Protein 4Q2E (pdb70)

B-factor: mean 113.84, std 26.43, range [57.07, 234.97]

InterPro domains:
  IPR000374 Phosphatidate cytidylyltransferase [PS01315] (223-249)

Nearest PDB structures (foldseek):
  4q2e-assembly1_A  TM=1.004E+00  e=2.593E-36  Thermotoga maritima MSB8
  4q2g-assembly1_A  TM=9.957E-01  e=1.830E-31  Thermotoga maritima MSB8
  7ul3-assembly1_A  TM=1.615E-01  e=3.120E+00  Homo sapiens
  4q2e-assembly1_A  TM=1.001E+00  e=2.367E-35  Thermotoga maritima MSB8
  4q2g-assembly1_A  TM=9.944E-01  e=2.078E-31  Thermotoga maritima MSB8

Solvent-accessible surface area: 24336 Å² total; per-residue (Å²): 190,39,97,79,103,46,61,81,125,18,68,128,21,11,109,40,54,117,30,0,6,39,17,2,18,48,17,0,88,58,0,0,65,4,6,0,27,37,43,6,152,74,202,95,2,30,105,75,1,6,103,10,0,12,75,0,0,57,38,24,9,95,94,48,145,33,16,4,4,0,4,0,54,4,0,8,43,0,0,30,30,0,22,119,42,7,182,69,30,43,79,0,15,113,6,0,2,3,0,0,2,0,0,4,0,0,0,0,0,1,0,1,4,1,16,0,25,171,51,7,20,31,14,2,0,31,0,0,14,20,0,13,146,26,6,70,69,90,20,137,152,44,24,128,166,147,38,194,75,162,81,2,44,222,19,7,76,208,51,17,92,49,6,19,80,7,0,48,89,1,0,29,101,51,4,133,106,29,54,103,88,26,39,114,128,116,114,56,83,6,2,55,148,171,8,14,80,45,2,0,32,17,0,2,85,22,3,8,53,0,32,9,1,1,10,1,4,27,94,52,46,59,65,154,45,2,18,195,59,29,86,31,189,14,2,19,5,32,85,14,6,1,10,0,0,0,0,0,23,0,10,16,20,1,84,114,80,37,43,141,57,307,190,192,72,178,113,91,56,68,73,83,53,63,81,124,18,69,126,21,12,111,38,55,118,31,0,6,39,16,1,19,49,18,0,87,56,0,0,68,4,6,0,27,36,41,8,151,74,202,94,1,30,107,74,0,6,104,10,0,12,76,0,0,58,37,24,8,96,94,51,142,33,15,5,3,0,4,0,52,5,0,9,44,0,0,30,31,0,18,123,41,8,167,70,28,42,80,1,16,113,5,0,2,3,0,0,1,0,0,4,0,0,0,0,0,1,0,2,4,1,16,0,24,145,53,2,24,29,13,3,0,30,0,0,15,21,0,12,145,25,4,70,68,87,20,134,151,42,24,129,173,148,38,154,80,146,83,2,45,241,21,6,69,196,40,13,90,44,4,20,79,7,0,48,88,2,1,28,98,53,3,131,108,28,53,101,89,26,39,112,127,114,115,55,62,7,1,54,147,171,8,13,78,45,2,0,31,18,0,2,86,23,4,7,50,0,27,8,1,1,7,1,4,28,88,52,44,58,64,154,46,1,21,195,59,29,98,30,189,15,2,20,4,31,93,14,5,1,10,0,0,0,1,0,23,0,9,18,20,0,82,112,79,27,43,106,35,228

Sequence (529 aa):
ITASVVAPFVVLCFVSYESLIGLVSAILILAGYELITLEMKERDARFFYVILLALYPVLYGLVFEEPTQPLSILFITGVVFSLITDKDPSQVFKTVAAFSIALIYVTFFLSFFLPIYRDFGAANALLVLTSTWVFDSFAYFTGLKFGRTRISPRYSPRKSLEGVIGGFLGVVIYTFLYRLVVNDLLSVNVICFRTFLPFAATVAIMDTFGDIFECALKRHYGVKDSGKTLPGHGGMLDRIDGLLFVAPVSYIVFKILEGVVRLKTRVITASVVAPFVVLCFVSYESLIGLVSAILILAGYELITLEMKERDARFFYVILLALYPVLYGLVFEEPTQPLSILFITGVVFSLITDKDPSQVFKTVAAFSIALIYVTFFLSFFLPIYRDFGAANALLVLTSTWVFDSFAYFTGLKFGRTRISPRYSPRKSLEGVIGGFLGVVIYTFLYRLVVNDLLSVNVICFRTFLPFAATVAIMDTFGDIFECALKRHYGVKDSGKTLPGHGGMLDRIDGLLFVAPVSYIVFKILEGVVR

Foldseek 3Di:
DPVPPPPVVQLVLLVDLVSPLVVLLVLQLFLQLLLLCLLDVDPPQSVVLSNLLSCQLCCCVPPPVHRPPSLVVSLVVLLVVLVVPPVDDVSSVSNSVSSVCSSVQRRVQSSLLNCCPQWPNSLQSVLLVVLLVQLVVQLVVQVVPPDDPWDADDQADTHHPSSLVRSLVSSLVVVVCSVCVVCVVDPGDYADNPLSNVLSVLSSVQLVVQRSVVSVSQVVSPDPARDPPDDPPGGSCNVCRSSSRNSVSNVVSCCVGVPGDD/DPPPCVPVVVPPVVQLVLLVDLVSPLVVLLVLQLFLQLLLLCLLPVDPPQSVVLSNLLSCQSCCCVPPPVHRPPSLCVSLVVLLVVLVVPPVDPVSSVSSSVSSVCSSVQRRVLSSLLNCCCQFPNSLQSVLLVVLLVQLVVQLVVQVVPVDAPWPADDQADTHHPSSLVRSLVSSLVVVVCSPCVVCVVDPGDYADNVLSNVLSVLSRVQLVVQRSVVSVSQVVSPDPARDPPDDPPGGSNNVCRSSSRNSVSNVVSCCVGVPGDD

Secondary structure (DSSP, 8-state):
-HHHHHHHHHHHTTSSHHHHHHHHHHHHHHHHHHHHHTT---HHHHHHHHHHHHHHHHIIIIIISSSHHHHHHHHHHHHHHHHHH---HHHHHHHHHHHHHIIIIIIIHHTTHHHHHHHHHHHHHHHHHHHHHHHHHHHHHHHHHH---B---SSS---BHHHHHHHHHHHHHHHHHHHHHHHTTS------TTSHHHHHHHHHHHHHHHHHHHHHHHHHHT-SSS-S--SSSS-HHHHHHHHHHHHHHHHHHHHHHS----/--HHHHTHHHHHHHHHHTTSSHHHHHHHHHHHHHHHHHHHHHTT---HHHHHHHHHHHHHHHHIIIIIISSSHHHHHHHHHHHHHHHHHH---HHHHHHHHHHHHHIIIIIIIHHTTHHHHHHHHHHHHHHHHHHHHHHHHHHHHHHHHHH---B---SSS---BHHHHHHHHHHHHHHHHHHHHHHHTTS------TTSHHHHHHHHHHHHHHHHHHHHHHHHHHT-SSS-S-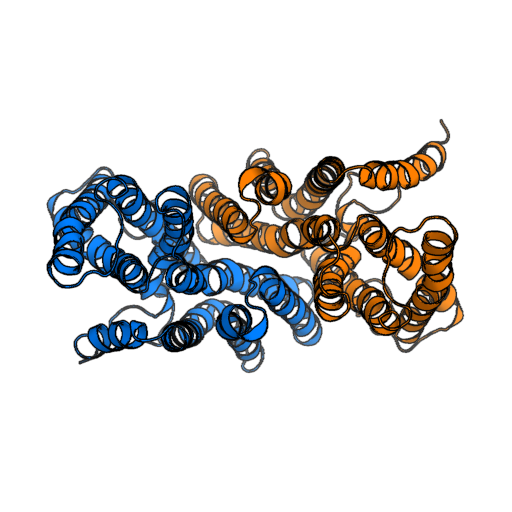-SSSS-HHHHHHHHHHHHHHHHHHHHHHS----

Radius of gyration: 24.24 Å; Cα contacts (8 Å, |Δi|>4): 812; chains: 2; bounding box: 67×75×48 Å

Structure (mmCIF, N/CA/C/O backbone):
data_4Q2E
#
_entry.id   4Q2E
#
_cell.length_a   142.080
_cell.length_b   142.080
_cell.length_c   198.373
_cell.angle_alpha   90.00
_cell.angle_beta   90.00
_cell.angle_gamma   120.00
#
_symmetry.space_group_name_H-M   'P 65 2 2'
#
loop_
_entity.id
_entity.type
_entity.pdbx_description
1 polymer 'Phosphatidate cytidylyltransferase'
2 non-polymer 'MERCURY (II) ION'
3 non-polymer 'MAGNESIUM ION'
4 non-polymer 'POTASSIUM ION'
#
loop_
_atom_site.group_PDB
_atom_site.id
_atom_site.type_symbol
_atom_site.label_atom_id
_atom_site.label_alt_id
_atom_site.label_comp_id
_atom_site.label_asym_id
_atom_site.label_entity_id
_atom_site.label_seq_id
_atom_site.pdbx_PDB_ins_code
_atom_site.Cartn_x
_atom_site.Cartn_y
_atom_site.Cartn_z
_atom_site.occupancy
_atom_site.B_iso_or_equiv
_atom_site.auth_seq_id
_atom_site.auth_comp_id
_atom_site.auth_asym_id
_atom_site.auth_atom_id
_atom_site.pdbx_PDB_model_num
ATOM 1 N N . ILE A 1 29 ? 12.773 -3.328 39.882 1.00 162.75 29 ILE A N 1
ATOM 2 C CA . ILE A 1 29 ? 12.334 -3.654 38.491 1.00 163.55 29 ILE A CA 1
ATOM 3 C C . ILE A 1 29 ? 12.922 -2.630 37.498 1.00 164.30 29 ILE A C 1
ATOM 4 O O . ILE A 1 29 ? 12.247 -2.130 36.586 1.00 164.16 29 ILE A O 1
ATOM 9 N N . THR A 1 30 ? 14.214 -2.363 37.678 1.00 164.97 30 THR A N 1
ATOM 10 C CA . THR A 1 30 ? 14.975 -1.413 36.863 1.00 165.29 30 THR A CA 1
ATOM 11 C C . THR A 1 30 ? 15.417 -1.922 35.490 1.00 165.41 30 THR A C 1
ATOM 12 O O . THR A 1 30 ? 15.458 -1.155 34.525 1.00 164.83 30 THR A O 1
ATOM 16 N N . ALA A 1 31 ? 15.744 -3.210 35.414 1.00 165.61 31 ALA A N 1
ATOM 17 C CA . ALA A 1 31 ? 16.199 -3.837 34.171 1.00 165.22 31 ALA A CA 1
ATOM 18 C C . ALA A 1 31 ? 15.156 -3.985 33.048 1.00 164.88 31 ALA A C 1
ATOM 19 O O . ALA A 1 31 ? 15.542 -4.146 31.884 1.00 164.91 31 ALA A O 1
ATOM 21 N N . SER A 1 32 ? 13.860 -3.924 33.375 1.00 164.01 32 SER A N 1
ATOM 22 C CA . SER A 1 32 ? 12.823 -4.060 32.343 1.00 162.63 32 SER A CA 1
ATOM 23 C C . SER A 1 32 ? 12.399 -2.722 31.730 1.00 161.78 32 SER A C 1
ATOM 24 O O . SER A 1 32 ? 12.151 -2.635 30.516 1.00 161.70 32 SER A O 1
ATOM 27 N N . VAL A 1 33 ? 12.334 -1.695 32.574 1.00 160.33 33 VAL A N 1
ATOM 28 C CA . VAL A 1 33 ? 11.934 -0.341 32.168 1.00 158.52 33 VAL A CA 1
ATOM 29 C C . VAL A 1 33 ? 12.945 0.398 31.258 1.00 157.37 33 VAL A C 1
ATOM 30 O O . VAL A 1 33 ? 12.566 0.939 30.205 1.00 156.92 33 VAL A O 1
ATOM 34 N N . VAL A 1 34 ? 14.214 0.393 31.676 1.00 155.37 34 VAL A N 1
ATOM 35 C CA . VAL A 1 34 ? 15.334 1.058 30.989 1.00 152.32 34 VAL A CA 1
ATOM 36 C C . VAL A 1 34 ? 15.534 0.802 29.492 1.00 150.22 34 VAL A C 1
ATOM 37 O O . VAL A 1 34 ? 15.436 1.731 28.689 1.00 148.91 34 VAL A O 1
ATOM 41 N N . ALA A 1 35 ? 15.850 -0.441 29.137 1.00 148.40 35 ALA A N 1
ATOM 42 C CA . ALA A 1 35 ? 16.103 -0.828 27.756 1.00 146.91 35 ALA A CA 1
ATOM 43 C C . ALA A 1 35 ? 15.262 -0.114 26.689 1.00 146.37 35 ALA A C 1
ATOM 44 O O . ALA A 1 35 ? 15.819 0.498 25.774 1.00 145.87 35 ALA A O 1
ATOM 46 N N . PRO A 1 36 ? 13.918 -0.142 26.816 1.00 146.56 36 PRO A N 1
ATOM 47 C CA . PRO A 1 36 ? 13.019 0.506 25.841 1.00 146.20 36 PRO A CA 1
ATOM 48 C C . PRO A 1 36 ? 13.083 2.036 25.799 1.00 145.31 36 PRO A C 1
ATOM 49 O O . PRO A 1 36 ? 12.925 2.648 24.732 1.00 144.48 36 PRO A O 1
ATOM 53 N N . PHE A 1 37 ? 13.279 2.644 26.968 1.00 144.55 37 PHE A N 1
ATOM 54 C CA . PHE A 1 37 ? 13.359 4.107 27.105 1.00 142.73 37 PHE A CA 1
ATOM 55 C C . PHE A 1 37 ? 14.449 4.679 26.197 1.00 142.26 37 PHE A C 1
ATOM 56 O O . PHE A 1 37 ? 14.185 5.530 25.348 1.00 141.35 37 PHE A O 1
ATOM 64 N N . VAL A 1 38 ? 15.663 4.175 26.386 1.00 141.89 38 VAL A N 1
ATOM 65 C CA . VAL A 1 38 ? 16.835 4.581 25.624 1.00 140.77 38 VAL A CA 1
ATOM 66 C C . VAL A 1 38 ? 16.541 4.574 24.133 1.00 139.73 38 VAL A C 1
ATOM 67 O O . VAL A 1 38 ? 16.660 5.591 23.460 1.00 138.94 38 VAL A O 1
ATOM 71 N N . VAL A 1 39 ? 16.123 3.421 23.638 1.00 139.26 39 VAL A N 1
ATOM 72 C CA . VAL A 1 39 ? 15.815 3.250 22.236 1.00 139.92 39 VAL A CA 1
ATOM 73 C C . VAL A 1 39 ? 14.823 4.282 21.720 1.00 140.78 39 VAL A C 1
ATOM 74 O O . VAL A 1 39 ? 15.040 4.884 20.667 1.00 140.75 39 VAL A O 1
ATOM 78 N N . LEU A 1 40 ? 13.746 4.498 22.469 1.00 141.90 40 LEU A N 1
ATOM 79 C CA . LEU A 1 40 ? 12.728 5.464 22.059 1.00 143.26 40 LEU A CA 1
ATOM 80 C C . LEU A 1 40 ? 13.319 6.861 21.946 1.00 143.65 40 LEU A C 1
ATOM 81 O O . LEU A 1 40 ? 12.778 7.719 21.260 1.00 143.35 40 LEU A O 1
ATOM 86 N N . CYS A 1 41 ? 14.449 7.079 22.609 1.00 144.05 41 CYS A N 1
ATOM 87 C CA . CYS A 1 41 ? 15.109 8.377 22.548 1.00 144.50 41 CYS A CA 1
ATOM 88 C C . CYS A 1 41 ? 15.889 8.563 21.254 1.00 141.60 41 CYS A C 1
ATOM 89 O O . CYS A 1 41 ? 16.426 9.621 20.985 1.00 141.17 41 CYS A O 1
ATOM 92 N N . PHE A 1 42 ? 15.938 7.519 20.443 1.00 139.03 42 PHE A N 1
ATOM 93 C CA . PHE A 1 42 ? 16.626 7.589 19.163 1.00 136.80 42 PHE A CA 1
ATOM 94 C C . PHE A 1 42 ? 15.666 8.023 18.070 1.00 135.60 42 PHE A C 1
ATOM 95 O O . PHE A 1 42 ? 16.025 8.070 16.896 1.00 134.71 42 PHE A O 1
ATOM 103 N N . VAL A 1 43 ? 14.447 8.358 18.480 1.00 135.03 43 VAL A N 1
ATOM 104 C CA . VAL A 1 43 ? 13.392 8.797 17.567 1.00 134.32 43 VAL A CA 1
ATOM 105 C C . VAL A 1 43 ? 13.764 10.058 16.804 1.00 133.05 43 VAL A C 1
ATOM 106 O O . VAL A 1 43 ? 13.549 10.147 15.595 1.00 132.99 43 VAL A O 1
ATOM 110 N N . SER A 1 44 ? 14.297 11.044 17.513 1.00 131.82 44 SER A N 1
ATOM 111 C CA . SER A 1 44 ? 14.689 12.284 16.864 1.00 130.86 44 SER A CA 1
ATOM 112 C C . SER A 1 44 ? 16.093 12.642 17.287 1.00 130.25 44 SER A C 1
ATOM 113 O O . SER A 1 44 ? 16.598 12.128 18.294 1.00 130.05 44 SER A O 1
ATOM 116 N N . TYR A 1 45 ? 16.721 13.511 16.499 1.00 129.13 45 TYR A N 1
ATOM 117 C CA . TYR A 1 45 ? 18.078 13.966 16.771 1.00 127.74 45 TYR A CA 1
ATOM 118 C C . TYR A 1 45 ? 18.063 14.723 18.083 1.00 127.30 45 TYR A C 1
ATOM 119 O O . TYR A 1 45 ? 18.896 14.487 18.966 1.00 128.21 45 TYR A O 1
ATOM 128 N N . GLU A 1 46 ? 17.078 15.610 18.211 1.00 125.73 46 GLU A N 1
ATOM 129 C CA . GLU A 1 46 ? 16.908 16.423 19.408 1.00 123.69 46 GLU A CA 1
ATOM 130 C C . GLU A 1 46 ? 16.698 15.540 20.636 1.00 121.63 46 GLU A C 1
ATOM 131 O O . GLU A 1 46 ? 17.077 15.899 21.753 1.00 120.79 46 GLU A O 1
ATOM 137 N N . SER A 1 47 ? 16.141 14.358 20.404 1.00 119.70 47 SER A N 1
ATOM 138 C CA . SER A 1 47 ? 15.900 13.412 21.471 1.00 118.70 47 SER A CA 1
ATOM 139 C C . SER A 1 47 ? 17.213 12.829 21.974 1.00 116.98 47 SER A C 1
ATOM 140 O O . SER A 1 47 ? 17.451 12.800 23.184 1.00 118.06 47 SER A O 1
ATOM 143 N N . LEU A 1 48 ? 18.060 12.371 21.050 1.00 114.24 48 LEU A N 1
ATOM 144 C CA . LEU A 1 48 ? 19.355 11.781 21.416 1.00 111.25 48 LEU A CA 1
ATOM 145 C C . LEU A 1 48 ? 20.120 12.723 22.330 1.00 109.42 48 LEU A C 1
ATOM 146 O O . LEU A 1 48 ? 20.654 12.310 23.365 1.00 108.19 48 LEU A O 1
ATOM 151 N N . ILE A 1 49 ? 20.138 13.993 21.939 1.00 107.66 49 ILE A N 1
ATOM 152 C CA . ILE A 1 49 ? 20.791 15.039 22.709 1.00 105.91 49 ILE A CA 1
ATOM 153 C C . ILE A 1 49 ? 20.269 14.944 24.143 1.00 104.88 49 ILE A C 1
ATOM 154 O O . ILE A 1 49 ? 21.051 14.841 25.095 1.00 104.83 49 ILE A O 1
ATOM 159 N N . GLY A 1 50 ? 18.946 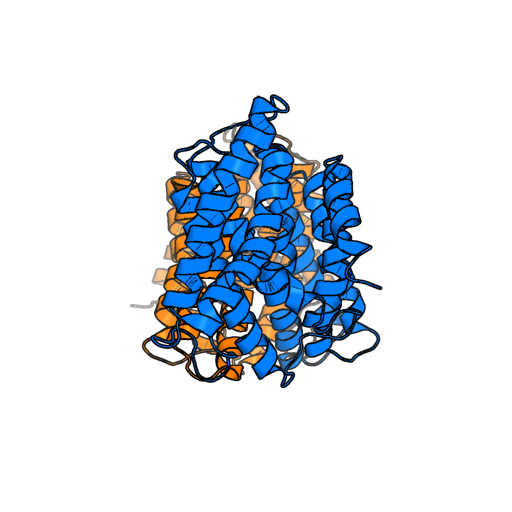14.874 24.267 1.00 103.18 50 GLY A N 1
ATOM 160 C CA . GLY A 1 50 ? 18.323 14.763 25.567 1.00 101.43 50 GLY A CA 1
ATOM 161 C C . GLY A 1 50 ? 18.899 13.641 26.408 1.00 100.57 50 GLY A C 1
ATOM 162 O O . GLY A 1 50 ? 19.299 13.892 27.547 1.00 101.15 50 GLY A O 1
ATOM 163 N N . LEU A 1 51 ? 18.971 12.425 25.858 1.00 99.16 51 LEU A N 1
ATOM 164 C CA . LEU A 1 51 ? 19.513 11.292 26.611 1.00 98.14 51 LEU A CA 1
ATOM 165 C C . LEU A 1 51 ? 20.966 11.535 26.985 1.00 97.45 51 LEU A C 1
ATOM 166 O O . LEU A 1 51 ? 21.365 11.343 28.143 1.00 96.44 51 LEU A O 1
ATOM 171 N N . VAL A 1 52 ? 21.750 11.970 26.004 1.00 96.52 52 VAL A N 1
ATOM 172 C CA . VAL A 1 52 ? 23.164 12.211 26.237 1.00 95.40 52 VAL A CA 1
ATOM 173 C C . VAL A 1 52 ? 23.362 13.190 27.367 1.00 94.73 52 VAL A C 1
ATOM 174 O O . VAL A 1 52 ? 24.028 12.874 28.343 1.00 94.17 52 VAL A O 1
ATOM 178 N N . SER A 1 53 ? 22.720 14.348 27.271 1.00 94.99 53 SER A N 1
ATOM 179 C CA . SER A 1 53 ? 22.834 15.367 28.318 1.00 95.61 53 SER A CA 1
ATOM 180 C C . SER A 1 53 ? 22.464 14.766 29.674 1.00 95.27 53 SER A C 1
ATOM 181 O O . SER A 1 53 ? 23.137 14.998 30.676 1.00 94.82 53 SER A O 1
ATOM 184 N N . ALA A 1 54 ? 21.430 13.934 29.664 1.00 95.06 54 ALA A N 1
ATOM 185 C CA . ALA A 1 54 ? 20.957 13.250 30.858 1.00 93.74 54 ALA A CA 1
ATOM 186 C C . ALA A 1 54 ? 21.938 12.185 31.329 1.00 92.66 54 ALA A C 1
ATOM 187 O O . ALA A 1 54 ? 22.289 12.159 32.499 1.00 92.12 54 ALA A O 1
ATOM 189 N N . ILE A 1 55 ? 22.383 11.306 30.433 1.00 92.13 55 ILE A N 1
ATOM 190 C CA . ILE A 1 55 ? 23.354 10.288 30.832 1.00 93.65 55 ILE A CA 1
ATOM 191 C C . ILE A 1 55 ? 24.568 11.007 31.403 1.00 93.38 55 ILE A C 1
ATOM 192 O O . ILE A 1 55 ? 25.141 10.597 32.408 1.00 93.22 55 ILE A O 1
ATOM 197 N N . LEU A 1 56 ? 24.901 12.132 30.791 1.00 93.51 56 LEU A N 1
ATOM 198 C CA . LEU A 1 56 ? 26.045 12.919 31.222 1.00 93.44 56 LEU A CA 1
ATOM 199 C C . LEU A 1 56 ? 25.950 13.509 32.619 1.00 93.11 56 LEU A C 1
ATOM 200 O O . LEU A 1 56 ? 26.940 13.523 33.347 1.00 93.08 56 LEU A O 1
ATOM 205 N N . ILE A 1 57 ? 24.774 13.981 33.016 1.00 92.78 57 ILE A N 1
ATOM 206 C CA . ILE A 1 57 ? 24.667 14.546 34.351 1.00 92.85 57 ILE A CA 1
ATOM 207 C C . ILE A 1 57 ? 25.095 13.497 35.355 1.00 93.84 57 ILE A C 1
ATOM 208 O O . ILE A 1 57 ? 25.986 13.729 36.161 1.00 93.65 57 ILE A O 1
ATOM 213 N N . LEU A 1 58 ? 24.515 12.310 35.226 1.00 95.99 58 LEU A N 1
ATOM 214 C CA . LEU A 1 58 ? 24.801 11.195 36.124 1.00 98.68 58 LEU A CA 1
ATOM 215 C C . LEU A 1 58 ? 26.236 10.691 36.034 1.00 98.60 58 LEU A C 1
ATOM 216 O O . LEU A 1 58 ? 26.895 10.498 37.055 1.00 98.91 58 LEU A O 1
ATOM 221 N N . ALA A 1 59 ? 26.701 10.456 34.814 1.00 98.40 59 ALA A N 1
ATOM 222 C CA . ALA A 1 59 ? 28.052 9.956 34.576 1.00 98.08 59 ALA A CA 1
ATOM 223 C C . ALA A 1 59 ? 29.132 10.870 35.150 1.00 97.82 59 ALA A C 1
ATOM 224 O O . ALA A 1 59 ? 30.082 10.414 35.786 1.00 97.55 59 ALA A O 1
ATOM 226 N N . GLY A 1 60 ? 28.977 12.163 34.902 1.00 97.63 60 GLY A N 1
ATOM 227 C CA . GLY A 1 60 ? 29.934 13.137 35.379 1.00 97.00 60 GLY A CA 1
ATOM 228 C C . GLY A 1 60 ? 29.822 13.337 36.869 1.00 97.09 60 GLY A C 1
ATOM 229 O O . GLY A 1 60 ? 30.842 13.397 37.563 1.00 96.84 60 GLY A O 1
ATOM 230 N N . TYR A 1 61 ? 28.585 13.432 37.363 1.00 97.19 61 TYR A N 1
ATOM 231 C CA . TYR A 1 61 ? 28.321 13.628 38.786 1.00 96.85 61 TYR A CA 1
ATOM 232 C C . TYR A 1 61 ? 29.156 12.629 39.573 1.00 96.01 61 TYR A C 1
ATOM 233 O O . TYR A 1 61 ? 29.682 12.971 40.640 1.00 95.40 61 TYR A O 1
ATOM 242 N N . GLU A 1 62 ? 29.281 11.406 39.072 1.00 96.31 62 GLU A N 1
ATOM 243 C CA . GLU A 1 62 ? 30.046 10.371 39.744 1.00 97.65 62 GLU A CA 1
ATOM 244 C C . GLU A 1 62 ? 31.555 10.522 39.644 1.00 97.50 62 GLU A C 1
ATOM 245 O O . GLU A 1 62 ? 32.239 10.336 40.654 1.00 98.04 62 GLU A O 1
ATOM 251 N N . LEU A 1 63 ? 32.070 10.813 38.441 1.00 96.47 63 LEU A N 1
ATOM 252 C CA . LEU A 1 63 ? 33.515 10.965 38.231 1.00 94.45 63 LEU A CA 1
ATOM 253 C C . LEU A 1 63 ? 34.081 12.208 38.894 1.00 94.50 63 LEU A C 1
ATOM 254 O O . LEU A 1 63 ? 35.228 12.224 39.326 1.00 94.15 63 LEU A O 1
ATOM 259 N N . ILE A 1 64 ? 33.271 13.249 38.965 1.00 94.55 64 ILE A N 1
ATOM 260 C CA . ILE A 1 64 ? 33.691 14.482 39.593 1.00 95.67 64 ILE A CA 1
ATOM 261 C C . ILE A 1 64 ? 33.588 14.410 41.122 1.00 97.05 64 ILE A C 1
ATOM 262 O O . ILE A 1 64 ? 34.457 14.913 41.846 1.00 96.70 64 ILE A O 1
ATOM 267 N N . THR A 1 65 ? 32.540 13.741 41.602 1.00 98.79 65 THR A N 1
ATOM 268 C CA . THR A 1 65 ? 32.291 13.567 43.040 1.00 99.61 65 THR A CA 1
ATOM 269 C C . THR A 1 65 ? 33.368 12.729 43.713 1.00 100.17 65 THR A C 1
ATOM 270 O O . THR A 1 65 ? 33.524 12.754 44.931 1.00 100.42 65 THR A O 1
ATOM 274 N N . LEU A 1 66 ? 34.110 11.968 42.922 1.00 101.03 66 LEU A N 1
ATOM 275 C CA . LEU A 1 66 ? 35.175 11.170 43.496 1.00 102.48 66 LEU A CA 1
ATOM 276 C C . LEU A 1 66 ? 36.358 12.072 43.824 1.00 104.17 66 LEU A C 1
ATOM 277 O O . LEU A 1 66 ? 37.140 11.760 44.711 1.00 104.72 66 LEU A O 1
ATOM 282 N N . GLU A 1 67 ? 36.476 13.201 43.123 1.00 106.02 67 GLU A N 1
ATOM 283 C CA . GLU A 1 67 ? 37.563 14.144 43.378 1.00 107.77 67 GLU A CA 1
ATOM 284 C C . GLU A 1 67 ? 37.143 15.256 44.320 1.00 109.24 67 GLU A C 1
ATOM 285 O O . GLU A 1 67 ? 37.977 15.863 44.989 1.00 109.46 67 GLU A O 1
ATOM 291 N N . MET A 1 68 ? 35.849 15.525 44.373 1.00 111.28 68 MET A N 1
ATOM 292 C CA . MET A 1 68 ? 35.362 16.579 45.244 1.00 114.45 68 MET A CA 1
ATOM 293 C C . MET A 1 68 ? 34.119 16.167 46.032 1.00 116.72 68 MET A C 1
ATOM 294 O O . MET A 1 68 ? 33.211 15.541 45.481 1.00 118.30 68 MET A O 1
ATOM 299 N N . LYS A 1 69 ? 34.083 16.500 47.320 1.00 118.43 69 LYS A N 1
ATOM 300 C CA . LYS A 1 69 ? 32.927 16.183 48.155 1.00 119.98 69 LYS A CA 1
ATOM 301 C C . LYS A 1 69 ? 32.401 17.479 48.781 1.00 121.80 69 LYS A C 1
ATOM 302 O O . LYS A 1 69 ? 31.612 17.466 49.741 1.00 119.74 69 LYS A O 1
ATOM 308 N N . GLU A 1 70 ? 32.831 18.588 48.151 1.00 125.09 70 GLU A N 1
ATOM 309 C CA . GLU A 1 70 ? 32.481 19.984 48.485 1.00 128.10 70 GLU A CA 1
ATOM 310 C C . GLU A 1 70 ? 31.074 20.222 47.954 1.00 129.81 70 GLU A C 1
ATOM 311 O O . GLU A 1 70 ? 30.779 19.858 46.812 1.00 129.41 70 GLU A O 1
ATOM 317 N N . ARG A 1 71 ? 30.234 20.891 48.742 1.00 132.68 71 ARG A N 1
ATOM 318 C CA . ARG A 1 71 ? 28.860 21.183 48.325 1.00 134.81 71 ARG A CA 1
ATOM 319 C C . ARG A 1 71 ? 28.935 21.900 46.977 1.00 135.12 71 ARG A C 1
ATOM 320 O O . ARG A 1 71 ? 28.507 21.387 45.941 1.00 135.55 71 ARG A O 1
ATOM 328 N N . ASP A 1 72 ? 29.598 23.047 47.011 1.00 135.25 72 ASP A N 1
ATOM 329 C CA . ASP A 1 72 ? 29.772 23.933 45.871 1.00 135.04 72 ASP A CA 1
ATOM 330 C C . ASP A 1 72 ? 30.354 23.282 44.607 1.00 133.57 72 ASP A C 1
ATOM 331 O O . ASP A 1 72 ? 29.626 22.953 43.656 1.00 132.66 72 ASP A O 1
ATOM 336 N N . ALA A 1 73 ? 31.676 23.121 44.627 1.00 132.07 73 ALA A N 1
ATOM 337 C CA . ALA A 1 73 ? 32.472 22.582 43.526 1.00 129.63 73 ALA A CA 1
ATOM 338 C C . ALA A 1 73 ? 31.756 21.655 42.572 1.00 127.42 73 ALA A C 1
ATOM 339 O O . ALA A 1 73 ? 31.287 22.090 41.520 1.00 126.88 73 ALA A O 1
ATOM 341 N N . ARG A 1 74 ? 31.673 20.387 42.960 1.00 124.94 74 ARG A N 1
ATOM 342 C CA . ARG A 1 74 ? 31.038 19.348 42.168 1.00 122.11 74 ARG A CA 1
ATOM 343 C C . ARG A 1 74 ? 30.033 19.864 41.157 1.00 120.39 74 ARG A C 1
ATOM 344 O O . ARG A 1 74 ? 30.287 19.886 39.955 1.00 119.86 74 ARG A O 1
ATOM 352 N N . PHE A 1 75 ? 28.939 20.388 41.688 1.00 118.81 75 PHE A N 1
ATOM 353 C CA . PHE A 1 75 ? 27.832 20.862 40.888 1.00 117.71 75 PHE A CA 1
ATOM 354 C C . PHE A 1 75 ? 28.102 21.745 39.692 1.00 115.71 75 PHE A C 1
ATOM 355 O O . PHE A 1 75 ? 27.549 21.503 38.615 1.00 115.71 75 PHE A O 1
ATOM 363 N N . PHE A 1 76 ? 28.985 22.723 39.843 1.00 113.25 76 PHE A N 1
ATOM 364 C CA . PHE A 1 76 ? 29.281 23.621 38.729 1.00 110.26 76 PHE A CA 1
ATOM 365 C C . PHE A 1 76 ? 29.854 22.852 37.533 1.00 108.27 76 PHE A C 1
ATOM 366 O O . PHE A 1 76 ? 29.278 22.878 36.442 1.00 107.81 76 PHE A O 1
ATOM 374 N N . TYR A 1 77 ? 30.952 22.138 37.761 1.00 105.82 77 TYR A N 1
ATOM 375 C CA . TYR A 1 77 ? 31.615 21.363 36.716 1.00 102.81 77 TYR A CA 1
ATOM 376 C C . TYR A 1 77 ? 30.703 20.282 36.133 1.00 100.26 77 TYR A C 1
ATOM 377 O O . TYR A 1 77 ? 30.801 19.939 34.949 1.00 99.08 77 TYR A O 1
ATOM 386 N N . VAL A 1 78 ? 29.822 19.740 36.967 1.00 97.96 78 VAL A N 1
ATOM 387 C CA . VAL A 1 78 ? 28.897 18.720 36.506 1.00 95.89 78 VAL A CA 1
ATOM 388 C C . VAL A 1 78 ? 27.919 19.367 35.527 1.00 94.55 78 VAL A C 1
ATOM 389 O O . VAL A 1 78 ? 27.592 18.768 34.500 1.00 95.06 78 VAL A O 1
ATOM 393 N N . ILE A 1 79 ? 27.491 20.597 35.813 1.00 92.00 79 ILE A N 1
ATOM 394 C CA . ILE A 1 79 ? 26.575 21.291 34.911 1.00 90.26 79 ILE A CA 1
ATOM 395 C C . ILE A 1 79 ? 27.307 21.561 33.589 1.00 89.66 79 ILE A C 1
ATOM 396 O O . ILE A 1 79 ? 26.717 21.432 32.508 1.00 89.44 79 ILE A O 1
ATOM 401 N N . LEU A 1 80 ? 28.591 21.919 33.675 1.00 88.20 80 LEU A N 1
ATOM 402 C CA . LEU A 1 80 ? 29.386 22.187 32.478 1.00 85.29 80 LEU A CA 1
ATOM 403 C C . LEU A 1 80 ? 29.401 20.941 31.608 1.00 83.82 80 LEU A C 1
ATOM 404 O O . LEU A 1 80 ? 28.967 20.996 30.462 1.00 83.98 80 LEU A O 1
ATOM 409 N N . LEU A 1 81 ? 29.806 19.812 32.187 1.00 81.91 81 LEU A N 1
ATOM 410 C CA . LEU A 1 81 ? 29.871 18.542 31.468 1.00 80.72 81 LEU A CA 1
ATOM 411 C C . LEU A 1 81 ? 28.623 18.185 30.679 1.00 80.71 81 LEU A C 1
ATOM 412 O O . LEU A 1 81 ? 28.710 17.673 29.562 1.00 80.22 81 LEU A O 1
ATOM 417 N N . ALA A 1 82 ? 27.463 18.464 31.263 1.00 80.66 82 ALA A N 1
ATOM 418 C CA . ALA A 1 82 ? 26.191 18.166 30.620 1.00 80.43 82 ALA A CA 1
ATOM 419 C C . ALA A 1 82 ? 25.787 19.187 29.561 1.00 80.28 82 ALA A C 1
ATOM 420 O O . ALA A 1 82 ? 25.044 18.874 28.636 1.00 80.34 82 ALA A O 1
ATOM 422 N N . LEU A 1 83 ? 26.278 20.411 29.693 1.00 80.04 83 LEU A N 1
ATOM 423 C CA . LEU A 1 83 ? 25.945 21.463 28.740 1.00 80.64 83 LEU A CA 1
ATOM 424 C C . LEU A 1 83 ? 26.407 21.208 27.313 1.00 80.31 83 LEU A C 1
ATOM 425 O O . LEU A 1 83 ? 25.700 21.519 26.364 1.00 80.25 83 LEU A O 1
ATOM 430 N N . TYR A 1 84 ? 27.576 20.599 27.177 1.00 80.34 84 TYR A N 1
ATOM 431 C CA . TYR A 1 84 ? 28.185 20.352 25.876 1.00 80.61 84 TYR A CA 1
ATOM 432 C C . TYR A 1 84 ? 27.328 19.866 24.718 1.00 81.58 84 TYR A C 1
ATOM 433 O O . TYR A 1 84 ? 27.297 20.514 23.672 1.00 81.82 84 TYR A O 1
ATOM 442 N N . PRO A 1 85 ? 26.639 18.717 24.873 1.00 82.29 85 PRO A N 1
ATOM 443 C CA . PRO A 1 85 ? 25.799 18.177 23.798 1.00 82.42 85 PRO A CA 1
ATOM 444 C C . PRO A 1 85 ? 24.824 19.183 23.219 1.00 82.37 85 PRO A C 1
ATOM 445 O O . PRO A 1 85 ? 24.690 19.293 22.003 1.00 82.24 85 PRO A O 1
ATOM 449 N N . VAL A 1 86 ? 24.171 19.939 24.089 1.00 82.38 86 VAL A N 1
ATOM 450 C CA . VAL A 1 86 ? 23.216 20.928 23.633 1.00 82.82 86 VAL A CA 1
ATOM 451 C C . VAL A 1 86 ? 23.910 22.077 22.895 1.00 85.17 86 VAL A C 1
ATOM 452 O O . VAL A 1 86 ? 23.369 22.612 21.920 1.00 85.87 86 VAL A O 1
ATOM 456 N N . LEU A 1 87 ? 25.107 22.443 23.356 1.00 87.08 87 LEU A N 1
ATOM 457 C CA . LEU A 1 87 ? 25.885 23.516 22.736 1.00 87.98 87 LEU A CA 1
ATOM 458 C C . LEU A 1 87 ? 26.437 23.046 21.390 1.00 88.55 87 LEU A C 1
ATOM 459 O O . LEU A 1 87 ? 26.285 23.729 20.373 1.00 88.45 87 LEU A O 1
ATOM 464 N N . TYR A 1 88 ? 27.051 21.864 21.402 1.00 88.89 88 TYR A N 1
ATOM 465 C CA . TYR A 1 88 ? 27.634 21.243 20.213 1.00 89.56 88 TYR A CA 1
ATOM 466 C C . TYR A 1 88 ? 26.595 21.113 19.110 1.00 91.30 88 TYR A C 1
ATOM 467 O O . TYR A 1 88 ? 26.743 21.703 18.024 1.00 91.20 88 TYR A O 1
ATOM 476 N N . GLY A 1 89 ? 25.555 20.328 19.405 1.00 92.80 89 GLY A N 1
ATOM 477 C CA . GLY A 1 89 ? 24.499 20.060 18.442 1.00 94.08 89 GLY A CA 1
ATOM 478 C C . GLY A 1 89 ? 23.527 21.169 18.088 1.00 94.53 89 GLY A C 1
ATOM 479 O O . GLY A 1 89 ? 23.251 21.384 16.902 1.00 94.88 89 GLY A O 1
ATOM 480 N N . LEU A 1 90 ? 23.022 21.880 19.094 1.00 94.36 90 LEU A N 1
ATOM 481 C CA . LEU A 1 90 ? 22.061 22.946 18.849 1.00 94.11 90 LEU A CA 1
ATOM 482 C C . LEU A 1 90 ? 22.561 24.361 18.625 1.00 93.88 90 LEU A C 1
ATOM 483 O O . LEU A 1 90 ? 22.055 25.045 17.736 1.00 94.02 90 LEU A O 1
ATOM 488 N N . VAL A 1 91 ? 23.548 24.808 19.395 1.00 93.34 91 VAL A N 1
ATOM 489 C CA . VAL A 1 91 ? 24.041 26.169 19.212 1.00 93.09 91 VAL A CA 1
ATOM 490 C C . VAL A 1 91 ? 25.126 26.341 18.146 1.00 93.49 91 VAL A C 1
ATOM 491 O O . VAL A 1 91 ? 24.891 26.957 17.109 1.00 92.73 91 VAL A O 1
ATOM 495 N N . PHE A 1 92 ? 26.308 25.795 18.412 1.00 94.19 92 PHE A N 1
ATOM 496 C CA . PHE A 1 92 ? 27.448 25.908 17.500 1.00 94.62 92 PHE A CA 1
ATOM 497 C C . PHE A 1 92 ? 27.433 24.992 16.276 1.00 94.84 92 PHE A C 1
ATOM 498 O O . PHE A 1 92 ? 28.024 25.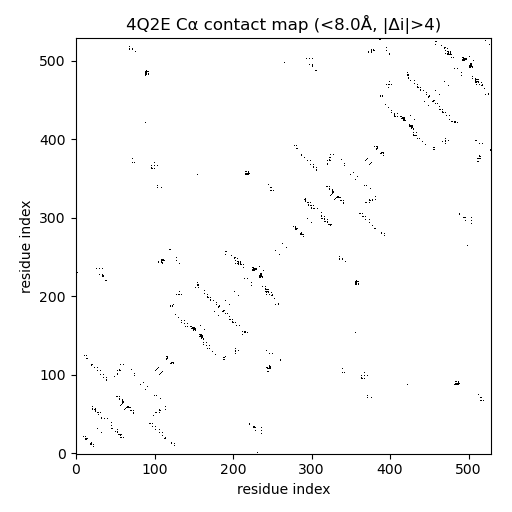337 15.236 1.00 94.14 92 PHE A O 1
ATOM 506 N N . GLU A 1 93 ? 26.794 23.827 16.401 1.00 94.96 93 GLU A N 1
ATOM 507 C CA . GLU A 1 93 ? 26.742 22.865 15.302 1.00 96.04 93 GLU A CA 1
ATOM 508 C C . GLU A 1 93 ? 28.174 22.617 14.852 1.00 95.21 93 GLU A C 1
ATOM 509 O O . GLU A 1 93 ? 28.455 22.334 13.690 1.00 94.49 93 GLU A O 1
ATOM 515 N N . GLU A 1 94 ? 29.065 22.772 15.818 1.00 95.42 94 GLU A N 1
ATOM 516 C CA . GLU A 1 94 ? 30.501 22.614 15.662 1.00 95.91 94 GLU A CA 1
ATOM 517 C C . GLU A 1 94 ? 30.922 22.223 17.073 1.00 94.23 94 GLU A C 1
ATOM 518 O O . GLU A 1 94 ? 30.455 22.797 18.053 1.00 94.35 94 GLU A O 1
ATOM 524 N N . PRO A 1 95 ? 31.787 21.219 17.194 1.00 92.66 95 PRO A N 1
ATOM 525 C CA . PRO A 1 95 ? 32.260 20.748 18.499 1.00 91.81 95 PRO A CA 1
ATOM 526 C C . PRO A 1 95 ? 33.388 21.511 19.211 1.00 89.92 95 PRO A C 1
ATOM 527 O O . PRO A 1 95 ? 33.279 21.801 20.405 1.00 89.93 95 PRO A O 1
ATOM 531 N N . THR A 1 96 ? 34.465 21.824 18.493 1.00 87.89 96 THR A N 1
ATOM 532 C CA . THR A 1 96 ? 35.623 22.485 19.097 1.00 84.37 96 THR A CA 1
ATOM 533 C C . THR A 1 96 ? 35.368 23.761 19.884 1.00 82.39 96 THR A C 1
ATOM 534 O O . THR A 1 96 ? 35.983 23.972 20.925 1.00 82.17 96 THR A O 1
ATOM 538 N N . GLN A 1 97 ? 34.412 24.567 19.450 1.00 80.19 97 GLN A N 1
ATOM 539 C CA . GLN A 1 97 ? 34.145 25.801 20.160 1.00 79.97 97 GLN A CA 1
ATOM 540 C C . GLN A 1 97 ? 33.625 25.629 21.584 1.00 78.99 97 GLN A C 1
ATOM 541 O O . GLN A 1 97 ? 34.178 26.210 22.511 1.00 79.99 97 GLN A O 1
ATOM 547 N N . PRO A 1 98 ? 32.570 24.823 21.787 1.00 77.12 98 PRO A N 1
ATOM 548 C CA . PRO A 1 98 ? 32.048 24.640 23.151 1.00 75.16 98 PRO A CA 1
ATOM 549 C C . PRO A 1 98 ? 33.033 23.929 24.040 1.00 73.08 98 PRO A C 1
ATOM 550 O O . PRO A 1 98 ? 33.169 24.294 25.199 1.00 72.22 98 PRO A O 1
ATOM 554 N N . LEU A 1 99 ? 33.717 22.922 23.489 1.00 72.06 99 LEU A N 1
ATOM 555 C CA . LEU A 1 99 ? 34.706 22.140 24.235 1.00 71.86 99 LEU A CA 1
ATOM 556 C C . LEU A 1 99 ? 35.668 23.098 24.917 1.00 71.94 99 LEU A C 1
ATOM 557 O O . LEU A 1 99 ? 35.895 23.009 26.125 1.00 71.75 99 LEU A O 1
ATOM 562 N N . SER A 1 100 ? 36.158 24.068 24.156 1.00 72.87 100 SER A N 1
ATOM 563 C CA . SER A 1 100 ? 37.071 25.060 24.705 1.00 74.91 100 SER A CA 1
ATOM 564 C C . SER A 1 100 ? 36.381 26.002 25.712 1.00 74.67 100 SER A C 1
ATOM 565 O O . SER A 1 100 ? 36.964 26.296 26.758 1.00 75.14 100 SER A O 1
ATOM 568 N N . ILE A 1 101 ? 35.162 26.469 25.408 1.00 74.11 101 ILE A N 1
ATOM 569 C CA . ILE A 1 101 ? 34.436 27.378 26.313 1.00 72.93 101 ILE A CA 1
ATOM 570 C C . ILE A 1 101 ? 34.191 26.712 27.665 1.00 73.38 101 ILE A C 1
ATOM 571 O O . ILE A 1 101 ? 34.320 27.365 28.708 1.00 72.91 101 ILE A O 1
ATOM 576 N N . LEU A 1 102 ? 33.820 25.428 27.643 1.00 73.27 102 LEU A N 1
ATOM 577 C CA . LEU A 1 102 ? 33.551 24.698 28.871 1.00 72.75 102 LEU A CA 1
ATOM 578 C C . LEU A 1 102 ? 34.817 24.486 29.677 1.00 72.48 102 LEU A C 1
ATOM 579 O O . LEU A 1 102 ? 34.800 24.624 30.904 1.00 72.56 102 LEU A O 1
ATOM 584 N N . PHE A 1 103 ? 35.915 24.163 28.993 1.00 72.33 103 PHE A N 1
ATOM 585 C CA . PHE A 1 103 ? 37.199 23.969 29.671 1.00 72.89 103 PHE A CA 1
ATOM 586 C C . PHE A 1 103 ? 37.819 25.289 30.169 1.00 72.65 103 PHE A C 1
ATOM 587 O O . PHE A 1 103 ? 38.508 25.317 31.193 1.00 72.84 103 PHE A O 1
ATOM 595 N N . ILE A 1 104 ? 37.647 26.359 29.404 1.00 71.59 104 ILE A N 1
ATOM 596 C CA . ILE A 1 104 ? 38.154 27.655 29.830 1.00 70.91 104 ILE A CA 1
ATOM 597 C C . ILE A 1 104 ? 37.321 28.122 31.038 1.00 72.23 104 ILE A C 1
ATOM 598 O O . ILE A 1 104 ? 37.892 28.482 32.065 1.00 72.49 104 ILE A O 1
ATOM 603 N N . THR A 1 105 ? 35.990 28.017 30.949 1.00 72.92 105 THR A N 1
ATOM 604 C CA . THR A 1 105 ? 35.089 28.405 32.050 1.00 73.89 105 THR A CA 1
ATOM 605 C C . THR A 1 105 ? 35.462 27.673 33.321 1.00 74.52 105 THR A C 1
ATOM 606 O O . THR A 1 105 ? 35.449 28.245 34.416 1.00 72.61 105 THR A O 1
ATOM 610 N N . GLY A 1 106 ? 35.752 26.386 33.151 1.00 76.80 106 GLY A N 1
ATOM 611 C CA . GLY A 1 106 ? 36.137 25.530 34.256 1.00 78.87 106 GLY A CA 1
ATOM 612 C C . GLY A 1 106 ? 37.355 26.060 34.974 1.00 80.15 106 GLY A C 1
ATOM 613 O O . GLY A 1 106 ? 37.288 26.337 36.172 1.00 81.18 106 GLY A O 1
ATOM 614 N N . VAL A 1 107 ? 38.451 26.227 34.235 1.00 80.39 107 VAL A N 1
ATOM 615 C CA . VAL A 1 107 ? 39.696 26.741 34.797 1.00 80.26 107 VAL A CA 1
ATOM 616 C C . VAL A 1 107 ? 39.480 28.086 35.482 1.00 81.04 107 VAL A C 1
ATOM 617 O O . VAL A 1 107 ? 40.020 28.318 36.561 1.00 80.30 107 VAL A O 1
ATOM 621 N N . VAL A 1 108 ? 38.655 28.940 34.882 1.00 82.95 108 VAL A N 1
ATOM 622 C CA . VAL A 1 108 ? 38.335 30.251 35.457 1.00 86.20 108 VAL A CA 1
ATOM 623 C C . VAL A 1 108 ? 37.673 30.082 36.817 1.00 88.88 108 VAL A C 1
ATOM 624 O O . VAL A 1 108 ? 38.148 30.612 37.827 1.00 89.27 108 VAL A O 1
ATOM 628 N N . PHE A 1 109 ? 36.567 29.343 36.826 1.00 91.79 109 PHE A N 1
ATOM 629 C CA . PHE A 1 109 ? 35.820 29.065 38.048 1.00 94.81 109 PHE A CA 1
ATOM 630 C C . PHE A 1 109 ? 36.719 28.502 39.151 1.00 95.74 109 PHE A C 1
ATOM 631 O O . PHE A 1 109 ? 36.689 28.968 40.282 1.00 95.24 109 PHE A O 1
ATOM 639 N N . SER A 1 110 ? 37.525 27.507 38.801 1.00 97.47 110 SER A N 1
ATOM 640 C CA . SER A 1 110 ? 38.433 26.873 39.752 1.00 99.09 110 SER A CA 1
ATOM 641 C C . SER A 1 110 ? 39.356 27.868 40.405 1.00 99.41 110 SER A C 1
ATOM 642 O O . SER A 1 110 ? 39.591 27.800 41.607 1.00 99.38 110 SER A O 1
ATOM 645 N N . LEU A 1 111 ? 39.903 28.770 39.603 1.00 100.47 111 LEU A N 1
ATOM 646 C CA . LEU A 1 111 ? 40.805 29.774 40.127 1.00 102.01 111 LEU A CA 1
ATOM 647 C C . LEU A 1 111 ? 40.107 30.580 41.213 1.00 102.34 111 LEU A C 1
ATOM 648 O O . LEU A 1 111 ? 40.701 30.875 42.251 1.00 102.94 111 LEU A O 1
ATOM 653 N N . ILE A 1 112 ? 38.828 30.862 41.004 1.00 102.39 112 ILE A N 1
ATOM 654 C CA . ILE A 1 112 ? 38.049 31.605 41.976 1.00 103.41 112 ILE A CA 1
ATOM 655 C C . ILE A 1 112 ? 37.730 30.802 43.235 1.00 105.24 112 ILE A C 1
ATOM 656 O O . ILE A 1 112 ? 37.981 31.262 44.346 1.00 105.58 112 ILE A O 1
ATOM 661 N N . THR A 1 113 ? 37.185 29.603 43.064 1.00 107.54 113 THR A N 1
ATOM 662 C CA . THR A 1 113 ? 36.809 28.780 44.209 1.00 110.10 113 THR A CA 1
ATOM 663 C C . THR A 1 113 ? 37.967 28.222 45.044 1.00 112.39 113 THR A C 1
ATOM 664 O O . THR A 1 113 ? 38.074 28.522 46.240 1.00 112.72 113 THR A O 1
ATOM 668 N N . ASP A 1 114 ? 38.829 27.417 44.426 1.00 115.14 114 ASP A N 1
ATOM 669 C CA . ASP A 1 114 ? 39.967 26.820 45.137 1.00 117.46 114 ASP A CA 1
ATOM 670 C C . ASP A 1 114 ? 41.072 27.864 45.312 1.00 117.62 114 ASP A C 1
ATOM 671 O O . ASP A 1 114 ? 41.781 28.188 44.360 1.00 119.32 114 ASP A O 1
ATOM 676 N N . LYS A 1 115 ? 41.229 28.391 46.523 1.00 116.72 115 LYS A N 1
ATOM 677 C CA . LYS A 1 115 ? 42.263 29.393 46.753 1.00 115.71 115 LYS A CA 1
ATOM 678 C C . LYS A 1 115 ? 43.665 28.813 46.873 1.00 114.07 115 LYS A C 1
ATOM 679 O O . LYS A 1 115 ? 44.650 29.540 46.889 1.00 113.77 115 LYS A O 1
ATOM 685 N N . ASP A 1 116 ? 43.738 27.490 46.897 1.00 112.54 116 ASP A N 1
ATOM 686 C CA . ASP A 1 116 ? 45.001 26.779 46.975 1.00 112.29 116 ASP A CA 1
ATOM 687 C C . ASP A 1 116 ? 45.382 26.484 45.522 1.00 111.53 116 ASP A C 1
ATOM 688 O O . ASP A 1 116 ? 44.578 25.931 44.784 1.00 111.19 116 ASP A O 1
ATOM 693 N N . PRO A 1 117 ? 46.602 26.868 45.091 1.00 111.41 117 PRO A N 1
ATOM 694 C CA . PRO A 1 117 ? 47.085 26.645 43.713 1.00 111.27 117 PRO A CA 1
ATOM 695 C C . PRO A 1 117 ? 47.352 25.191 43.318 1.00 110.80 117 PRO A C 1
ATOM 696 O O . PRO A 1 117 ? 46.960 24.759 42.238 1.00 111.20 117 PRO A O 1
ATOM 700 N N . SER A 1 118 ? 48.058 24.449 44.171 1.00 110.04 118 SER A N 1
ATOM 701 C CA . SER A 1 118 ? 48.352 23.041 43.898 1.00 108.38 118 SER A CA 1
ATOM 702 C C . SER A 1 118 ? 47.087 22.200 43.947 1.00 106.70 118 SER A C 1
ATOM 703 O O . SER A 1 118 ? 47.103 21.047 43.542 1.00 106.60 118 SER A O 1
ATOM 706 N N . GLN A 1 119 ? 46.010 22.775 44.484 1.00 104.63 119 GLN A N 1
ATOM 707 C CA . GLN A 1 119 ? 44.721 22.097 44.560 1.00 103.07 119 GLN A CA 1
ATOM 708 C C . GLN A 1 119 ? 43.857 22.454 43.341 1.00 101.39 119 GLN A C 1
ATOM 709 O O . GLN A 1 119 ? 42.969 21.696 42.950 1.00 101.83 119 GLN A O 1
ATOM 715 N N . VAL A 1 120 ? 44.110 23.620 42.750 1.00 98.58 120 VAL A N 1
ATOM 716 C CA . VAL A 1 120 ? 43.382 24.047 41.552 1.00 94.91 120 VAL A CA 1
ATOM 717 C C . VAL A 1 120 ? 43.714 23.019 40.486 1.00 93.09 120 VAL A C 1
ATOM 718 O O . VAL A 1 120 ? 42.863 22.626 39.713 1.00 92.52 120 VAL A O 1
ATOM 722 N N . PHE A 1 121 ? 44.955 22.548 40.498 1.00 92.19 121 PHE A N 1
ATOM 723 C CA . PHE A 1 121 ? 45.429 21.537 39.551 1.00 92.29 121 PHE A CA 1
ATOM 724 C C . PHE A 1 121 ? 44.583 20.286 39.601 1.00 92.96 121 PHE A C 1
ATOM 725 O O . PHE A 1 121 ? 44.080 19.840 38.587 1.00 93.23 121 PHE A O 1
ATOM 733 N N . LYS A 1 122 ? 44.469 19.701 40.788 1.00 94.33 122 LYS A N 1
ATOM 734 C CA . LYS A 1 122 ? 43.700 18.478 40.980 1.00 95.51 122 LYS A CA 1
ATOM 735 C C . LYS A 1 122 ? 42.270 18.554 40.447 1.00 94.68 122 LYS A C 1
ATOM 736 O O . LYS A 1 122 ? 41.822 17.634 39.748 1.00 94.89 122 LYS A O 1
ATOM 742 N N . THR A 1 123 ? 41.568 19.648 40.749 1.00 93.43 123 THR A N 1
ATOM 743 C CA . THR A 1 123 ? 40.185 19.796 40.287 1.00 92.06 123 THR A CA 1
ATOM 744 C C . THR A 1 123 ? 40.104 19.943 38.762 1.00 90.54 123 THR A C 1
ATOM 745 O O . THR A 1 123 ? 39.217 19.396 38.112 1.00 90.76 123 THR A O 1
ATOM 749 N N . VAL A 1 124 ? 41.070 20.638 38.183 1.00 88.62 124 VAL A N 1
ATOM 750 C CA . VAL A 1 124 ? 41.082 20.799 36.742 1.00 86.10 124 VAL A CA 1
ATOM 751 C C . VAL A 1 124 ? 41.467 19.472 36.124 1.00 84.75 124 VAL A C 1
ATOM 752 O O . VAL A 1 124 ? 40.882 19.071 35.141 1.00 84.96 124 VAL A O 1
ATOM 756 N N . ALA A 1 125 ? 42.389 18.752 36.754 1.00 84.18 125 ALA A N 1
ATOM 757 C CA . ALA A 1 125 ? 42.821 17.449 36.245 1.00 84.04 125 ALA A CA 1
ATOM 758 C C . ALA A 1 125 ? 41.647 16.510 36.194 1.00 83.27 125 ALA A C 1
ATOM 759 O O . ALA A 1 125 ? 41.466 15.785 35.229 1.00 83.78 125 ALA A O 1
ATOM 761 N N . ALA A 1 126 ? 40.847 16.534 37.245 1.00 82.80 126 ALA A N 1
ATOM 762 C CA . ALA A 1 126 ? 39.666 15.694 37.303 1.00 83.71 126 ALA A CA 1
ATOM 763 C C . ALA A 1 126 ? 38.665 16.156 36.246 1.00 83.84 126 ALA A C 1
ATOM 764 O O . ALA A 1 126 ? 38.184 15.357 35.433 1.00 85.10 126 ALA A O 1
ATOM 766 N N . PHE A 1 127 ? 38.375 17.455 36.251 1.00 82.42 127 PHE A N 1
ATOM 767 C CA . PHE A 1 127 ? 37.460 18.049 35.286 1.00 80.79 127 PHE A CA 1
ATOM 768 C C . PHE A 1 127 ? 37.926 17.758 33.859 1.00 80.48 127 PHE A C 1
ATOM 769 O O . PHE A 1 127 ? 37.114 17.559 32.963 1.00 79.18 127 PHE A O 1
ATOM 777 N N . SER A 1 128 ? 39.244 17.713 33.683 1.00 81.16 128 SER A N 1
ATOM 778 C CA . SER A 1 128 ? 39.887 17.455 32.397 1.00 81.85 128 SER A CA 1
ATOM 779 C C . SER A 1 128 ? 39.693 16.045 31.893 1.00 82.27 128 SER A C 1
ATOM 780 O O . SER A 1 128 ? 39.439 15.835 30.710 1.00 83.32 128 SER A O 1
ATOM 783 N N . ILE A 1 129 ? 39.884 15.061 32.758 1.00 82.38 129 ILE A N 1
ATOM 784 C CA . ILE A 1 129 ? 39.669 13.690 32.319 1.00 82.48 129 ILE A CA 1
ATOM 785 C C . ILE A 1 129 ? 38.156 13.527 32.088 1.00 82.27 129 ILE A C 1
ATOM 786 O O . ILE A 1 129 ? 37.733 12.904 31.114 1.00 82.93 129 ILE A O 1
ATOM 791 N N . ALA A 1 130 ? 37.354 14.168 32.934 1.00 80.86 130 ALA A N 1
ATOM 792 C CA . ALA A 1 130 ? 35.900 14.114 32.819 1.00 79.54 130 ALA A CA 1
ATOM 793 C C . ALA A 1 130 ? 35.445 14.641 31.466 1.00 79.00 130 ALA A C 1
ATOM 794 O O . ALA A 1 130 ? 34.666 13.997 30.770 1.00 79.31 130 ALA A O 1
ATOM 796 N N . LEU A 1 131 ? 35.967 15.800 31.085 1.00 78.39 131 LEU A N 1
ATOM 797 C CA . LEU A 1 131 ? 35.600 16.424 29.821 1.00 77.84 131 LEU A CA 1
ATOM 798 C C . LEU A 1 131 ? 35.871 15.543 28.609 1.00 76.27 131 LEU A C 1
ATOM 799 O O . LEU A 1 131 ? 34.939 15.215 27.881 1.00 75.91 131 LEU A O 1
ATOM 804 N N . ILE A 1 132 ? 37.118 15.123 28.420 1.00 74.72 132 ILE A N 1
ATOM 805 C CA . ILE A 1 132 ? 37.464 14.290 27.270 1.00 74.79 132 ILE A CA 1
ATOM 806 C C . ILE A 1 132 ? 36.739 12.951 27.214 1.00 76.46 132 ILE A C 1
ATOM 807 O O . ILE A 1 132 ? 36.019 12.664 26.254 1.00 77.87 132 ILE A O 1
ATOM 812 N N . TYR A 1 133 ? 36.982 12.133 28.241 1.00 77.62 133 TYR A N 1
ATOM 813 C CA . TYR A 1 133 ? 36.436 10.771 28.402 1.00 77.51 133 TYR A CA 1
ATOM 814 C C . TYR A 1 133 ? 34.924 10.615 28.541 1.00 75.52 133 TYR A C 1
ATOM 815 O O . TYR A 1 133 ? 34.322 9.770 27.886 1.00 76.02 133 TYR A O 1
ATOM 824 N N . VAL A 1 134 ? 34.326 11.363 29.448 1.00 72.63 134 VAL A N 1
ATOM 825 C CA . VAL A 1 134 ? 32.900 11.269 29.616 1.00 70.11 134 VAL A CA 1
ATOM 826 C C . VAL A 1 134 ? 32.151 12.151 28.608 1.00 69.87 134 VAL A C 1
ATOM 827 O O . VAL A 1 134 ? 31.597 11.629 27.650 1.00 70.86 134 VAL A O 1
ATOM 831 N N . THR A 1 135 ? 32.224 13.473 28.748 1.00 68.28 135 THR A N 1
ATOM 832 C CA . THR A 1 135 ? 31.506 14.388 27.847 1.00 66.26 135 THR A CA 1
ATOM 833 C C . THR A 1 135 ? 31.853 14.409 26.345 1.00 65.73 135 THR A C 1
ATOM 834 O O . THR A 1 135 ? 30.961 14.299 25.505 1.00 65.53 135 THR A O 1
ATOM 838 N N . PHE A 1 136 ? 33.129 14.573 26.005 1.00 65.28 136 PHE A N 1
ATOM 839 C CA . PHE A 1 136 ? 33.558 14.636 24.605 1.00 64.39 136 PHE A CA 1
ATOM 840 C C . PHE A 1 136 ? 33.381 13.319 23.869 1.00 64.65 136 PHE A C 1
ATOM 841 O O . PHE A 1 136 ? 33.047 13.287 22.674 1.00 63.66 136 PHE A O 1
ATOM 849 N N . PHE A 1 137 ? 33.612 12.236 24.594 1.00 65.26 137 PHE A N 1
ATOM 850 C CA . PHE A 1 137 ? 33.479 10.909 24.021 1.00 68.11 137 PHE A CA 1
ATOM 851 C C . PHE A 1 137 ? 32.017 10.422 23.862 1.00 69.08 137 PHE A C 1
ATOM 852 O O . PHE A 1 137 ? 31.612 9.984 22.785 1.00 68.50 137 PHE A O 1
ATOM 860 N N . LEU A 1 138 ? 31.217 10.530 24.919 1.00 69.50 138 LEU A N 1
ATOM 861 C CA . LEU A 1 138 ? 29.822 10.108 24.855 1.00 69.58 138 LEU A CA 1
ATOM 862 C C . LEU A 1 138 ? 29.064 10.913 23.850 1.00 69.44 138 LEU A C 1
ATOM 863 O O . LEU A 1 138 ? 28.127 10.448 23.253 1.00 67.61 138 LEU A O 1
ATOM 868 N N . SER A 1 139 ? 29.450 12.162 23.712 1.00 72.43 139 SER A N 1
ATOM 869 C CA . SER A 1 139 ? 28.795 13.035 22.762 1.00 76.67 139 SER A CA 1
ATOM 870 C C . SER A 1 139 ? 28.961 12.540 21.339 1.00 78.73 139 SER A C 1
ATOM 871 O O . SER A 1 139 ? 28.308 13.040 20.428 1.00 78.25 139 SER A O 1
ATOM 874 N N . PHE A 1 140 ? 29.808 11.537 21.141 1.00 82.21 140 PHE A N 1
ATOM 875 C CA . PHE A 1 140 ? 30.022 11.044 19.790 1.00 85.75 140 PHE A CA 1
ATOM 876 C C . PHE A 1 140 ? 28.860 10.361 19.079 1.00 86.97 140 PHE A C 1
ATOM 877 O O . PHE A 1 140 ? 28.962 10.095 17.880 1.00 88.71 140 PHE A O 1
ATOM 885 N N . PHE A 1 141 ? 27.750 10.116 19.786 1.00 86.71 141 PHE A N 1
ATOM 886 C CA . PHE A 1 141 ? 26.562 9.535 19.153 1.00 84.37 141 PHE A CA 1
ATOM 887 C C . PHE A 1 141 ? 25.996 10.634 18.277 1.00 84.11 141 PHE A C 1
ATOM 888 O O . PHE A 1 141 ? 25.534 10.378 17.185 1.00 82.51 141 PHE A O 1
ATOM 896 N N . LEU A 1 142 ? 26.156 11.871 18.740 1.00 86.24 142 LEU A N 1
ATOM 897 C CA . LEU A 1 142 ? 25.704 13.072 18.036 1.00 89.50 142 LEU A CA 1
ATOM 898 C C . LEU A 1 142 ? 26.162 13.103 16.587 1.00 91.68 142 LEU A C 1
ATOM 899 O O . LEU A 1 142 ? 25.333 13.196 15.683 1.00 92.37 142 LEU A O 1
ATOM 904 N N . PRO A 1 143 ? 27.485 13.067 16.336 1.00 93.90 143 PRO A N 1
ATOM 905 C CA . PRO A 1 143 ? 27.842 13.090 14.921 1.00 95.67 143 PRO A CA 1
ATOM 906 C C . PRO A 1 143 ? 27.361 11.803 14.263 1.00 96.82 143 PRO A C 1
ATOM 907 O O . PRO A 1 143 ? 26.675 11.859 13.249 1.00 97.56 143 PRO A O 1
ATOM 911 N N . ILE A 1 144 ? 27.594 10.665 14.911 1.00 98.27 144 ILE A N 1
ATOM 912 C CA . ILE A 1 144 ? 27.173 9.386 14.357 1.00 100.53 144 ILE A CA 1
ATOM 913 C C . ILE A 1 144 ? 25.721 9.401 13.933 1.00 102.70 144 ILE A C 1
ATOM 914 O O . ILE A 1 144 ? 25.377 8.862 12.888 1.00 102.65 144 ILE A O 1
ATOM 919 N N . TYR A 1 145 ? 24.880 10.048 14.728 1.00 105.95 145 TYR A N 1
ATOM 920 C CA . TYR A 1 145 ? 23.455 10.133 14.420 1.00 109.64 145 TYR A CA 1
ATOM 921 C C . TYR A 1 145 ? 23.192 10.861 13.102 1.00 110.85 145 TYR A C 1
ATOM 922 O O . TYR A 1 145 ? 22.696 10.256 12.143 1.00 110.87 145 TYR A O 1
ATOM 931 N N . ARG A 1 146 ? 23.530 12.148 13.051 1.00 112.14 146 ARG A N 1
ATOM 932 C CA . ARG A 1 146 ? 23.289 12.939 11.853 1.00 114.01 146 ARG A CA 1
ATOM 933 C C . ARG A 1 146 ? 24.079 12.491 10.630 1.00 113.73 146 ARG A C 1
ATOM 934 O O . ARG A 1 146 ? 23.543 12.408 9.527 1.00 114.24 146 ARG A O 1
ATOM 942 N N . ASP A 1 147 ? 25.345 12.159 10.825 1.00 113.50 147 ASP A N 1
ATOM 943 C CA . ASP A 1 147 ? 26.182 11.739 9.705 1.00 113.25 147 ASP A CA 1
ATOM 944 C C . ASP A 1 147 ? 26.082 10.272 9.288 1.00 112.23 147 ASP A C 1
ATOM 945 O O . ASP A 1 147 ? 26.618 9.900 8.252 1.00 112.50 147 ASP A O 1
ATOM 950 N N . PHE A 1 148 ? 25.400 9.440 10.068 1.00 111.24 148 PHE A N 1
ATOM 951 C CA . PHE A 1 148 ? 25.290 8.022 9.721 1.00 111.32 148 PHE A CA 1
ATOM 952 C C . PHE A 1 148 ? 23.945 7.326 9.953 1.00 111.42 148 PHE A C 1
ATOM 953 O O . PHE A 1 148 ? 23.831 6.106 9.783 1.00 110.81 148 PHE A O 1
ATOM 961 N N . GLY A 1 149 ? 22.927 8.098 10.317 1.00 111.44 149 GLY A N 1
ATOM 962 C CA . GLY A 1 149 ? 21.607 7.525 10.543 1.00 111.43 149 GLY A CA 1
ATOM 963 C C . GLY A 1 149 ? 21.373 6.845 11.882 1.00 111.06 149 GLY A C 1
ATOM 964 O O . GLY A 1 149 ? 22.065 5.875 12.224 1.00 109.57 149 GLY A O 1
ATOM 965 N N . ALA A 1 150 ? 20.349 7.329 12.598 1.00 110.93 150 ALA A N 1
ATOM 966 C CA . ALA A 1 150 ? 19.945 6.830 13.920 1.00 110.49 150 ALA A CA 1
ATOM 967 C C . ALA A 1 150 ? 20.020 5.318 14.017 1.00 110.64 150 ALA A C 1
ATOM 968 O O . ALA A 1 150 ? 20.213 4.760 15.098 1.00 109.86 150 ALA A O 1
ATOM 970 N N . ALA A 1 151 ? 19.847 4.672 12.869 1.00 111.69 151 ALA A N 1
ATOM 971 C CA . ALA A 1 151 ? 19.902 3.227 12.748 1.00 112.56 151 ALA A CA 1
ATOM 972 C C . ALA A 1 151 ? 21.234 2.751 13.303 1.00 112.90 151 ALA A C 1
ATOM 973 O O . ALA A 1 151 ? 21.286 2.036 14.308 1.00 111.88 151 ALA A O 1
ATOM 975 N N . ASN A 1 152 ? 22.308 3.198 12.652 1.00 113.71 152 ASN A N 1
ATOM 976 C CA . ASN A 1 152 ? 23.676 2.857 13.042 1.00 114.13 152 ASN A CA 1
ATOM 977 C C . ASN A 1 152 ? 23.959 3.353 14.457 1.00 113.63 152 ASN A C 1
ATOM 978 O O . ASN A 1 152 ? 24.658 2.695 15.233 1.00 112.53 152 ASN A O 1
ATOM 983 N N . ALA A 1 153 ? 23.417 4.526 14.774 1.00 113.35 153 ALA A N 1
ATOM 984 C CA . ALA A 1 153 ? 23.594 5.129 16.091 1.00 112.83 153 ALA A CA 1
ATOM 985 C C . ALA A 1 153 ? 23.197 4.114 17.162 1.00 112.13 153 ALA A C 1
ATOM 986 O O . ALA A 1 153 ? 23.965 3.819 18.091 1.00 110.66 153 ALA A O 1
ATOM 988 N N . LEU A 1 154 ? 22.016 3.535 16.968 1.00 112.27 154 LEU A N 1
ATOM 989 C CA . LEU A 1 154 ? 21.474 2.544 17.882 1.00 112.20 154 LEU A CA 1
ATOM 990 C C . LEU A 1 154 ? 22.286 1.247 17.850 1.00 111.95 154 LEU A C 1
ATOM 991 O O . LEU A 1 154 ? 22.358 0.523 18.849 1.00 111.29 154 LEU A O 1
ATOM 996 N N . LEU A 1 155 ? 22.892 0.965 16.701 1.00 111.50 155 LEU A N 1
ATOM 997 C CA . LEU A 1 155 ? 23.708 -0.230 16.539 1.00 111.35 155 LEU A CA 1
ATOM 998 C C . LEU A 1 155 ? 24.976 -0.155 17.380 1.00 111.36 155 LEU A C 1
ATOM 999 O O . LEU A 1 155 ? 25.393 -1.152 17.972 1.00 110.69 155 LEU A O 1
ATOM 1004 N N . VAL A 1 156 ? 25.590 1.023 17.422 1.00 111.39 156 VAL A N 1
ATOM 1005 C CA . VAL A 1 156 ? 26.812 1.203 18.188 1.00 110.24 156 VAL A CA 1
ATOM 1006 C C . VAL A 1 156 ? 26.537 0.905 19.657 1.00 109.94 156 VAL A C 1
ATOM 1007 O O . VAL A 1 156 ? 27.130 -0.013 20.227 1.00 108.96 156 VAL A O 1
ATOM 1011 N N . LEU A 1 157 ? 25.572 1.620 20.238 1.00 110.12 157 LEU A N 1
ATOM 1012 C CA . LEU A 1 157 ? 25.225 1.440 21.648 1.00 110.66 157 LEU A CA 1
ATOM 1013 C C . LEU A 1 157 ? 24.921 -0.003 22.042 1.00 110.78 157 LEU A C 1
ATOM 1014 O O . LEU A 1 157 ? 25.405 -0.487 23.068 1.00 110.26 157 LEU A O 1
ATOM 1019 N N . THR A 1 158 ? 24.122 -0.681 21.221 1.00 111.50 158 THR A N 1
ATOM 1020 C CA . THR A 1 158 ? 23.720 -2.063 21.485 1.00 111.22 158 THR A CA 1
ATOM 1021 C C . THR A 1 158 ? 24.826 -3.106 21.316 1.00 111.20 158 THR A C 1
ATOM 1022 O O . THR A 1 158 ? 24.885 -4.073 22.071 1.00 110.37 158 THR A O 1
ATOM 1026 N N . SER A 1 159 ? 25.712 -2.890 20.349 1.00 111.98 159 SER A N 1
ATOM 1027 C CA . SER A 1 159 ? 26.820 -3.807 20.085 1.00 112.49 159 SER A CA 1
ATOM 1028 C C . SER A 1 159 ? 27.652 -4.013 21.334 1.00 113.04 159 SER A C 1
ATOM 1029 O O . SER A 1 159 ? 28.272 -5.057 21.519 1.00 111.40 159 SER A O 1
ATOM 1032 N N . THR A 1 160 ? 27.690 -2.984 22.173 1.00 115.11 160 THR A N 1
ATOM 1033 C CA . THR A 1 160 ? 28.429 -3.059 23.425 1.00 117.44 160 THR A CA 1
ATOM 1034 C C . THR A 1 160 ? 27.632 -3.896 24.428 1.00 119.44 160 THR A C 1
ATOM 1035 O O . THR A 1 160 ? 28.205 -4.794 25.064 1.00 119.76 160 THR A O 1
ATOM 1039 N N . TRP A 1 161 ? 26.325 -3.620 24.551 1.00 120.66 161 TRP A N 1
ATOM 1040 C CA . TRP A 1 161 ? 25.449 -4.383 25.455 1.00 121.10 161 TRP A CA 1
ATOM 1041 C C . TRP A 1 161 ? 25.696 -5.866 25.109 1.00 121.40 161 TRP A C 1
ATOM 1042 O O . TRP A 1 161 ? 25.934 -6.710 25.981 1.00 120.47 161 TRP A O 1
ATOM 1053 N N . VAL A 1 162 ? 25.729 -6.132 23.805 1.00 122.14 162 VAL A N 1
ATOM 1054 C CA . VAL A 1 162 ? 25.944 -7.464 23.262 1.00 123.17 162 VAL A CA 1
ATOM 1055 C C . VAL A 1 162 ? 27.373 -7.963 23.462 1.00 123.65 162 VAL A C 1
ATOM 1056 O O . VAL A 1 162 ? 27.585 -9.159 23.702 1.00 123.15 162 VAL A O 1
ATOM 1060 N N . PHE A 1 163 ? 28.352 -7.064 23.373 1.00 124.72 163 PHE A N 1
ATOM 1061 C CA . PHE A 1 163 ? 29.722 -7.506 23.554 1.00 126.78 163 PHE A CA 1
ATOM 1062 C C . PHE A 1 163 ? 29.913 -8.056 24.952 1.00 129.10 163 PHE A C 1
ATOM 1063 O O . PHE A 1 163 ? 30.431 -9.162 25.112 1.00 129.22 163 PHE A O 1
ATOM 1071 N N . ASP A 1 164 ? 29.476 -7.295 25.955 1.00 131.83 164 ASP A N 1
ATOM 1072 C CA . ASP A 1 164 ? 29.611 -7.708 27.363 1.00 134.10 164 ASP A CA 1
ATOM 1073 C C . ASP A 1 164 ? 28.895 -9.042 27.653 1.00 134.01 164 ASP A C 1
ATOM 1074 O O . ASP A 1 164 ? 29.379 -9.845 28.463 1.00 133.10 164 ASP A O 1
ATOM 1079 N N . SER A 1 165 ? 27.774 -9.282 26.970 1.00 133.94 165 SER A N 1
ATOM 1080 C CA . SER A 1 165 ? 27.028 -10.523 27.140 1.00 133.95 165 SER A CA 1
ATOM 1081 C C . SER A 1 165 ? 27.773 -11.711 26.545 1.00 135.00 165 SER A C 1
ATOM 1082 O O . SER A 1 165 ? 28.049 -12.677 27.243 1.00 135.12 165 SER A O 1
ATOM 1085 N N . PHE A 1 166 ? 28.115 -11.629 25.262 1.00 136.52 166 PHE A N 1
ATOM 1086 C CA . PHE A 1 166 ? 28.834 -12.711 24.585 1.00 138.87 166 PHE A CA 1
ATOM 1087 C C . PHE A 1 166 ? 30.202 -13.024 25.182 1.00 140.88 166 PHE A C 1
ATOM 1088 O O . PHE A 1 166 ? 30.676 -14.166 25.100 1.00 140.48 166 PHE A O 1
ATOM 1096 N N . ALA A 1 167 ? 30.837 -12.001 25.753 1.00 143.16 167 ALA A N 1
ATOM 1097 C CA . ALA A 1 167 ? 32.148 -12.142 26.374 1.00 145.10 167 ALA A CA 1
ATOM 1098 C C . ALA A 1 167 ? 32.009 -12.807 27.731 1.00 146.71 167 ALA A C 1
ATOM 1099 O O . ALA A 1 167 ? 32.965 -13.406 28.236 1.00 146.98 167 ALA A O 1
ATOM 1101 N N . TYR A 1 168 ? 30.818 -12.691 28.317 1.00 148.39 168 TYR A N 1
ATOM 1102 C CA . TYR A 1 168 ? 30.538 -13.283 29.619 1.00 149.92 168 TYR A CA 1
ATOM 1103 C C . TYR A 1 168 ? 30.450 -14.811 29.545 1.00 149.63 168 TYR A C 1
ATOM 1104 O O . TYR A 1 168 ? 31.160 -15.510 30.271 1.00 149.53 168 TYR A O 1
ATOM 1113 N N . PHE A 1 169 ? 29.562 -15.327 28.700 1.00 149.23 169 PHE A N 1
ATOM 1114 C CA . PHE A 1 169 ? 29.428 -16.770 28.554 1.00 149.51 169 PHE A CA 1
ATOM 1115 C C . PHE A 1 169 ? 30.760 -17.355 28.104 1.00 149.89 169 PHE A C 1
ATOM 1116 O O . PHE A 1 169 ? 31.348 -18.170 28.817 1.00 149.51 169 PHE A O 1
ATOM 1124 N N . THR A 1 170 ? 31.243 -16.909 26.940 1.00 150.33 170 THR A N 1
ATOM 1125 C CA . THR A 1 170 ? 32.509 -17.386 26.370 1.00 150.05 170 THR A CA 1
ATOM 1126 C C . THR A 1 170 ? 33.636 -17.216 27.378 1.00 150.57 170 THR A C 1
ATOM 1127 O O . THR A 1 170 ? 34.610 -17.975 27.374 1.00 149.67 170 THR A O 1
ATOM 1131 N N . GLY A 1 171 ? 33.469 -16.224 28.247 1.00 151.69 171 GLY A N 1
ATOM 1132 C CA . GLY A 1 171 ? 34.453 -15.933 29.274 1.00 153.23 171 GLY A CA 1
ATOM 1133 C C . GLY A 1 171 ? 34.470 -16.983 30.360 1.00 154.22 171 GLY A C 1
ATOM 1134 O O . GLY A 1 171 ? 35.537 -17.505 30.695 1.00 154.03 171 GLY A O 1
ATOM 1135 N N . LEU A 1 172 ? 33.293 -17.286 30.909 1.00 155.28 172 LEU A N 1
ATOM 1136 C CA . LEU A 1 172 ? 33.156 -18.299 31.960 1.00 156.12 172 LEU A CA 1
ATOM 1137 C C . LEU A 1 172 ? 33.657 -19.648 31.456 1.00 156.34 172 LEU A C 1
ATOM 1138 O O . LEU A 1 172 ? 34.453 -20.327 32.118 1.00 156.57 172 LEU A O 1
ATOM 1143 N N . LYS A 1 173 ? 33.201 -20.007 30.259 1.00 156.02 173 LYS A N 1
ATOM 1144 C CA . LYS A 1 173 ? 33.564 -21.274 29.654 1.00 155.46 173 LYS A CA 1
ATOM 1145 C C . LYS A 1 173 ? 34.909 -21.387 28.936 1.00 154.98 173 LYS A C 1
ATOM 1146 O O . LYS A 1 173 ? 35.345 -22.500 28.632 1.00 155.20 173 LYS A O 1
ATOM 1152 N N . PHE A 1 174 ? 35.641 -20.306 28.716 1.00 153.96 174 PHE A N 1
ATOM 1153 C CA . PHE A 1 174 ? 36.915 -20.546 28.004 1.00 153.24 174 PHE A CA 1
ATOM 1154 C C . PHE A 1 174 ? 38.236 -20.088 28.654 1.00 153.10 174 PHE A C 1
ATOM 1155 O O . PHE A 1 174 ? 39.280 -20.044 27.985 1.00 153.25 174 PHE A O 1
ATOM 1163 N N . GLY A 1 175 ? 38.214 -19.760 29.927 1.00 152.66 175 GLY A N 1
ATOM 1164 C CA . GLY A 1 175 ? 39.438 -19.522 30.725 1.00 151.88 175 GLY A CA 1
ATOM 1165 C C . GLY A 1 175 ? 40.622 -18.615 30.302 1.00 151.24 175 GLY A C 1
ATOM 1166 O O . GLY A 1 175 ? 40.441 -17.492 29.815 1.00 150.57 175 GLY A O 1
ATOM 1167 N N . ARG A 1 176 ? 41.844 -19.135 30.528 1.00 151.06 176 ARG A N 1
ATOM 1168 C CA . ARG A 1 176 ? 43.055 -18.328 30.427 1.00 150.85 176 ARG A CA 1
ATOM 1169 C C . ARG A 1 176 ? 43.970 -18.250 29.232 1.00 150.10 176 ARG A C 1
ATOM 1170 O O . ARG A 1 176 ? 44.234 -19.167 28.468 1.00 149.59 176 ARG A O 1
ATOM 1178 N N . THR A 1 177 ? 44.424 -17.003 29.220 1.00 150.13 177 THR A N 1
ATOM 1179 C CA . THR A 1 177 ? 45.289 -16.197 28.396 1.00 149.96 177 THR A CA 1
ATOM 1180 C C . THR A 1 177 ? 44.756 -14.806 28.746 1.00 149.97 177 THR A C 1
ATOM 1181 O O . THR A 1 177 ? 44.091 -14.146 27.928 1.00 149.78 177 THR A O 1
ATOM 1185 N N . ARG A 1 178 ? 45.067 -14.359 29.999 1.00 149.09 178 ARG A N 1
ATOM 1186 C CA . ARG A 1 178 ? 44.555 -13.086 30.512 1.00 147.59 178 ARG A CA 1
ATOM 1187 C C . ARG A 1 178 ? 45.264 -11.830 30.047 1.00 146.30 178 ARG A C 1
ATOM 1188 O O . ARG A 1 178 ? 46.489 -11.702 30.164 1.00 145.85 178 ARG A O 1
ATOM 1196 N N . ILE A 1 179 ? 44.470 -10.886 29.557 1.00 144.72 179 ILE A N 1
ATOM 1197 C CA . ILE A 1 179 ? 45.000 -9.622 29.083 1.00 142.97 179 ILE A CA 1
ATOM 1198 C C . ILE A 1 179 ? 45.062 -8.644 30.254 1.00 142.50 179 ILE A C 1
ATOM 1199 O O . ILE A 1 179 ? 46.101 -8.028 30.490 1.00 142.93 179 ILE A O 1
ATOM 1204 N N . SER A 1 180 ? 43.973 -8.558 31.020 1.00 141.25 180 SER A N 1
ATOM 1205 C CA . SER A 1 180 ? 43.877 -7.630 32.151 1.00 139.82 180 SER A CA 1
ATOM 1206 C C . SER A 1 180 ? 44.964 -7.751 33.241 1.00 138.73 180 SER A C 1
ATOM 1207 O O . SER A 1 180 ? 45.347 -8.859 33.634 1.00 138.99 180 SER A O 1
ATOM 1210 N N . PRO A 1 181 ? 45.489 -6.599 33.713 1.00 137.00 181 PRO A N 1
ATOM 1211 C CA . PRO A 1 181 ? 46.526 -6.468 34.745 1.00 135.74 181 PRO A CA 1
ATOM 1212 C C . PRO A 1 181 ? 46.015 -6.687 36.166 1.00 134.90 181 PRO A C 1
ATOM 1213 O O . PRO A 1 181 ? 44.900 -7.157 36.371 1.00 134.78 181 PRO A O 1
ATOM 1217 N N . ARG A 1 182 ? 46.842 -6.326 37.143 1.00 134.41 182 ARG A N 1
ATOM 1218 C CA . ARG A 1 182 ? 46.500 -6.468 38.557 1.00 134.20 182 ARG A CA 1
ATOM 1219 C C . ARG A 1 182 ? 45.174 -5.787 38.904 1.00 133.66 182 ARG A C 1
ATOM 1220 O O . ARG A 1 182 ? 44.154 -6.438 39.113 1.00 133.82 182 ARG A O 1
ATOM 1228 N N . TYR A 1 183 ? 45.235 -4.461 38.974 1.00 133.24 183 TYR A N 1
ATOM 1229 C CA . TYR A 1 183 ? 44.124 -3.578 39.329 1.00 133.10 183 TYR A CA 1
ATOM 1230 C C . TYR A 1 183 ? 42.721 -3.791 38.764 1.00 133.71 183 TYR A C 1
ATOM 1231 O O . TYR A 1 183 ? 41.729 -3.534 39.443 1.00 133.03 183 TYR A O 1
ATOM 1240 N N . SER A 1 184 ? 42.643 -4.194 37.503 1.00 134.78 184 SER A N 1
ATOM 1241 C CA . SER A 1 184 ? 41.362 -4.430 36.838 1.00 135.16 184 SER A CA 1
ATOM 1242 C C . SER A 1 184 ? 40.766 -5.728 37.362 1.00 135.16 184 SER A C 1
ATOM 1243 O O . SER A 1 184 ? 41.418 -6.442 38.121 1.00 134.70 184 SER A O 1
ATOM 1246 N N . PRO A 1 185 ? 39.514 -6.043 36.981 1.00 135.49 185 PRO A N 1
ATOM 1247 C CA . PRO A 1 185 ? 38.957 -7.297 37.484 1.00 136.36 185 PRO A CA 1
ATOM 1248 C C . PRO A 1 185 ? 39.693 -8.449 36.802 1.00 137.26 185 PRO A C 1
ATOM 1249 O O . PRO A 1 185 ? 40.873 -8.683 37.078 1.00 137.61 185 PRO A O 1
ATOM 1253 N N . ARG A 1 186 ? 39.030 -9.122 35.868 1.00 138.14 186 ARG A N 1
ATOM 1254 C CA . ARG A 1 186 ? 39.637 -10.248 35.167 1.00 139.14 186 ARG A CA 1
ATOM 1255 C C . ARG A 1 186 ? 39.092 -10.329 33.740 1.00 139.34 186 ARG A C 1
ATOM 1256 O O . ARG A 1 186 ? 37.889 -10.528 33.554 1.00 139.64 186 ARG A O 1
ATOM 1264 N N . LYS A 1 187 ? 39.962 -10.135 32.742 1.00 139.32 187 LYS A N 1
ATOM 1265 C CA . LYS A 1 187 ? 39.567 -10.213 31.322 1.00 138.54 187 LYS A CA 1
ATOM 1266 C C . LYS A 1 187 ? 40.563 -11.007 30.465 1.00 138.01 187 LYS A C 1
ATOM 1267 O O . LYS A 1 187 ? 41.788 -10.911 30.659 1.00 137.55 187 LYS A O 1
ATOM 1273 N N . SER A 1 188 ? 40.023 -11.796 29.528 1.00 137.55 188 SER A N 1
ATOM 1274 C CA . SER A 1 188 ? 40.830 -12.677 28.669 1.00 136.98 188 SER A CA 1
ATOM 1275 C C . SER A 1 188 ? 40.784 -12.421 27.155 1.00 136.68 188 SER A C 1
ATOM 1276 O O . SER A 1 188 ? 39.756 -11.984 26.619 1.00 136.60 188 SER A O 1
ATOM 1279 N N . LEU A 1 189 ? 41.878 -12.772 26.470 1.00 135.69 189 LEU A N 1
ATOM 1280 C CA . LEU A 1 189 ? 41.989 -12.605 25.014 1.00 134.63 189 LEU A CA 1
ATOM 1281 C C . LEU A 1 189 ? 40.895 -13.405 24.339 1.00 133.13 189 LEU A C 1
ATOM 1282 O O . LEU A 1 189 ? 40.276 -12.967 23.369 1.00 131.95 189 LEU A O 1
ATOM 1287 N N . GLU A 1 190 ? 40.682 -14.596 24.871 1.00 132.03 190 GLU A N 1
ATOM 1288 C CA . GLU A 1 190 ? 39.672 -15.496 24.371 1.00 131.46 190 GLU A CA 1
ATOM 1289 C C . GLU A 1 190 ? 38.304 -14.860 24.620 1.00 130.08 190 GLU A C 1
ATOM 1290 O O . GLU A 1 190 ? 37.464 -14.803 23.716 1.00 130.24 190 GLU A O 1
ATOM 1296 N N . GLY A 1 191 ? 38.135 -14.303 25.820 1.00 128.39 191 GLY A N 1
ATOM 1297 C CA . GLY A 1 191 ? 36.884 -13.669 26.205 1.00 127.01 191 GLY A CA 1
ATOM 1298 C C . GLY A 1 191 ? 36.450 -12.524 25.311 1.00 126.18 191 GLY A C 1
ATOM 1299 O O . GLY A 1 191 ? 35.256 -12.376 25.035 1.00 126.76 191 GLY A O 1
ATOM 1300 N N . VAL A 1 192 ? 37.410 -11.709 24.874 1.00 124.62 192 VAL A N 1
ATOM 1301 C CA . VAL A 1 192 ? 37.132 -10.567 23.996 1.00 122.22 192 VAL A CA 1
ATOM 1302 C C . VAL A 1 192 ? 36.765 -11.053 22.589 1.00 120.22 192 VAL A C 1
ATOM 1303 O O . VAL A 1 192 ? 35.851 -10.512 21.957 1.00 117.80 192 VAL A O 1
ATOM 1307 N N . ILE A 1 193 ? 37.466 -12.095 22.134 1.00 118.58 193 ILE A N 1
ATOM 1308 C CA . ILE A 1 193 ? 37.252 -12.696 20.817 1.00 116.01 193 ILE A CA 1
ATOM 1309 C C . ILE A 1 193 ? 35.815 -13.174 20.649 1.00 115.63 193 ILE A C 1
ATOM 1310 O O . ILE A 1 193 ? 35.204 -12.959 19.610 1.00 115.88 193 ILE A O 1
ATOM 1315 N N . GLY A 1 194 ? 35.282 -13.832 21.670 1.00 114.53 194 GLY A N 1
ATOM 1316 C CA . GLY A 1 194 ? 33.911 -14.298 21.598 1.00 113.86 194 GLY A CA 1
ATOM 1317 C C . GLY A 1 194 ? 32.945 -13.138 21.400 1.00 113.56 194 GLY A C 1
ATOM 1318 O O . GLY A 1 194 ? 32.027 -13.217 20.571 1.00 113.46 194 GLY A O 1
ATOM 1319 N N . GLY A 1 195 ? 33.173 -12.051 22.142 1.00 112.98 195 GLY A N 1
ATOM 1320 C CA . GLY A 1 195 ? 32.319 -10.874 22.053 1.00 111.20 195 GLY A CA 1
ATOM 1321 C C . GLY A 1 195 ? 32.416 -10.219 20.697 1.00 110.01 195 GLY A C 1
ATOM 1322 O O . GLY A 1 195 ? 31.481 -9.564 20.243 1.00 108.85 195 GLY A O 1
ATOM 1323 N N . PHE A 1 196 ? 33.576 -10.387 20.065 1.00 109.04 196 PHE A N 1
ATOM 1324 C CA . PHE A 1 196 ? 33.844 -9.863 18.723 1.00 108.05 196 PHE A CA 1
ATOM 1325 C C . PHE A 1 196 ? 32.971 -10.627 17.729 1.00 107.07 196 PHE A C 1
ATOM 1326 O O . PHE A 1 196 ? 32.294 -10.045 16.886 1.00 104.22 196 PHE A O 1
ATOM 1334 N N . LEU A 1 197 ? 32.998 -11.946 17.867 1.00 107.47 197 LEU A N 1
ATOM 1335 C CA . LEU A 1 197 ? 32.231 -12.842 17.024 1.00 107.48 197 LEU A CA 1
ATOM 1336 C C . LEU A 1 197 ? 30.763 -12.543 17.233 1.00 107.81 197 LEU A C 1
ATOM 1337 O O . LEU A 1 197 ? 30.029 -12.300 16.285 1.00 106.98 197 LEU A O 1
ATOM 1342 N N . GLY A 1 198 ? 30.363 -12.506 18.495 1.00 108.69 198 GLY A N 1
ATOM 1343 C CA . GLY A 1 198 ? 28.987 -12.223 18.824 1.00 111.27 198 GLY A CA 1
ATOM 1344 C C . GLY A 1 198 ? 28.500 -10.965 18.137 1.00 113.43 198 GLY A C 1
ATOM 1345 O O . GLY A 1 198 ? 27.351 -10.907 17.695 1.00 114.23 198 GLY A O 1
ATOM 1346 N N . VAL A 1 199 ? 29.374 -9.966 18.025 1.00 115.19 199 VAL A N 1
ATOM 1347 C CA . VAL A 1 199 ? 29.014 -8.699 17.381 1.00 117.03 199 VAL A CA 1
ATOM 1348 C C . VAL A 1 199 ? 28.892 -8.882 15.864 1.00 117.57 199 VAL A C 1
ATOM 1349 O O . VAL A 1 199 ? 27.966 -8.346 15.227 1.00 116.29 199 VAL A O 1
ATOM 1353 N N . VAL A 1 200 ? 29.839 -9.638 15.301 1.00 118.15 200 VAL A N 1
ATOM 1354 C CA . VAL A 1 200 ? 29.876 -9.923 13.868 1.00 118.05 200 VAL A CA 1
ATOM 1355 C C . VAL A 1 200 ? 28.532 -10.525 13.501 1.00 118.56 200 VAL A C 1
ATOM 1356 O O . VAL A 1 200 ? 27.787 -10.005 12.669 1.00 118.10 200 VAL A O 1
ATOM 1360 N N . ILE A 1 201 ? 28.214 -11.598 14.205 1.00 119.11 201 ILE A N 1
ATOM 1361 C CA . ILE A 1 201 ? 26.986 -12.331 14.012 1.00 119.36 201 ILE A CA 1
ATOM 1362 C C . ILE A 1 201 ? 25.749 -11.479 14.264 1.00 119.07 201 ILE A C 1
ATOM 1363 O O . ILE A 1 201 ? 24.831 -11.454 13.442 1.00 118.08 201 ILE A O 1
ATOM 1368 N N . TYR A 1 202 ? 25.770 -10.734 15.365 1.00 119.61 202 TYR A N 1
ATOM 1369 C CA . TYR A 1 202 ? 24.661 -9.870 15.754 1.00 120.79 202 TYR A CA 1
ATOM 1370 C C . TYR A 1 202 ? 24.252 -8.934 14.618 1.00 122.75 202 TYR A C 1
ATOM 1371 O O . TYR A 1 202 ? 23.090 -8.505 14.535 1.00 122.61 202 TYR A O 1
ATOM 1380 N N . THR A 1 203 ? 25.151 -8.623 13.681 1.00 125.06 203 THR A N 1
ATOM 1381 C CA . THR A 1 203 ? 24.803 -7.624 12.647 1.00 127.37 203 THR A CA 1
ATOM 1382 C C . THR A 1 203 ? 24.173 -8.109 11.313 1.00 128.09 203 THR A C 1
ATOM 1383 O O . THR A 1 203 ? 23.688 -7.227 10.597 1.00 127.74 203 THR A O 1
ATOM 1387 N N . PHE A 1 204 ? 24.114 -9.386 10.877 1.00 128.95 204 PHE A N 1
ATOM 1388 C CA . PHE A 1 204 ? 23.363 -9.676 9.614 1.00 129.05 204 PHE A CA 1
ATOM 1389 C C . PHE A 1 204 ? 21.976 -9.362 10.111 1.00 128.30 204 PHE A C 1
ATOM 1390 O O . PHE A 1 204 ? 21.137 -8.780 9.420 1.00 127.86 204 PHE A O 1
ATOM 1398 N N . LEU A 1 205 ? 21.723 -9.995 11.255 1.00 127.44 205 LEU A N 1
ATOM 1399 C CA . LEU A 1 205 ? 20.489 -9.905 11.985 1.00 126.47 205 LEU A CA 1
ATOM 1400 C C . LEU A 1 205 ? 20.115 -8.446 12.059 1.00 126.19 205 LEU A C 1
ATOM 1401 O O . LEU A 1 205 ? 19.092 -8.059 11.527 1.00 126.66 205 LEU A O 1
ATOM 1406 N N . TYR A 1 206 ? 20.986 -7.610 12.608 1.00 125.02 206 TYR A N 1
ATOM 1407 C CA . TYR A 1 206 ? 20.652 -6.201 12.665 1.00 124.17 206 TYR A CA 1
ATOM 1408 C C . TYR A 1 206 ? 20.527 -5.670 11.228 1.00 124.98 206 TYR A C 1
ATOM 1409 O O . TYR A 1 206 ? 19.496 -5.100 10.864 1.00 123.79 206 TYR A O 1
ATOM 1418 N N . ARG A 1 207 ? 21.529 -5.980 10.405 1.00 126.94 207 ARG A N 1
ATOM 1419 C CA . ARG A 1 207 ? 21.606 -5.553 8.994 1.00 128.93 207 ARG A CA 1
ATOM 1420 C C . ARG A 1 207 ? 20.323 -5.757 8.208 1.00 129.51 207 ARG A C 1
ATOM 1421 O O . ARG A 1 207 ? 19.546 -4.824 8.018 1.00 127.91 207 ARG A O 1
ATOM 1429 N N . LEU A 1 208 ? 20.097 -6.984 7.757 1.00 131.34 208 LEU A N 1
ATOM 1430 C CA . LEU A 1 208 ? 18.912 -7.232 6.980 1.00 133.11 208 LEU A CA 1
ATOM 1431 C C . LEU A 1 208 ? 17.609 -7.208 7.741 1.00 134.55 208 LEU A C 1
ATOM 1432 O O . LEU A 1 208 ? 16.568 -7.064 7.126 1.00 135.38 208 LEU A O 1
ATOM 1437 N N . VAL A 1 209 ? 17.648 -7.287 9.068 1.00 136.10 209 VAL A N 1
ATOM 1438 C CA . VAL A 1 209 ? 16.393 -7.179 9.814 1.00 137.78 209 VAL A CA 1
ATOM 1439 C C . VAL A 1 209 ? 16.019 -5.696 9.859 1.00 139.47 209 VAL A C 1
ATOM 1440 O O . VAL A 1 209 ? 14.882 -5.337 10.141 1.00 139.11 209 VAL A O 1
ATOM 1444 N N . VAL A 1 210 ? 16.990 -4.835 9.579 1.00 141.86 210 VAL A N 1
ATOM 1445 C CA . VAL A 1 210 ? 16.721 -3.400 9.526 1.00 144.60 210 VAL A CA 1
ATOM 1446 C C . VAL A 1 210 ? 16.581 -2.954 8.068 1.00 146.15 210 VAL A C 1
ATOM 1447 O O . VAL A 1 210 ? 15.883 -1.982 7.788 1.00 145.66 210 VAL A O 1
ATOM 1451 N N . ASN A 1 211 ? 17.229 -3.678 7.150 1.00 147.55 211 ASN A N 1
ATOM 1452 C CA . ASN A 1 211 ? 17.168 -3.352 5.720 1.00 148.70 211 ASN A CA 1
ATOM 1453 C C . ASN A 1 211 ? 16.098 -4.081 4.899 1.00 149.22 211 ASN A C 1
ATOM 1454 O O . ASN A 1 211 ? 15.542 -3.502 3.958 1.00 148.61 211 ASN A O 1
ATOM 1459 N N . ASP A 1 212 ? 15.832 -5.344 5.220 1.00 150.19 212 ASP A N 1
ATOM 1460 C CA . ASP A 1 212 ? 14.778 -6.076 4.521 1.00 151.35 212 ASP A CA 1
ATOM 1461 C C . ASP A 1 212 ? 13.482 -5.486 5.088 1.00 151.51 212 ASP A C 1
ATOM 1462 O O . ASP A 1 212 ? 12.530 -5.205 4.356 1.00 151.85 212 ASP A O 1
ATOM 1467 N N . LEU A 1 213 ? 13.519 -5.204 6.389 1.00 151.24 213 LEU A N 1
ATOM 1468 C CA . LEU A 1 213 ? 12.394 -4.646 7.115 1.00 151.51 213 LEU A CA 1
ATOM 1469 C C . LEU A 1 213 ? 12.028 -3.285 6.564 1.00 152.53 213 LEU A C 1
ATOM 1470 O O . LEU A 1 213 ? 10.940 -3.100 6.022 1.00 152.82 213 LEU A O 1
ATOM 1475 N N . LEU A 1 214 ? 12.955 -2.341 6.699 1.00 153.57 214 LEU A N 1
ATOM 1476 C CA . LEU A 1 214 ? 12.739 -0.973 6.247 1.00 154.73 214 LEU A CA 1
ATOM 1477 C C . LEU A 1 214 ? 14.000 -0.490 5.540 1.00 155.16 214 LEU A C 1
ATOM 1478 O O . LEU A 1 214 ? 15.106 -0.904 5.888 1.00 155.28 214 LEU A O 1
ATOM 1483 N N . SER A 1 215 ? 13.839 0.343 4.519 1.00 155.56 215 SER A N 1
ATOM 1484 C CA . SER A 1 215 ? 15.005 0.837 3.809 1.00 156.61 215 SER A CA 1
ATOM 1485 C C . SER A 1 215 ? 15.726 1.963 4.578 1.00 157.81 215 SER A C 1
ATOM 1486 O O . SER A 1 215 ? 15.725 3.125 4.148 1.00 158.25 215 SER A O 1
ATOM 1489 N N . VAL A 1 216 ? 16.282 1.610 5.743 1.00 158.55 216 VAL A N 1
ATOM 1490 C CA . VAL A 1 216 ? 17.039 2.534 6.598 1.00 158.40 216 VAL A CA 1
ATOM 1491 C C . VAL A 1 216 ? 18.480 2.042 6.496 1.00 158.65 216 VAL A C 1
ATOM 1492 O O . VAL A 1 216 ? 18.846 1.042 7.126 1.00 158.50 216 VAL A O 1
ATOM 1496 N N . ASN A 1 217 ? 19.286 2.738 5.696 1.00 158.75 217 ASN A N 1
ATOM 1497 C CA . ASN A 1 217 ? 20.678 2.351 5.482 1.00 158.76 217 ASN A CA 1
ATOM 1498 C C . ASN A 1 217 ? 21.451 2.096 6.772 1.00 158.28 217 ASN A C 1
ATOM 1499 O O . ASN A 1 217 ? 21.293 2.802 7.771 1.00 158.55 217 ASN A O 1
ATOM 1504 N N . VAL A 1 218 ? 22.197 1.002 6.770 1.00 157.41 218 VAL A N 1
ATOM 1505 C CA . VAL A 1 218 ? 23.020 0.633 7.901 1.00 156.93 218 VAL A CA 1
ATOM 1506 C C . VAL A 1 218 ? 24.391 0.353 7.319 1.00 157.97 218 VAL A C 1
ATOM 1507 O O . VAL A 1 218 ? 24.616 0.542 6.121 1.00 156.95 218 VAL A O 1
ATOM 1511 N N . ILE A 1 219 ? 25.309 -0.086 8.170 1.00 159.92 219 ILE A N 1
ATOM 1512 C CA . ILE A 1 219 ? 26.659 -0.393 7.732 1.00 162.22 219 ILE A CA 1
ATOM 1513 C C . ILE A 1 219 ? 26.628 -1.481 6.667 1.00 164.45 219 ILE A C 1
ATOM 1514 O O . ILE A 1 219 ? 25.726 -2.315 6.641 1.00 164.57 219 ILE A O 1
ATOM 1519 N N . CYS A 1 220 ? 27.596 -1.432 5.760 1.00 167.41 220 CYS A N 1
ATOM 1520 C CA . CYS A 1 220 ? 27.710 -2.410 4.683 1.00 170.77 220 CYS A CA 1
ATOM 1521 C C . CYS A 1 220 ? 28.197 -3.749 5.221 1.00 167.47 220 CYS A C 1
ATOM 1522 O O . CYS A 1 220 ? 28.791 -3.809 6.295 1.00 166.97 220 CYS A O 1
ATOM 1525 N N . PHE A 1 221 ? 27.951 -4.819 4.467 1.00 164.50 221 PHE A N 1
ATOM 1526 C CA . PHE A 1 221 ? 28.391 -6.151 4.870 1.00 160.89 221 PHE A CA 1
ATOM 1527 C C . PHE A 1 221 ? 29.920 -6.221 4.947 1.00 158.11 221 PHE A C 1
ATOM 1528 O O . PHE A 1 221 ? 30.459 -7.141 5.548 1.00 158.20 221 PHE A O 1
ATOM 1536 N N . ARG A 1 222 ? 30.606 -5.219 4.381 1.00 154.45 222 ARG A N 1
ATOM 1537 C CA . ARG A 1 222 ? 32.075 -5.175 4.384 1.00 150.64 222 ARG A CA 1
ATOM 1538 C C . ARG A 1 222 ? 32.765 -4.338 5.450 1.00 146.93 222 ARG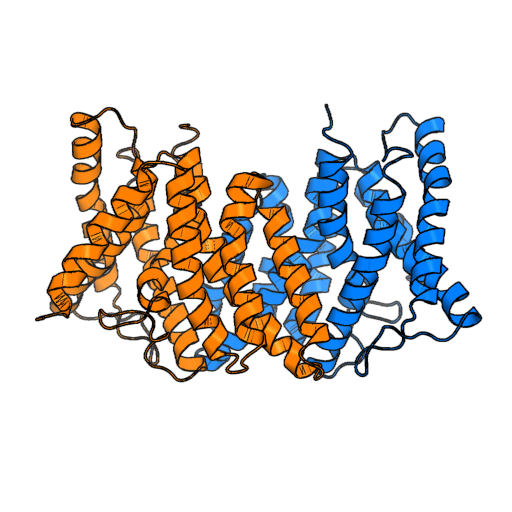 A C 1
ATOM 1539 O O . ARG A 1 222 ? 33.983 -4.407 5.606 1.00 145.58 222 ARG A O 1
ATOM 1547 N N . THR A 1 223 ? 31.996 -3.544 6.181 1.00 143.47 223 THR A N 1
ATOM 1548 C CA . THR A 1 223 ? 32.576 -2.740 7.256 1.00 140.29 223 THR A CA 1
ATOM 1549 C C . THR A 1 223 ? 32.296 -3.430 8.607 1.00 137.72 223 THR A C 1
ATOM 1550 O O . THR A 1 223 ? 32.481 -2.843 9.678 1.00 137.05 223 THR A O 1
ATOM 1554 N N . PHE A 1 224 ? 31.875 -4.695 8.534 1.00 134.68 224 PHE A N 1
ATOM 1555 C CA . PHE A 1 224 ? 31.546 -5.514 9.709 1.00 130.52 224 PHE A CA 1
ATOM 1556 C C . PHE A 1 224 ? 32.734 -5.767 10.629 1.00 127.40 224 PHE A C 1
ATOM 1557 O O . PHE A 1 224 ? 32.707 -5.348 11.779 1.00 127.45 224 PHE A O 1
ATOM 1565 N N . LEU A 1 225 ? 33.774 -6.434 10.129 1.00 123.73 225 LEU A N 1
ATOM 1566 C CA . LEU A 1 225 ? 34.951 -6.734 10.950 1.00 120.55 225 LEU A CA 1
ATOM 1567 C C . LEU A 1 225 ? 35.484 -5.569 11.774 1.00 117.97 225 LEU A C 1
ATOM 1568 O O . LEU A 1 225 ? 35.586 -5.682 12.994 1.00 117.87 225 LEU A O 1
ATOM 1573 N N . PRO A 1 226 ? 35.829 -4.438 11.127 1.00 115.54 226 PRO A N 1
ATOM 1574 C CA . PRO A 1 226 ? 36.345 -3.297 11.885 1.00 113.18 226 PRO A CA 1
ATOM 1575 C C . PRO A 1 226 ? 35.431 -2.907 13.036 1.00 110.67 226 PRO A C 1
ATOM 1576 O O . PRO A 1 226 ? 35.861 -2.906 14.189 1.00 110.95 226 PRO A O 1
ATOM 1580 N N . PHE A 1 227 ? 34.163 -2.644 12.729 1.00 107.39 227 PHE A N 1
ATOM 1581 C CA . PHE A 1 227 ? 33.193 -2.258 13.744 1.00 104.04 227 PHE A CA 1
ATOM 1582 C C . PHE A 1 227 ? 33.218 -3.194 14.943 1.00 102.25 227 PHE A C 1
ATOM 1583 O O . PHE A 1 227 ? 33.184 -2.760 16.083 1.00 101.40 227 PHE A O 1
ATOM 1591 N N . ALA A 1 228 ? 33.288 -4.484 14.675 1.00 101.34 228 ALA A N 1
ATOM 1592 C CA . ALA A 1 228 ? 33.338 -5.468 15.737 1.00 100.82 228 ALA A CA 1
ATOM 1593 C C . ALA A 1 228 ? 34.614 -5.278 16.517 1.00 100.66 228 ALA A C 1
ATOM 1594 O O . ALA A 1 228 ? 34.577 -5.035 17.721 1.00 99.89 228 ALA A O 1
ATOM 1596 N N . ALA A 1 229 ? 35.732 -5.353 15.800 1.00 101.22 229 ALA A N 1
ATOM 1597 C CA . ALA A 1 229 ? 37.075 -5.206 16.371 1.00 101.95 229 ALA A CA 1
ATOM 1598 C C . ALA A 1 229 ? 37.246 -3.995 17.293 1.00 101.85 229 ALA A C 1
ATOM 1599 O O . ALA A 1 229 ? 37.930 -4.071 18.314 1.00 101.67 229 ALA A O 1
ATOM 1601 N N . THR A 1 230 ? 36.633 -2.873 16.934 1.00 101.26 230 THR A N 1
ATOM 1602 C CA . THR A 1 230 ? 36.736 -1.696 17.770 1.00 100.61 230 THR A CA 1
ATOM 1603 C C . THR A 1 230 ? 35.771 -1.827 18.943 1.00 100.05 230 THR A C 1
ATOM 1604 O O . THR A 1 230 ? 36.153 -1.576 20.084 1.00 100.75 230 THR A O 1
ATOM 1608 N N . VAL A 1 231 ? 34.538 -2.261 18.673 1.00 98.82 231 VAL A N 1
ATOM 1609 C CA . VAL A 1 231 ? 33.549 -2.445 19.740 1.00 96.93 231 VAL A CA 1
ATOM 1610 C C . VAL A 1 231 ? 34.143 -3.404 20.763 1.00 95.44 231 VAL A C 1
ATOM 1611 O O . VAL A 1 231 ? 33.895 -3.275 21.961 1.00 96.17 231 VAL A O 1
ATOM 1615 N N . ALA A 1 232 ? 34.964 -4.328 20.272 1.00 92.52 232 ALA A N 1
ATOM 1616 C CA . ALA A 1 232 ? 35.620 -5.318 21.097 1.00 90.72 232 ALA A CA 1
ATOM 1617 C C . ALA A 1 232 ? 36.830 -4.771 21.821 1.00 90.12 232 ALA A C 1
ATOM 1618 O O . ALA A 1 232 ? 36.913 -4.829 23.040 1.00 90.09 232 ALA A O 1
ATOM 1620 N N . ILE A 1 233 ? 37.770 -4.250 21.045 1.00 89.88 233 ILE A N 1
ATOM 1621 C CA . ILE A 1 233 ? 39.022 -3.700 21.561 1.00 89.17 233 ILE A CA 1
ATOM 1622 C C . ILE A 1 233 ? 38.896 -2.405 22.359 1.00 87.12 233 ILE A C 1
ATOM 1623 O O . ILE A 1 233 ? 39.616 -2.177 23.323 1.00 84.79 233 ILE A O 1
ATOM 1628 N N . MET A 1 234 ? 37.970 -1.555 21.964 1.00 86.87 234 MET A N 1
ATOM 1629 C CA . MET A 1 234 ? 37.791 -0.319 22.695 1.00 88.51 234 MET A CA 1
ATOM 1630 C C . MET A 1 234 ? 37.080 -0.531 24.017 1.00 89.93 234 MET A C 1
ATOM 1631 O O . MET A 1 234 ? 37.497 0.018 25.032 1.00 90.36 234 MET A O 1
ATOM 1636 N N . ASP A 1 235 ? 36.019 -1.337 24.016 1.00 92.19 235 ASP A N 1
ATOM 1637 C CA . ASP A 1 235 ? 35.273 -1.626 25.254 1.00 93.03 235 ASP A CA 1
ATOM 1638 C C . ASP A 1 235 ? 36.223 -2.253 26.267 1.00 92.29 235 ASP A C 1
ATOM 1639 O O . ASP A 1 235 ? 36.066 -2.071 27.474 1.00 91.76 235 ASP A O 1
ATOM 1644 N N . THR A 1 236 ? 37.197 -2.996 25.757 1.00 91.71 236 THR A N 1
ATOM 1645 C CA . THR A 1 236 ? 38.184 -3.649 26.589 1.00 91.42 236 THR A CA 1
ATOM 1646 C C . THR A 1 236 ? 39.071 -2.602 27.270 1.00 91.14 236 THR A C 1
ATOM 1647 O O . THR A 1 236 ? 39.290 -2.674 28.484 1.00 92.42 236 THR A O 1
ATOM 1651 N N . PHE A 1 237 ? 39.523 -1.598 26.517 1.00 89.17 237 PHE A N 1
ATOM 1652 C CA . PHE A 1 237 ? 40.373 -0.563 27.098 1.00 87.21 237 PHE A CA 1
ATOM 1653 C C . PHE A 1 237 ? 39.613 0.395 27.987 1.00 86.95 237 PHE A C 1
ATOM 1654 O O . PHE A 1 237 ? 40.121 0.814 29.016 1.00 86.02 237 PHE A O 1
ATOM 1662 N N . GLY A 1 238 ? 38.374 0.688 27.615 1.00 88.21 238 GLY A N 1
ATOM 1663 C CA . GLY A 1 238 ? 37.544 1.593 28.395 1.00 90.94 238 GLY A CA 1
ATOM 1664 C C . GLY A 1 238 ? 37.204 1.105 29.794 1.00 92.73 238 GLY A C 1
ATOM 1665 O O . GLY A 1 238 ? 37.063 1.898 30.722 1.00 92.13 238 GLY A O 1
ATOM 1666 N N . ASP A 1 239 ? 37.048 -0.207 29.940 1.00 95.02 239 ASP A N 1
ATOM 1667 C CA . ASP A 1 239 ? 36.738 -0.811 31.235 1.00 96.10 239 ASP A CA 1
ATOM 1668 C C . ASP A 1 239 ? 38.019 -0.893 32.055 1.00 93.71 239 ASP A C 1
ATOM 1669 O O . ASP A 1 239 ? 38.007 -0.643 33.260 1.00 93.46 239 ASP A O 1
ATOM 1674 N N . ILE A 1 240 ? 39.130 -1.212 31.402 1.00 90.91 240 ILE A N 1
ATOM 1675 C CA . ILE A 1 240 ? 40.381 -1.280 32.123 1.00 90.01 240 ILE A CA 1
ATOM 1676 C C . ILE A 1 240 ? 40.766 0.115 32.589 1.00 90.96 240 ILE A C 1
ATOM 1677 O O . ILE A 1 240 ? 41.187 0.275 33.729 1.00 92.23 240 ILE A O 1
ATOM 1682 N N . PHE A 1 241 ? 40.590 1.126 31.733 1.00 91.13 241 PHE A N 1
ATOM 1683 C CA . PHE A 1 241 ? 40.908 2.511 32.114 1.00 91.01 241 PHE A CA 1
ATOM 1684 C C . PHE A 1 241 ? 40.090 2.876 33.342 1.00 91.86 241 PHE A C 1
ATOM 1685 O O . PHE A 1 241 ? 40.638 3.401 34.306 1.00 91.93 241 PHE A O 1
ATOM 1693 N N . GLU A 1 242 ? 38.797 2.555 33.327 1.00 93.34 242 GLU A N 1
ATOM 1694 C CA . GLU A 1 242 ? 37.942 2.853 34.470 1.00 94.86 242 GLU A CA 1
ATOM 1695 C C . GLU A 1 242 ? 38.400 2.165 35.743 1.00 96.13 242 GLU A C 1
ATOM 1696 O O . GLU A 1 242 ? 38.402 2.780 36.791 1.00 95.83 242 GLU A O 1
ATOM 1702 N N . CYS A 1 243 ? 38.773 0.895 35.673 1.00 98.53 243 CYS A N 1
ATOM 1703 C CA . CYS A 1 243 ? 39.229 0.221 36.886 1.00 101.61 243 CYS A CA 1
ATOM 1704 C C . CYS A 1 243 ? 40.477 0.886 37.454 1.00 102.40 243 CYS A C 1
ATOM 1705 O O . CYS A 1 243 ? 40.631 0.985 38.667 1.00 103.18 243 CYS A O 1
ATOM 1708 N N . ALA A 1 244 ? 41.346 1.379 36.575 1.00 103.26 244 ALA A N 1
ATOM 1709 C CA . ALA A 1 244 ? 42.553 2.081 37.007 1.00 103.58 244 ALA A CA 1
ATOM 1710 C C . ALA A 1 244 ? 42.085 3.412 37.614 1.00 103.77 244 ALA A C 1
ATOM 1711 O O . ALA A 1 244 ? 42.597 3.864 38.644 1.00 104.68 244 ALA A O 1
ATOM 1713 N N . LEU A 1 245 ? 41.070 3.997 36.984 1.00 103.10 245 LEU A N 1
ATOM 1714 C CA . LEU A 1 245 ? 40.480 5.258 37.407 1.00 102.55 245 LEU A CA 1
ATOM 1715 C C . LEU A 1 245 ? 39.734 5.067 38.726 1.00 103.38 245 LEU A C 1
ATOM 1716 O O . LEU A 1 245 ? 39.749 5.937 39.593 1.00 102.83 245 LEU A O 1
ATOM 1721 N N . LYS A 1 246 ? 39.080 3.920 38.862 1.00 104.96 246 LYS A N 1
ATOM 1722 C CA . LYS A 1 246 ? 38.339 3.588 40.076 1.00 107.13 246 LYS A CA 1
ATOM 1723 C C . LYS A 1 246 ? 39.327 3.354 41.203 1.00 107.82 246 LYS A C 1
ATOM 1724 O O . LYS A 1 246 ? 39.272 4.009 42.234 1.00 107.92 246 LYS A O 1
ATOM 1730 N N . ARG A 1 247 ? 40.242 2.416 40.980 1.00 108.79 247 ARG A N 1
ATOM 1731 C CA . ARG A 1 247 ? 41.265 2.064 41.958 1.00 110.59 247 ARG A CA 1
ATOM 1732 C C . ARG A 1 247 ? 42.028 3.262 42.528 1.00 111.20 247 ARG A C 1
ATOM 1733 O O . ARG A 1 247 ? 42.399 3.267 43.712 1.00 110.82 247 ARG A O 1
ATOM 1741 N N . HIS A 1 248 ? 42.247 4.281 41.706 1.00 111.62 248 HIS A N 1
ATOM 1742 C CA . HIS A 1 248 ? 42.934 5.467 42.187 1.00 111.40 248 HIS A CA 1
ATOM 1743 C C . HIS A 1 248 ? 42.140 6.095 43.319 1.00 112.32 248 HIS A C 1
ATOM 1744 O O . HIS A 1 248 ? 42.682 6.384 44.373 1.00 112.18 248 HIS A O 1
ATOM 1751 N N . TYR A 1 249 ? 40.846 6.298 43.088 1.00 113.50 249 TYR A N 1
ATOM 1752 C CA . TYR A 1 249 ? 39.964 6.888 44.086 1.00 114.75 249 TYR A CA 1
ATOM 1753 C C . TYR A 1 249 ? 39.601 5.938 45.223 1.00 116.26 249 TYR A C 1
ATOM 1754 O O . TYR A 1 249 ? 38.946 6.335 46.190 1.00 115.55 249 TYR A O 1
ATOM 1763 N N . GLY A 1 250 ? 40.034 4.684 45.083 1.00 118.48 250 GLY A N 1
ATOM 1764 C CA . GLY A 1 250 ? 39.798 3.666 46.093 1.00 121.21 250 GLY A CA 1
ATOM 1765 C C . GLY A 1 250 ? 38.533 2.818 46.065 1.00 123.33 250 GLY A C 1
ATOM 1766 O O . GLY A 1 250 ? 38.450 1.843 46.813 1.00 123.24 250 GLY A O 1
ATOM 1767 N N . VAL A 1 251 ? 37.566 3.136 45.205 1.00 125.73 251 VAL A N 1
ATOM 1768 C CA . VAL A 1 251 ? 36.310 2.377 45.169 1.00 128.00 251 VAL A CA 1
ATOM 1769 C C . VAL A 1 251 ? 36.280 1.218 44.170 1.00 129.68 251 VAL A C 1
ATOM 1770 O O . VAL A 1 251 ? 37.020 1.211 43.187 1.00 130.50 251 VAL A O 1
ATOM 1774 N N . LYS A 1 252 ? 35.446 0.219 44.458 1.00 131.05 252 LYS A N 1
ATOM 1775 C CA . LYS A 1 252 ? 35.272 -0.928 43.574 1.00 132.38 252 LYS A CA 1
ATOM 1776 C C . LYS A 1 252 ? 34.228 -0.500 42.536 1.00 132.89 252 LYS A C 1
ATOM 1777 O O . LYS A 1 252 ? 34.276 -0.919 41.379 1.00 132.48 252 LYS A O 1
ATOM 1783 N N . ASP A 1 253 ? 33.321 0.377 42.962 1.00 133.85 253 ASP A N 1
ATOM 1784 C CA . ASP A 1 253 ? 32.261 0.920 42.107 1.00 135.22 253 ASP A CA 1
ATOM 1785 C C . ASP A 1 253 ? 32.437 2.426 41.858 1.00 135.79 253 ASP A C 1
ATOM 1786 O O . ASP A 1 253 ? 32.875 3.157 42.746 1.00 136.14 253 ASP A O 1
ATOM 1791 N N . SER A 1 254 ? 32.056 2.885 40.668 1.00 136.11 254 SER A N 1
ATOM 1792 C CA . SER A 1 254 ? 32.188 4.292 40.291 1.00 136.94 254 SER A CA 1
ATOM 1793 C C . SER A 1 254 ? 31.371 5.289 41.107 1.00 138.18 254 SER A C 1
ATOM 1794 O O . SER A 1 254 ? 31.868 6.336 41.491 1.00 138.63 254 SER A O 1
ATOM 1797 N N . GLY A 1 255 ? 30.104 4.982 41.333 1.00 139.93 255 GLY A N 1
ATOM 1798 C CA . GLY A 1 255 ? 29.253 5.871 42.101 1.00 143.13 255 GLY A CA 1
ATOM 1799 C C . GLY A 1 255 ? 27.896 5.231 42.296 1.00 145.51 255 GLY A C 1
ATOM 1800 O O . GLY A 1 255 ? 27.570 4.272 41.611 1.00 146.03 255 GLY A O 1
ATOM 1801 N N . LYS A 1 256 ? 27.094 5.742 43.221 1.00 147.77 256 LYS A N 1
ATOM 1802 C CA . LYS A 1 256 ? 25.783 5.152 43.445 1.00 150.16 256 LYS A CA 1
ATOM 1803 C C . LYS A 1 256 ? 24.613 6.062 43.079 1.00 152.08 256 LYS A C 1
ATOM 1804 O O . LYS A 1 256 ? 24.011 6.716 43.935 1.00 152.51 256 LYS A O 1
ATOM 1810 N N . THR A 1 257 ? 24.322 6.118 41.784 1.00 154.15 257 THR A N 1
ATOM 1811 C CA . THR A 1 257 ? 23.209 6.906 41.260 1.00 156.48 257 THR A CA 1
ATOM 1812 C C . THR A 1 257 ? 22.152 5.909 40.783 1.00 157.74 257 THR A C 1
ATOM 1813 O O . THR A 1 257 ? 20.947 6.169 40.851 1.00 157.56 257 THR A O 1
ATOM 1817 N N . LEU A 1 258 ? 22.635 4.743 40.356 1.00 159.29 258 LEU A N 1
ATOM 1818 C CA . LEU A 1 258 ? 21.802 3.681 39.797 1.00 160.53 258 LEU A CA 1
ATOM 1819 C C . LEU A 1 258 ? 21.352 2.499 40.654 1.00 160.95 258 LEU A C 1
ATOM 1820 O O . LEU A 1 258 ? 22.028 2.103 41.607 1.00 161.57 258 LEU A O 1
ATOM 1825 N N . PRO A 1 259 ? 20.199 1.904 40.285 1.00 160.87 259 PRO A N 1
ATOM 1826 C CA . PRO A 1 259 ? 19.538 0.757 40.914 1.00 160.68 259 PRO A CA 1
ATOM 1827 C C . PRO A 1 259 ? 20.313 -0.542 40.691 1.00 160.45 259 PRO A C 1
ATOM 1828 O O . PRO A 1 259 ? 20.845 -1.124 41.647 1.00 160.17 259 PRO A O 1
ATOM 1832 N N . GLY A 1 260 ? 20.353 -0.994 39.432 1.00 159.91 260 GLY A N 1
ATOM 1833 C CA . GLY A 1 260 ? 21.069 -2.212 39.089 1.00 159.50 260 GLY A CA 1
ATOM 1834 C C . GLY A 1 260 ? 22.495 -2.100 39.587 1.00 159.38 260 GLY A C 1
ATOM 1835 O O . GLY A 1 260 ? 23.080 -1.018 39.507 1.00 159.88 260 GLY A O 1
ATOM 1836 N N . HIS A 1 261 ? 23.050 -3.196 40.109 1.00 158.73 261 HIS A N 1
ATOM 1837 C CA . HIS A 1 261 ? 24.412 -3.189 40.655 1.00 157.31 261 HIS A CA 1
ATOM 1838 C C . HIS A 1 261 ? 25.457 -2.594 39.701 1.00 154.97 261 HIS A C 1
ATOM 1839 O O . HIS A 1 261 ? 25.673 -3.083 38.588 1.00 154.62 261 HIS A O 1
ATOM 1846 N N . GLY A 1 262 ? 26.101 -1.530 40.168 1.00 152.16 262 GLY A N 1
ATOM 1847 C CA . GLY A 1 262 ? 27.088 -0.826 39.372 1.00 148.00 262 GLY A CA 1
ATOM 1848 C C . GLY A 1 262 ? 26.525 0.544 39.030 1.00 145.19 262 GLY A C 1
ATOM 1849 O O . GLY A 1 262 ? 25.370 0.655 38.602 1.00 145.56 262 GLY A O 1
ATOM 1850 N N . GLY A 1 263 ? 27.323 1.585 39.248 1.00 141.72 263 GLY A N 1
ATOM 1851 C CA . GLY A 1 263 ? 26.886 2.944 38.966 1.00 137.01 263 GLY A CA 1
ATOM 1852 C C . GLY A 1 263 ? 26.871 3.329 37.492 1.00 133.74 263 GLY A C 1
ATOM 1853 O O . GLY A 1 263 ? 27.285 2.545 36.628 1.00 134.26 263 GLY A O 1
ATOM 1854 N N . MET A 1 264 ? 26.445 4.559 37.215 1.00 129.50 264 MET A N 1
ATOM 1855 C CA . MET A 1 264 ? 26.339 5.067 35.852 1.00 124.51 264 MET A CA 1
ATOM 1856 C C . MET A 1 264 ? 27.612 5.025 35.021 1.00 122.62 264 MET A C 1
ATOM 1857 O O . MET A 1 264 ? 27.588 4.516 33.903 1.00 122.50 264 MET A O 1
ATOM 1862 N N . LEU A 1 265 ? 28.713 5.569 35.535 1.00 120.57 265 LEU A N 1
ATOM 1863 C CA . LEU A 1 265 ? 29.957 5.540 34.777 1.00 119.00 265 LEU A CA 1
ATOM 1864 C C . LEU A 1 265 ? 30.302 4.098 34.481 1.00 118.90 265 LEU A C 1
ATOM 1865 O O . LEU A 1 265 ? 30.739 3.783 33.383 1.00 120.27 265 LEU A O 1
ATOM 1870 N N . ASP A 1 266 ? 30.062 3.219 35.450 1.00 118.16 266 ASP A N 1
ATOM 1871 C CA . ASP A 1 266 ? 30.344 1.802 35.276 1.00 118.33 266 ASP A CA 1
ATOM 1872 C C . ASP A 1 266 ? 29.604 1.185 34.101 1.00 118.13 266 ASP A C 1
ATOM 1873 O O . ASP A 1 266 ? 30.164 0.357 33.383 1.00 118.81 266 ASP A O 1
ATOM 1878 N N . ARG A 1 267 ? 28.357 1.601 33.891 1.00 117.61 267 ARG A N 1
ATOM 1879 C CA . ARG A 1 267 ? 27.552 1.080 32.782 1.00 116.43 267 ARG A CA 1
ATOM 1880 C C . ARG A 1 267 ? 28.124 1.435 31.399 1.00 112.86 267 ARG A C 1
ATOM 1881 O O . ARG A 1 267 ? 28.364 0.554 30.568 1.00 112.56 267 ARG A O 1
ATOM 1889 N N . ILE A 1 268 ? 28.422 2.715 31.205 1.00 108.15 268 ILE A N 1
ATOM 1890 C CA . ILE A 1 268 ? 28.919 3.208 29.934 1.00 103.85 268 ILE A CA 1
ATOM 1891 C C . ILE A 1 268 ? 30.430 3.282 29.666 1.00 101.33 268 ILE A C 1
ATOM 1892 O O . ILE A 1 268 ? 30.832 3.603 28.555 1.00 101.22 268 ILE A O 1
ATOM 1897 N N . ASP A 1 269 ? 31.264 2.937 30.642 1.00 98.20 269 ASP A N 1
ATOM 1898 C CA . ASP A 1 269 ? 32.726 3.000 30.476 1.00 95.64 269 ASP A CA 1
ATOM 1899 C C . ASP A 1 269 ? 33.349 2.541 29.162 1.00 93.90 269 ASP A C 1
ATOM 1900 O O . ASP A 1 269 ? 34.048 3.301 28.510 1.00 94.27 269 ASP A O 1
ATOM 1905 N N . GLY A 1 270 ? 33.142 1.279 28.806 1.00 92.07 270 GLY A N 1
ATOM 1906 C CA . GLY A 1 270 ? 33.689 0.745 27.570 1.00 88.08 270 GLY A CA 1
ATOM 1907 C C . GLY A 1 270 ? 33.086 1.422 26.349 1.00 85.39 270 GLY A C 1
ATOM 1908 O O . GLY A 1 270 ? 33.762 1.644 25.340 1.00 85.18 270 GLY A O 1
ATOM 1909 N N . LEU A 1 271 ? 31.803 1.750 26.443 1.00 82.17 271 LEU A N 1
ATOM 1910 C CA . LEU A 1 271 ? 31.098 2.402 25.362 1.00 79.22 271 LEU A CA 1
ATOM 1911 C C . LEU A 1 271 ? 31.871 3.651 24.979 1.00 78.63 271 LEU A C 1
ATOM 1912 O O . LEU A 1 271 ? 32.154 3.877 23.798 1.00 78.09 271 LEU A O 1
ATOM 1917 N N . LEU A 1 272 ? 32.267 4.412 26.002 1.00 78.09 272 LEU A N 1
ATOM 1918 C CA . LEU A 1 272 ? 32.979 5.669 25.830 1.00 78.01 272 LEU A CA 1
ATOM 1919 C C . LEU A 1 272 ? 34.105 5.600 24.840 1.00 78.88 272 LEU A C 1
ATOM 1920 O O . LEU A 1 272 ? 34.177 6.432 23.955 1.00 79.90 272 LEU A O 1
ATOM 1925 N N . PHE A 1 273 ? 34.972 4.602 24.953 1.00 79.85 273 PHE A N 1
ATOM 1926 C CA . PHE A 1 273 ? 36.058 4.474 23.985 1.00 81.52 273 PHE A CA 1
ATOM 1927 C C . PHE A 1 273 ? 35.511 4.040 22.629 1.00 82.54 273 PHE A C 1
ATOM 1928 O O . PHE A 1 273 ? 35.910 4.574 21.583 1.00 84.19 273 PHE A O 1
ATOM 1936 N N . VAL A 1 274 ? 34.594 3.080 22.650 1.00 82.00 274 VAL A N 1
ATOM 1937 C CA . VAL A 1 274 ? 34.048 2.551 21.420 1.00 81.03 274 VAL A CA 1
ATOM 1938 C C . VAL A 1 274 ? 33.511 3.591 20.449 1.00 79.70 274 VAL A C 1
ATOM 1939 O O . VAL A 1 274 ? 34.077 3.770 19.369 1.00 78.03 274 VAL A O 1
ATOM 1943 N N . ALA A 1 275 ? 32.480 4.322 20.863 1.00 79.68 275 ALA A N 1
ATOM 1944 C CA . ALA A 1 275 ? 31.855 5.320 20.003 1.00 81.33 275 ALA A CA 1
ATOM 1945 C C . ALA A 1 275 ? 32.791 6.180 19.127 1.00 82.48 275 ALA A C 1
ATOM 1946 O O . ALA A 1 275 ? 32.667 6.178 17.902 1.00 83.65 275 ALA A O 1
ATOM 1948 N N . PRO A 1 276 ? 33.753 6.896 19.731 1.00 82.54 276 PRO A N 1
ATOM 1949 C CA . PRO A 1 276 ? 34.678 7.735 18.967 1.00 81.83 276 PRO A CA 1
ATOM 1950 C C . PRO A 1 276 ? 35.382 6.941 17.904 1.00 81.35 276 PRO A C 1
ATOM 1951 O O . PRO A 1 276 ? 35.287 7.243 16.723 1.00 80.38 276 PRO A O 1
ATOM 1955 N N . VAL A 1 277 ? 36.076 5.903 18.345 1.00 82.23 277 VAL A N 1
ATOM 1956 C CA . VAL A 1 277 ? 36.824 5.046 17.444 1.00 83.57 277 VAL A CA 1
ATOM 1957 C C . VAL A 1 277 ? 35.920 4.464 16.386 1.00 84.89 277 VAL A C 1
ATOM 1958 O O . VAL A 1 277 ? 36.287 4.420 15.219 1.00 86.00 277 VAL A O 1
ATOM 1962 N N . SER A 1 278 ? 34.718 4.057 16.771 1.00 86.20 278 SER A N 1
ATOM 1963 C CA . SER A 1 278 ? 33.807 3.508 15.781 1.00 87.34 278 SER A CA 1
ATOM 1964 C C . SER A 1 278 ? 33.326 4.574 14.769 1.00 87.66 278 SER A C 1
ATOM 1965 O O . SER A 1 278 ? 33.170 4.262 13.587 1.00 88.14 278 SER A O 1
ATOM 1968 N N . TYR A 1 279 ? 33.156 5.827 15.200 1.00 87.81 279 TYR A N 1
ATOM 1969 C CA . TYR A 1 279 ? 32.738 6.893 14.278 1.00 88.51 279 TYR A CA 1
ATOM 1970 C C . TYR A 1 279 ? 33.834 7.098 13.253 1.00 89.23 279 TYR A C 1
ATOM 1971 O O . TYR A 1 279 ? 33.556 7.344 12.085 1.00 88.06 279 TYR A O 1
ATOM 1980 N N . ILE A 1 280 ? 35.079 7.080 13.730 1.00 91.11 280 ILE A N 1
ATOM 1981 C CA . ILE A 1 280 ? 36.253 7.237 12.880 1.00 92.09 280 ILE A CA 1
ATOM 1982 C C . ILE A 1 280 ? 36.177 6.168 11.811 1.00 93.58 280 ILE A C 1
ATOM 1983 O O . ILE A 1 280 ? 36.376 6.473 10.637 1.00 96.01 280 ILE A O 1
ATOM 1988 N N . VAL A 1 281 ? 35.850 4.936 12.214 1.00 93.72 281 VAL A N 1
ATOM 1989 C CA . VAL A 1 281 ? 35.740 3.815 11.277 1.00 93.78 281 VAL A CA 1
ATOM 1990 C C . VAL A 1 281 ? 34.617 4.044 10.252 1.00 93.72 281 VAL A C 1
ATOM 1991 O O . VAL A 1 281 ? 34.849 3.961 9.045 1.00 93.23 281 VAL A O 1
ATOM 1995 N N . PHE A 1 282 ? 33.423 4.381 10.727 1.00 93.99 282 PHE A N 1
ATOM 1996 C CA . PHE A 1 282 ? 32.305 4.654 9.830 1.00 95.11 282 PHE A CA 1
ATOM 1997 C C . PHE A 1 282 ? 32.701 5.738 8.845 1.00 96.66 282 PHE A C 1
ATOM 1998 O O . PHE A 1 282 ? 32.617 5.541 7.635 1.00 97.60 282 PHE A O 1
ATOM 2006 N N . LYS A 1 283 ? 33.122 6.884 9.378 1.00 97.84 283 LYS A N 1
ATOM 2007 C CA . LYS A 1 283 ? 33.535 8.027 8.575 1.00 98.92 283 LYS A CA 1
ATOM 2008 C C . LYS A 1 283 ? 34.457 7.585 7.454 1.00 99.93 283 LYS A C 1
ATOM 2009 O O . LYS A 1 283 ? 34.422 8.152 6.371 1.00 100.90 283 LYS A O 1
ATOM 2015 N N . ILE A 1 284 ? 35.244 6.546 7.717 1.00 101.09 284 ILE A N 1
ATOM 2016 C CA . ILE A 1 284 ? 36.192 5.992 6.756 1.00 103.09 284 ILE A CA 1
ATOM 2017 C C . ILE A 1 284 ? 35.567 5.027 5.763 1.00 105.61 284 ILE A C 1
ATOM 2018 O O . ILE A 1 284 ? 35.957 4.992 4.599 1.00 105.45 284 ILE A O 1
ATOM 2023 N N . LEU A 1 285 ? 34.578 4.263 6.215 1.00 108.99 285 LEU A N 1
ATOM 2024 C CA . LEU A 1 285 ? 33.946 3.263 5.359 1.00 111.63 285 LEU A CA 1
ATOM 2025 C C . LEU A 1 285 ? 32.502 3.433 4.868 1.00 114.60 285 LEU A C 1
ATOM 2026 O O . LEU A 1 285 ? 32.059 2.662 4.036 1.00 114.99 285 LEU A O 1
ATOM 2031 N N . GLU A 1 286 ? 31.766 4.416 5.375 1.00 118.39 286 GLU A N 1
ATOM 2032 C CA . GLU A 1 286 ? 30.379 4.637 4.936 1.00 122.98 286 GLU A CA 1
ATOM 2033 C C . GLU A 1 286 ? 30.109 5.997 4.316 1.00 125.84 286 GLU A C 1
ATOM 2034 O O . GLU A 1 286 ? 28.953 6.378 4.106 1.00 125.63 286 GLU A O 1
ATOM 2040 N N . GLY A 1 287 ? 31.188 6.724 4.046 1.00 129.36 287 GLY A N 1
ATOM 2041 C CA . GLY A 1 287 ? 31.095 8.040 3.439 1.00 133.11 287 GLY A CA 1
ATOM 2042 C C . GLY A 1 287 ? 30.087 9.005 4.043 1.00 135.52 287 GLY A C 1
ATOM 2043 O O . GLY A 1 287 ? 30.102 9.279 5.243 1.00 134.97 287 GLY A O 1
ATOM 2044 N N . VAL A 1 288 ? 29.170 9.480 3.203 1.00 138.26 288 VAL A N 1
ATOM 2045 C CA . VAL A 1 288 ? 28.160 10.455 3.621 1.00 140.41 288 VAL A CA 1
ATOM 2046 C C . VAL A 1 288 ? 26.694 10.051 3.394 1.00 141.85 288 VAL A C 1
ATOM 2047 O O . VAL A 1 288 ? 26.387 9.206 2.536 1.00 141.65 288 VAL A O 1
ATOM 2051 N N . VAL A 1 289 ? 25.824 10.833 4.069 1.00 144.04 289 VAL A N 1
ATOM 2052 C CA . VAL A 1 289 ? 24.339 10.781 4.061 1.00 145.98 289 VAL A CA 1
ATOM 2053 C C . VAL A 1 289 ? 23.786 11.990 3.267 1.00 147.48 289 VAL A C 1
ATOM 2054 O O . VAL A 1 289 ? 24.044 13.138 3.662 1.00 147.93 289 VAL A O 1
ATOM 2058 N N . ARG A 1 290 ? 22.984 11.717 2.222 1.00 148.53 290 ARG A N 1
ATOM 2059 C CA . ARG A 1 290 ? 22.349 12.712 1.314 1.00 149.27 290 ARG A CA 1
ATOM 2060 C C . ARG A 1 290 ? 22.575 14.226 1.549 1.00 149.71 290 ARG A C 1
ATOM 2061 O O . ARG A 1 290 ? 23.011 14.897 0.586 1.00 149.73 290 ARG A O 1
ATOM 2070 N N . LEU B 1 24 ? 78.894 34.844 22.092 1.00 169.00 24 LEU B N 1
ATOM 2071 C CA . LEU B 1 24 ? 79.124 36.040 21.223 1.00 169.18 24 LEU B CA 1
ATOM 2072 C C . LEU B 1 24 ? 78.049 37.115 21.474 1.00 169.33 24 LEU B C 1
ATOM 2073 O O . LEU B 1 24 ? 77.383 37.562 20.530 1.00 169.77 24 LEU B O 1
ATOM 2078 N N . LYS B 1 25 ? 77.911 37.549 22.732 1.00 169.00 25 LYS B N 1
ATOM 2079 C CA . LYS B 1 25 ? 76.908 38.554 23.131 1.00 168.33 25 LYS B CA 1
ATOM 2080 C C . LYS B 1 25 ? 75.546 38.037 22.641 1.00 169.01 25 LYS B C 1
ATOM 2081 O O . LYS B 1 25 ? 74.817 38.719 21.906 1.00 168.73 25 LYS B O 1
ATOM 2087 N N . THR B 1 26 ? 75.205 36.825 23.152 1.00 169.62 26 THR B N 1
ATOM 2088 C CA . THR B 1 26 ? 74.066 35.970 22.753 1.00 169.70 26 THR B CA 1
ATOM 2089 C C . THR B 1 26 ? 72.576 36.380 22.965 1.00 169.52 26 THR B C 1
ATOM 2090 O O . THR B 1 26 ? 71.785 36.200 22.043 1.00 169.13 26 THR B O 1
ATOM 2094 N N . ARG B 1 27 ? 72.171 36.911 24.120 1.00 169.24 27 ARG B N 1
ATOM 2095 C CA . ARG B 1 27 ? 70.750 37.251 24.346 1.00 168.86 27 ARG B CA 1
ATOM 2096 C C . ARG B 1 27 ? 70.030 38.050 23.246 1.00 168.63 27 ARG B C 1
ATOM 2097 O O . ARG B 1 27 ? 68.909 37.704 22.868 1.00 167.93 27 ARG B O 1
ATOM 2105 N N . VAL B 1 28 ? 70.673 39.114 22.751 1.00 168.58 28 VAL B N 1
ATOM 2106 C CA . VAL B 1 28 ? 70.117 39.973 21.697 1.00 167.92 28 VAL B CA 1
ATOM 2107 C C . VAL B 1 28 ? 70.521 39.562 20.267 1.00 167.52 28 VAL B C 1
ATOM 2108 O O . VAL B 1 28 ? 69.830 39.895 19.302 1.00 167.42 28 VAL B O 1
ATOM 2112 N N . ILE B 1 29 ? 71.619 38.820 20.135 1.00 167.00 29 ILE B N 1
ATOM 2113 C CA . ILE B 1 29 ? 72.065 38.345 18.825 1.00 166.44 29 ILE B CA 1
ATOM 2114 C C . ILE B 1 29 ? 70.988 37.380 18.310 1.00 166.33 29 ILE B C 1
ATOM 2115 O O . ILE B 1 29 ? 70.849 37.171 17.103 1.00 165.67 29 ILE B O 1
ATOM 2120 N N . THR B 1 30 ? 70.198 36.848 19.248 1.00 166.69 30 THR B N 1
ATOM 2121 C CA . THR B 1 30 ? 69.121 35.897 18.955 1.00 166.62 30 THR B CA 1
ATOM 2122 C C . THR B 1 30 ? 67.687 36.205 19.481 1.00 166.46 30 THR B C 1
ATOM 2123 O O . THR B 1 30 ? 66.760 35.428 19.225 1.00 166.10 30 THR B O 1
ATOM 2127 N N . ALA B 1 31 ? 67.507 37.305 20.225 1.00 165.87 31 ALA B N 1
ATOM 2128 C CA . ALA B 1 31 ? 66.171 37.721 20.710 1.00 164.82 31 ALA B CA 1
ATOM 2129 C C . ALA B 1 31 ? 65.553 38.525 19.558 1.00 163.73 31 ALA B C 1
ATOM 2130 O O . ALA B 1 31 ? 64.355 38.817 19.511 1.00 163.38 31 ALA B O 1
ATOM 2132 N N . SER B 1 32 ? 66.454 38.903 18.664 1.00 162.32 32 SER B N 1
ATOM 2133 C CA . SER B 1 32 ? 66.224 39.639 17.440 1.00 160.93 32 SER B CA 1
ATOM 2134 C C . SER B 1 32 ? 65.876 38.651 16.319 1.00 159.88 32 SER B C 1
ATOM 2135 O O . SER B 1 32 ? 65.150 38.991 15.387 1.00 160.13 32 SER B O 1
ATOM 2138 N N . VAL B 1 33 ? 66.404 37.432 16.424 1.00 158.33 33 VAL B N 1
ATOM 2139 C CA . VAL B 1 33 ? 66.190 36.366 15.437 1.00 156.51 33 VAL B CA 1
ATOM 2140 C C . VAL B 1 33 ? 64.753 35.819 15.367 1.00 156.23 33 VAL B C 1
ATOM 2141 O O . VAL B 1 33 ? 64.180 35.701 14.279 1.00 156.08 33 VAL B O 1
ATOM 2145 N N . VAL B 1 34 ? 64.189 35.503 16.536 1.00 155.42 34 VAL B N 1
ATOM 2146 C CA . VAL B 1 34 ? 62.835 34.931 16.704 1.00 153.20 34 VAL B CA 1
ATOM 2147 C C . VAL B 1 34 ? 61.650 35.623 16.014 1.00 150.72 34 VAL B C 1
ATOM 2148 O O . VAL B 1 34 ? 61.007 35.041 15.136 1.00 149.72 34 VAL B O 1
ATOM 2152 N N . ALA B 1 35 ? 61.347 36.842 16.451 1.00 148.23 35 ALA B N 1
ATOM 2153 C CA . ALA B 1 35 ? 60.238 37.613 15.917 1.00 146.57 35 ALA B CA 1
ATOM 2154 C C . ALA B 1 35 ? 59.956 37.423 14.426 1.00 145.83 35 ALA B C 1
ATOM 2155 O O . ALA B 1 35 ? 58.850 37.042 14.055 1.00 145.90 35 ALA B O 1
ATOM 2157 N N . PRO B 1 36 ? 60.963 37.630 13.559 1.00 145.15 36 PRO B N 1
ATOM 2158 C CA . PRO B 1 36 ? 60.775 37.475 12.113 1.00 144.66 36 PRO B CA 1
ATOM 2159 C C . PRO B 1 36 ? 60.496 36.049 11.650 1.00 144.12 36 PRO B C 1
ATOM 2160 O O . PRO B 1 36 ? 59.746 35.848 10.685 1.00 144.56 36 PRO B O 1
ATOM 2164 N N . PHE B 1 37 ? 61.111 35.073 12.319 1.00 142.86 37 PHE B N 1
ATOM 2165 C CA . PHE B 1 37 ? 60.944 33.656 11.978 1.00 141.48 37 PHE B CA 1
ATOM 2166 C C . PHE B 1 37 ? 59.479 33.245 12.009 1.00 141.35 37 PHE B C 1
ATOM 2167 O O . PHE B 1 37 ? 58.935 32.740 11.017 1.00 141.56 37 PHE B O 1
ATOM 2175 N N . VAL B 1 38 ? 58.854 33.482 13.157 1.00 140.72 38 VAL B N 1
ATOM 2176 C CA . VAL B 1 38 ? 57.449 33.166 13.382 1.00 140.11 38 VAL B CA 1
ATOM 2177 C C . VAL B 1 38 ? 56.565 33.687 12.258 1.00 140.54 38 VAL B C 1
ATOM 2178 O O . VAL B 1 38 ? 55.843 32.927 11.613 1.00 140.76 38 VAL B O 1
ATOM 2182 N N . VAL B 1 39 ? 56.652 34.990 12.019 1.00 141.05 39 VAL B N 1
ATOM 2183 C CA . VAL B 1 39 ? 55.878 35.657 10.974 1.00 141.46 39 VAL B CA 1
ATOM 2184 C C . VAL B 1 39 ? 56.036 35.008 9.602 1.00 141.74 39 VAL B C 1
ATOM 2185 O O . VAL B 1 39 ? 55.048 34.754 8.917 1.00 142.01 39 VAL B O 1
ATOM 2189 N N . LEU B 1 40 ? 57.277 34.732 9.212 1.00 141.97 40 LEU B N 1
ATOM 2190 C CA . LEU B 1 40 ? 57.546 34.107 7.924 1.00 142.32 40 LEU B CA 1
ATOM 2191 C C . LEU B 1 40 ? 56.866 32.753 7.834 1.00 142.02 40 LEU B C 1
ATOM 2192 O O . LEU B 1 40 ? 56.603 32.256 6.752 1.00 141.92 40 LEU B O 1
ATOM 2197 N N . CYS B 1 41 ? 56.55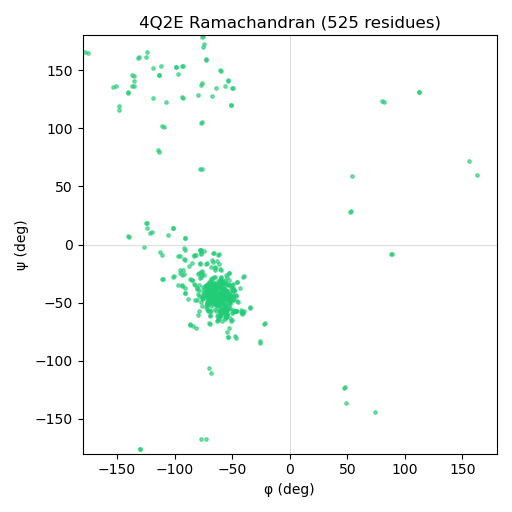7 32.168 8.981 1.00 142.16 41 CYS B N 1
ATOM 2198 C CA . CYS B 1 41 ? 55.884 30.880 8.996 1.00 143.20 41 CYS B CA 1
ATOM 2199 C C . CYS B 1 41 ? 54.393 31.014 8.704 1.00 140.96 41 CYS B C 1
ATOM 2200 O O . CYS B 1 41 ? 53.682 30.026 8.583 1.00 141.05 41 CYS B O 1
ATOM 2203 N N . PHE B 1 42 ? 53.920 32.246 8.585 1.00 138.62 42 PHE B N 1
ATOM 2204 C CA . PHE B 1 42 ? 52.517 32.487 8.267 1.00 136.66 42 PHE B CA 1
ATOM 2205 C C . PHE B 1 42 ? 52.316 32.591 6.761 1.00 135.73 42 PHE B C 1
ATOM 2206 O O . PHE B 1 42 ? 51.221 32.892 6.293 1.00 135.10 42 PHE B O 1
ATOM 2214 N N . VAL B 1 43 ? 53.389 32.331 6.018 1.00 134.87 43 VAL B N 1
ATOM 2215 C CA . VAL B 1 43 ? 53.392 32.377 4.558 1.00 133.56 43 VAL B CA 1
ATOM 2216 C C . VAL B 1 43 ? 52.416 31.380 3.942 1.00 132.72 43 VAL B C 1
ATOM 2217 O O . VAL B 1 43 ? 51.692 31.715 3.005 1.00 133.06 43 VAL B O 1
ATOM 2221 N N . SER B 1 44 ? 52.413 30.150 4.443 1.00 130.98 44 SER B N 1
ATOM 2222 C CA . SER B 1 44 ? 51.510 29.148 3.911 1.00 129.59 44 SER B CA 1
ATOM 2223 C C . SER B 1 44 ? 50.816 28.462 5.060 1.00 128.75 44 SER B C 1
ATOM 2224 O O . SER B 1 44 ? 51.275 28.539 6.198 1.00 128.54 44 SER B O 1
ATOM 2227 N N . TYR B 1 45 ? 49.692 27.822 4.753 1.00 127.66 45 TYR B N 1
ATOM 2228 C CA . TYR B 1 45 ? 48.908 27.096 5.742 1.00 126.01 45 TYR B CA 1
ATOM 2229 C C . TYR B 1 45 ? 49.766 25.963 6.271 1.00 125.26 45 TYR B C 1
ATOM 2230 O O . TYR B 1 45 ? 49.873 25.758 7.484 1.00 126.10 45 TYR B O 1
ATOM 2239 N N . GLU B 1 46 ? 50.409 25.258 5.347 1.00 123.34 46 GLU B N 1
ATOM 2240 C CA . GLU B 1 46 ? 51.271 24.136 5.689 1.00 121.64 46 GLU B CA 1
ATOM 2241 C C . GLU B 1 46 ? 52.410 24.580 6.585 1.00 118.95 46 GLU B C 1
ATOM 2242 O O . GLU B 1 46 ? 52.888 23.836 7.432 1.00 118.20 46 GLU B O 1
ATOM 2248 N N . SER B 1 47 ? 52.790 25.836 6.435 1.00 117.08 47 SER B N 1
ATOM 2249 C CA . SER B 1 47 ? 53.854 26.397 7.234 1.00 116.49 47 SER B CA 1
ATOM 2250 C C . SER B 1 47 ? 53.407 26.572 8.681 1.00 115.24 47 SER B C 1
ATOM 2251 O O . SER B 1 47 ? 54.112 26.169 9.602 1.00 116.11 47 SER B O 1
ATOM 2254 N N . LEU B 1 48 ? 52.232 27.171 8.875 1.00 112.98 48 LEU B N 1
ATOM 2255 C CA . LEU B 1 48 ? 51.697 27.407 10.215 1.00 109.69 48 LEU B CA 1
ATOM 2256 C C . LEU B 1 48 ? 51.692 26.119 10.992 1.00 108.10 48 LEU B C 1
ATOM 2257 O O . LEU B 1 48 ? 52.117 26.087 12.143 1.00 108.55 48 LEU B O 1
ATOM 2262 N N . ILE B 1 49 ? 51.227 25.058 10.343 1.00 105.86 49 ILE B N 1
ATOM 2263 C CA . ILE B 1 49 ? 51.184 23.739 10.950 1.00 103.58 49 ILE B CA 1
ATOM 2264 C C . ILE B 1 49 ? 52.571 23.428 11.487 1.00 102.96 49 ILE B C 1
ATOM 2265 O O . ILE B 1 49 ? 52.728 23.059 12.659 1.00 102.75 49 ILE B O 1
ATOM 2270 N N . GLY B 1 50 ? 53.576 23.686 10.654 1.00 101.78 50 GLY B N 1
ATOM 2271 C CA . GLY B 1 50 ? 54.956 23.459 11.046 1.00 101.03 50 GLY B CA 1
ATOM 2272 C C . GLY B 1 50 ? 55.350 24.144 12.347 1.00 100.61 50 GLY B C 1
ATOM 2273 O O . GLY B 1 50 ? 55.865 23.501 13.262 1.00 101.32 50 GLY B O 1
ATOM 2274 N N . LEU B 1 51 ? 55.101 25.446 12.446 1.00 99.46 51 LEU B N 1
ATOM 2275 C CA . LEU B 1 51 ? 55.429 26.173 13.667 1.00 97.54 51 LEU B CA 1
ATOM 2276 C C . LEU B 1 51 ? 54.673 25.595 14.856 1.00 95.71 51 LEU B C 1
ATOM 2277 O O . LEU B 1 51 ? 55.268 25.292 15.877 1.00 94.09 51 LEU B O 1
ATOM 2282 N N . VAL B 1 52 ? 53.363 25.423 14.700 1.00 94.71 52 VAL B N 1
ATOM 2283 C CA . VAL B 1 52 ? 52.534 24.900 15.768 1.00 94.52 52 VAL B CA 1
ATOM 2284 C C . VAL B 1 52 ? 53.056 23.574 16.263 1.00 94.44 52 VAL B C 1
ATOM 2285 O O . VAL B 1 52 ? 53.303 23.423 17.457 1.00 94.43 52 VAL B O 1
ATOM 2289 N N . SER B 1 53 ? 53.256 22.627 15.351 1.00 94.54 53 SER B N 1
ATOM 2290 C CA . SER B 1 53 ? 53.781 21.325 15.748 1.00 95.98 53 SER B CA 1
ATOM 2291 C C . SER B 1 53 ? 55.104 21.501 16.507 1.00 96.03 53 SER B C 1
ATOM 2292 O O . SER B 1 53 ? 55.340 20.854 17.535 1.00 96.14 53 SER B O 1
ATOM 2295 N N . ALA B 1 54 ? 55.915 22.445 16.031 1.00 95.24 54 ALA B N 1
ATOM 2296 C CA . ALA B 1 54 ? 57.198 22.764 16.641 1.00 93.81 54 ALA B CA 1
ATOM 2297 C C . ALA B 1 54 ? 57.036 23.444 18.005 1.00 93.44 54 ALA B C 1
ATOM 2298 O O . ALA B 1 54 ? 57.668 23.033 18.976 1.00 93.11 54 ALA B O 1
ATOM 2300 N N . ILE B 1 55 ? 56.198 24.478 18.085 1.00 92.95 55 ILE B N 1
ATOM 2301 C CA . ILE B 1 55 ? 55.966 25.156 19.364 1.00 92.35 55 ILE B CA 1
ATOM 2302 C C . ILE B 1 55 ? 55.443 24.114 20.342 1.00 91.44 55 ILE B C 1
ATOM 2303 O O . ILE B 1 55 ? 55.827 24.086 21.501 1.00 90.92 55 ILE B O 1
ATOM 2308 N N . LEU B 1 56 ? 54.612 23.218 19.832 1.00 90.85 56 LEU B N 1
ATOM 2309 C CA . LEU B 1 56 ? 54.032 22.169 20.642 1.00 90.63 56 LEU B CA 1
ATOM 2310 C C . LEU B 1 56 ? 55.017 21.181 21.235 1.00 91.21 56 LEU B C 1
ATOM 2311 O O . LEU B 1 56 ? 54.865 20.792 22.388 1.00 91.44 56 LEU B O 1
ATOM 2316 N N . ILE B 1 57 ? 56.031 20.777 20.481 1.00 92.03 57 ILE B N 1
ATOM 2317 C CA . ILE B 1 57 ? 57.000 19.834 21.039 1.00 93.64 57 ILE B CA 1
ATOM 2318 C C . ILE B 1 57 ? 57.581 20.418 22.316 1.00 95.28 57 ILE B C 1
ATOM 2319 O O . ILE B 1 57 ? 57.519 19.812 23.386 1.00 95.17 57 ILE B O 1
ATOM 2324 N N . LEU B 1 58 ? 58.066 21.646 22.202 1.00 97.63 58 LEU B N 1
ATOM 2325 C CA . LEU B 1 58 ? 58.668 22.347 23.325 1.00 100.14 58 LEU B CA 1
ATOM 2326 C C . LEU B 1 58 ? 57.681 22.606 24.462 1.00 100.02 58 LEU B C 1
ATOM 2327 O O . LEU B 1 58 ? 57.949 22.269 25.616 1.00 101.11 58 LEU B O 1
ATOM 2332 N N . ALA B 1 59 ? 56.541 23.202 24.131 1.00 99.38 59 ALA B N 1
ATOM 2333 C CA . ALA B 1 59 ? 55.527 23.532 25.126 1.00 98.92 59 ALA B CA 1
ATOM 2334 C C . ALA B 1 59 ? 55.084 22.333 25.944 1.00 97.92 59 ALA B C 1
ATOM 2335 O O . ALA B 1 59 ? 54.976 22.399 27.167 1.00 96.93 59 ALA B O 1
ATOM 2337 N N . GLY B 1 60 ? 54.831 21.237 25.244 1.00 97.80 60 GLY B N 1
ATOM 2338 C CA . GLY B 1 60 ? 54.394 20.028 25.898 1.00 98.39 60 GLY B CA 1
ATOM 2339 C C . GLY B 1 60 ? 55.521 19.359 26.649 1.00 98.12 60 GLY B C 1
ATOM 2340 O O . GLY B 1 60 ? 55.317 18.884 27.777 1.00 98.48 60 GLY B O 1
ATOM 2341 N N . TYR B 1 61 ? 56.704 19.357 26.006 1.00 97.13 61 TYR B N 1
ATOM 2342 C CA . TYR B 1 61 ? 57.843 18.736 26.647 1.00 97.03 61 TYR B CA 1
ATOM 2343 C C . TYR B 1 61 ? 57.971 19.243 28.095 1.00 97.39 61 TYR B C 1
ATOM 2344 O O . TYR B 1 61 ? 58.282 18.489 29.019 1.00 97.45 61 TYR B O 1
ATOM 2353 N N . GLU B 1 62 ? 57.709 20.533 28.268 1.00 98.27 62 GLU B N 1
ATOM 2354 C CA . GLU B 1 62 ? 57.800 21.176 29.579 1.00 99.08 62 GLU B CA 1
ATOM 2355 C C . GLU B 1 62 ? 56.680 20.834 30.566 1.00 98.40 62 GLU B C 1
ATOM 2356 O O . GLU B 1 62 ? 56.949 20.570 31.745 1.00 98.29 62 GLU B O 1
ATOM 2362 N N . LEU B 1 63 ? 55.432 20.875 30.096 1.00 97.26 63 LEU B N 1
ATOM 2363 C CA . LEU B 1 63 ? 54.285 20.579 30.949 1.00 95.78 63 LEU B CA 1
ATOM 2364 C C . LEU B 1 63 ? 54.206 19.119 31.349 1.00 96.27 63 LEU B C 1
ATOM 2365 O O . LEU B 1 63 ? 53.708 18.789 32.423 1.00 96.85 63 LEU B O 1
ATOM 2370 N N . ILE B 1 64 ? 54.676 18.246 30.472 1.00 96.41 64 ILE B N 1
ATOM 2371 C CA . ILE B 1 64 ? 54.677 16.820 30.744 1.00 96.98 64 ILE B CA 1
ATOM 2372 C C . ILE B 1 64 ? 55.858 16.410 31.627 1.00 97.78 64 ILE B C 1
ATOM 2373 O O . ILE B 1 64 ? 55.711 15.587 32.533 1.00 98.13 64 ILE B O 1
ATOM 2378 N N . THR B 1 65 ? 57.011 17.032 31.389 1.00 98.64 65 THR B N 1
ATOM 2379 C CA . THR B 1 65 ? 58.229 16.753 32.151 1.00 99.42 65 THR B CA 1
ATOM 2380 C C . THR B 1 65 ? 58.091 17.150 33.620 1.00 100.29 65 THR B C 1
ATOM 2381 O O . THR B 1 65 ? 58.833 16.671 34.477 1.00 101.38 65 THR B O 1
ATOM 2385 N N . LEU B 1 66 ? 57.137 18.020 33.922 1.00 100.94 66 LEU B N 1
ATOM 2386 C CA . LEU B 1 66 ? 56.938 18.414 35.307 1.00 101.87 66 LEU B CA 1
ATOM 2387 C C . LEU B 1 66 ? 56.253 17.268 36.073 1.00 103.13 66 LEU B C 1
ATOM 2388 O O . LEU B 1 66 ? 56.432 17.129 37.280 1.00 103.25 66 LEU B O 1
ATOM 2393 N N . GLU B 1 67 ? 55.498 16.430 35.366 1.00 104.54 67 GLU B N 1
ATOM 2394 C CA . GLU B 1 67 ? 54.814 15.308 35.997 1.00 106.32 67 GLU B CA 1
ATOM 2395 C C . GLU B 1 67 ? 55.617 14.025 35.900 1.00 107.96 67 GLU B C 1
ATOM 2396 O O . GLU B 1 67 ? 55.417 13.097 36.674 1.00 107.54 67 GLU B O 1
ATOM 2402 N N . MET B 1 68 ? 56.518 13.964 34.934 1.00 110.64 68 MET B N 1
ATOM 2403 C CA . MET B 1 68 ? 57.324 12.770 34.758 1.00 114.05 68 MET B CA 1
ATOM 2404 C C . MET B 1 68 ? 58.788 13.093 34.473 1.00 116.19 68 MET B C 1
ATOM 2405 O O . MET B 1 68 ? 59.097 13.990 33.693 1.00 117.24 68 MET B O 1
ATOM 2410 N N . LYS B 1 69 ? 59.693 12.363 35.117 1.00 118.01 69 LYS B N 1
ATOM 2411 C CA . LYS B 1 69 ? 61.122 12.559 34.899 1.00 119.56 69 LYS B CA 1
ATOM 2412 C C . LYS B 1 69 ? 61.751 11.220 34.488 1.00 121.45 69 LYS B C 1
ATOM 2413 O O . LYS B 1 69 ? 62.974 11.026 34.531 1.00 118.97 69 LYS B O 1
ATOM 2419 N N . GLU B 1 70 ? 60.851 10.327 34.052 1.00 125.19 70 GLU B N 1
ATOM 2420 C CA . GLU B 1 70 ? 61.134 8.970 33.551 1.00 128.41 70 GLU B CA 1
ATOM 2421 C C . GLU B 1 70 ? 61.680 9.144 32.132 1.00 130.60 70 GLU B C 1
ATOM 2422 O O . GLU B 1 70 ? 61.131 9.930 31.347 1.00 130.56 70 GLU B O 1
ATOM 2428 N N . ARG B 1 71 ? 62.705 8.371 31.778 1.00 133.43 71 ARG B N 1
ATOM 2429 C CA . ARG B 1 71 ? 63.291 8.448 30.434 1.00 135.89 71 ARG B CA 1
ATOM 2430 C C . ARG B 1 71 ? 62.169 8.217 29.411 1.00 136.38 71 ARG B C 1
ATOM 2431 O O . ARG B 1 71 ? 61.809 9.109 28.627 1.00 136.58 71 ARG B O 1
ATOM 2439 N N . ASP B 1 72 ? 61.574 7.030 29.519 1.00 136.41 72 ASP B N 1
ATOM 2440 C CA . ASP B 1 72 ? 60.502 6.547 28.651 1.00 135.68 72 ASP B CA 1
ATOM 2441 C C . ASP B 1 72 ? 59.288 7.474 28.521 1.00 133.91 72 ASP B C 1
ATOM 2442 O O . ASP B 1 72 ? 59.135 8.189 27.523 1.00 132.83 72 ASP B O 1
ATOM 2447 N N . ALA B 1 73 ? 58.434 7.419 29.542 1.00 132.14 73 ALA B N 1
ATOM 2448 C CA . ALA B 1 73 ? 57.185 8.170 29.632 1.00 129.73 73 ALA B CA 1
ATOM 2449 C C . ALA B 1 73 ? 57.118 9.457 28.845 1.00 127.29 73 ALA B C 1
ATOM 2450 O O . ALA B 1 73 ? 56.621 9.466 27.723 1.00 127.07 73 ALA B O 1
ATOM 2452 N N . ARG B 1 74 ? 57.614 10.532 29.449 1.00 124.52 74 ARG B N 1
ATOM 2453 C CA . ARG B 1 74 ? 57.613 11.851 28.847 1.00 122.52 74 ARG B CA 1
ATOM 2454 C C . ARG B 1 74 ? 57.493 11.855 27.337 1.00 121.51 74 ARG B C 1
ATOM 2455 O O . ARG B 1 74 ? 56.451 12.209 26.786 1.00 121.54 74 ARG B O 1
ATOM 2463 N N . PHE B 1 75 ? 58.545 11.363 26.688 1.00 120.49 75 PHE B N 1
ATOM 2464 C CA . PHE B 1 75 ? 58.654 11.346 25.233 1.00 118.67 75 PHE B CA 1
ATOM 2465 C C . PHE B 1 75 ? 57.486 10.862 24.395 1.00 115.48 75 PHE B C 1
ATOM 2466 O O . PHE B 1 75 ? 57.112 11.521 23.429 1.00 114.72 75 PHE B O 1
ATOM 2474 N N . PHE B 1 76 ? 56.873 9.756 24.786 1.00 112.43 76 PHE B N 1
ATOM 2475 C CA . PHE B 1 76 ? 55.742 9.234 24.032 1.00 109.66 76 PHE B CA 1
ATOM 2476 C C . PHE B 1 76 ? 54.608 10.260 23.964 1.00 107.97 76 PHE B C 1
ATOM 2477 O O . PHE B 1 76 ? 54.222 10.692 22.879 1.00 107.60 76 PHE B O 1
ATOM 2485 N N . TYR B 1 77 ? 54.118 10.678 25.131 1.00 106.39 77 TYR B N 1
ATOM 2486 C CA . TYR B 1 77 ? 53.023 11.656 25.234 1.00 103.84 77 TYR B CA 1
ATOM 2487 C C . TYR B 1 77 ? 53.387 12.989 24.578 1.00 101.08 77 TYR B C 1
ATOM 2488 O O . TYR B 1 77 ? 52.524 13.680 24.036 1.00 100.57 77 TYR B O 1
ATOM 2497 N N . VAL B 1 78 ? 54.666 13.338 24.617 1.00 98.37 78 VAL B N 1
ATOM 2498 C CA . VAL B 1 78 ? 55.110 14.573 24.001 1.00 96.27 78 VAL B CA 1
ATOM 2499 C C . VAL B 1 78 ? 54.984 14.443 22.498 1.00 94.17 78 VAL B C 1
ATOM 2500 O O . VAL B 1 78 ? 54.603 15.400 21.828 1.00 94.70 78 VAL B O 1
ATOM 2504 N N . ILE B 1 79 ? 55.269 13.254 21.972 1.00 91.48 79 ILE B N 1
ATOM 2505 C CA . ILE B 1 79 ? 55.147 13.035 20.534 1.00 89.94 79 ILE B CA 1
ATOM 2506 C C . ILE B 1 79 ? 53.670 13.092 20.164 1.00 88.96 79 ILE B C 1
ATOM 2507 O O . ILE B 1 79 ? 53.311 13.606 19.096 1.00 89.91 79 ILE B O 1
ATOM 2512 N N . LEU B 1 80 ? 52.815 12.572 21.044 1.00 86.43 80 LEU B N 1
ATOM 2513 C CA . LEU B 1 80 ? 51.382 12.588 20.785 1.00 84.27 80 LEU B CA 1
ATOM 2514 C C . LEU B 1 80 ? 50.911 14.026 20.646 1.00 83.71 80 LEU B C 1
ATOM 2515 O O . LEU B 1 80 ? 50.374 14.402 19.599 1.00 84.94 80 LEU B O 1
ATOM 2520 N N . LEU B 1 81 ? 51.200 14.842 21.663 1.00 81.96 81 LEU B N 1
ATOM 2521 C CA . LEU B 1 81 ? 50.813 16.253 21.678 1.00 79.81 81 LEU B CA 1
ATOM 2522 C C . LEU B 1 81 ? 51.155 17.032 20.419 1.00 79.08 81 LEU B C 1
ATOM 2523 O O . LEU B 1 81 ? 50.379 17.857 19.961 1.00 78.68 81 LEU B O 1
ATOM 2528 N N . ALA B 1 82 ? 52.322 16.760 19.857 1.00 79.26 82 ALA B N 1
ATOM 2529 C CA . ALA B 1 82 ? 52.769 17.438 18.654 1.00 79.73 82 ALA B CA 1
ATOM 2530 C C . ALA B 1 82 ? 52.143 16.895 17.382 1.00 80.33 82 ALA B C 1
ATOM 2531 O O . ALA B 1 82 ? 52.065 17.601 16.377 1.00 81.71 82 ALA B O 1
ATOM 2533 N N . LEU B 1 83 ? 51.711 15.638 17.417 1.00 79.75 83 LEU B N 1
ATOM 2534 C CA . LEU B 1 83 ? 51.107 15.005 16.249 1.00 78.98 83 LEU B CA 1
ATOM 2535 C C . LEU B 1 83 ? 49.798 15.624 15.785 1.00 78.03 83 LEU B C 1
ATOM 2536 O O . LEU B 1 83 ? 49.556 15.748 14.583 1.00 77.07 83 LEU B O 1
ATOM 2541 N N . TYR B 1 84 ? 48.991 16.059 16.742 1.00 77.36 84 TYR B N 1
ATOM 2542 C CA . TYR B 1 84 ? 47.681 16.630 16.460 1.00 78.39 84 TYR B CA 1
ATOM 2543 C C . TYR B 1 84 ? 47.505 17.605 15.303 1.00 80.05 84 TYR B C 1
ATOM 2544 O O . TYR B 1 84 ? 46.666 17.373 14.446 1.00 80.27 84 TYR B O 1
ATOM 2553 N N . PRO B 1 85 ? 48.267 18.717 15.270 1.00 81.69 85 PRO B N 1
ATOM 2554 C CA . PRO B 1 85 ? 48.143 19.701 14.188 1.00 82.07 85 PRO B CA 1
ATOM 2555 C C . PRO B 1 85 ? 48.256 19.099 12.802 1.00 82.37 85 PRO B C 1
ATOM 2556 O O . PRO B 1 85 ? 47.505 19.458 11.890 1.00 83.00 85 PRO B O 1
ATOM 2560 N N . VAL B 1 86 ? 49.189 18.174 12.643 1.00 82.07 86 VAL B N 1
ATOM 2561 C CA . VAL B 1 86 ? 49.362 17.548 11.351 1.00 82.73 86 VAL B CA 1
ATOM 2562 C C . VAL B 1 86 ? 48.188 16.623 11.023 1.00 83.40 86 VAL B C 1
ATOM 2563 O O . VAL B 1 86 ? 47.761 16.552 9.873 1.00 84.03 86 VAL B O 1
ATOM 2567 N N . LEU B 1 87 ? 47.658 15.938 12.033 1.00 84.04 87 LEU B N 1
ATOM 2568 C CA . LEU B 1 87 ? 46.517 15.031 11.852 1.00 85.18 87 LEU B CA 1
ATOM 2569 C C . LEU B 1 87 ? 45.243 15.819 11.576 1.00 86.46 87 LEU B C 1
ATOM 2570 O O . LEU B 1 87 ? 44.504 15.508 10.651 1.00 86.97 87 LEU B O 1
ATOM 2575 N N . TYR B 1 88 ? 44.998 16.834 12.400 1.00 87.99 88 TYR B N 1
ATOM 2576 C CA . TYR B 1 88 ? 43.835 17.727 12.292 1.00 88.04 88 TYR B CA 1
ATOM 2577 C C . TYR B 1 88 ? 43.787 18.377 10.917 1.00 88.82 88 TYR B C 1
ATOM 2578 O O . TYR B 1 88 ? 42.840 18.170 10.174 1.00 89.48 88 TYR B O 1
ATOM 2587 N N . GLY B 1 89 ? 44.818 19.157 10.605 1.00 89.46 89 GLY B N 1
ATOM 2588 C CA . GLY B 1 89 ? 44.889 19.881 9.347 1.00 89.73 89 GLY B CA 1
ATOM 2589 C C . GLY B 1 89 ? 45.128 19.115 8.070 1.00 89.91 89 GLY B C 1
ATOM 2590 O O . GLY B 1 89 ? 44.449 19.349 7.065 1.00 89.91 89 GLY B O 1
ATOM 2591 N N . LEU B 1 90 ? 46.080 18.193 8.098 1.00 90.03 90 LEU B N 1
ATOM 2592 C CA . LEU B 1 90 ? 46.398 17.441 6.905 1.00 90.71 90 LEU B CA 1
ATOM 2593 C C . LEU B 1 90 ? 45.690 16.130 6.647 1.00 90.83 90 LEU B C 1
ATOM 2594 O O . LEU B 1 90 ? 45.280 15.875 5.526 1.00 90.70 90 LEU B O 1
ATOM 2599 N N . VAL B 1 91 ? 45.514 15.304 7.672 1.00 91.80 91 VAL B N 1
ATOM 2600 C CA . VAL B 1 91 ? 44.853 14.008 7.475 1.00 91.43 91 VAL B CA 1
ATOM 2601 C C . VAL B 1 91 ? 43.331 14.039 7.563 1.00 91.09 91 VAL B C 1
ATOM 2602 O O . VAL B 1 91 ? 42.644 13.874 6.565 1.00 91.36 91 VAL B O 1
ATOM 2606 N N . PHE B 1 92 ? 42.808 14.271 8.754 1.00 90.85 92 PHE B N 1
ATOM 2607 C CA . PHE B 1 92 ? 41.372 14.281 8.954 1.00 90.91 92 PHE B CA 1
ATOM 2608 C C . PHE B 1 92 ? 40.633 15.515 8.494 1.00 91.70 92 PHE B C 1
ATOM 2609 O O . PHE B 1 92 ? 39.463 15.424 8.156 1.00 91.18 92 PHE B O 1
ATOM 2617 N N . GLU B 1 93 ? 41.306 16.665 8.485 1.00 93.81 93 GLU B N 1
ATOM 2618 C CA . GLU B 1 93 ? 40.689 17.949 8.105 1.00 95.79 93 GLU B CA 1
ATOM 2619 C C . GLU B 1 93 ? 39.428 18.131 8.942 1.00 95.85 93 GLU B C 1
ATOM 2620 O O . GLU B 1 93 ? 38.456 18.762 8.532 1.00 95.25 93 GLU B O 1
ATOM 2626 N N . GLU B 1 94 ? 39.482 17.518 10.118 1.00 96.62 94 GLU B N 1
ATOM 2627 C CA . GLU B 1 94 ? 38.424 17.496 11.119 1.00 96.29 94 GLU B CA 1
ATOM 2628 C C . GLU B 1 94 ? 39.210 17.353 12.424 1.00 95.00 94 GLU B C 1
ATOM 2629 O O . GLU B 1 94 ? 40.181 16.595 12.512 1.00 95.35 94 GLU B O 1
ATOM 2635 N N . PRO B 1 95 ? 38.823 18.111 13.445 1.00 93.33 95 PRO B N 1
ATOM 2636 C CA . PRO B 1 95 ? 39.519 18.053 14.730 1.00 91.40 95 PRO B CA 1
ATOM 2637 C C . PRO B 1 95 ? 39.182 16.945 15.721 1.00 89.57 95 PRO B C 1
ATOM 2638 O O . PRO B 1 95 ? 40.079 16.311 16.271 1.00 89.69 95 PRO B O 1
ATOM 2642 N N . THR B 1 96 ? 37.896 16.716 15.953 1.00 86.65 96 THR B N 1
ATOM 2643 C CA . THR B 1 96 ? 37.473 15.737 16.940 1.00 83.42 96 THR B CA 1
ATOM 2644 C C . THR B 1 96 ? 38.032 14.327 16.814 1.00 81.96 96 THR B C 1
ATOM 2645 O O . THR B 1 96 ? 38.316 13.684 17.828 1.00 82.63 96 THR B O 1
ATOM 2649 N N . GLN B 1 97 ? 38.259 13.863 15.595 1.00 79.05 97 GLN B N 1
ATOM 2650 C CA . GLN B 1 97 ? 38.767 12.517 15.432 1.00 77.38 97 GLN B CA 1
ATOM 2651 C C . GLN B 1 97 ? 40.155 12.276 15.989 1.00 76.57 97 GLN B C 1
ATOM 2652 O O . GLN B 1 97 ? 40.359 11.338 16.749 1.00 76.03 97 GLN B O 1
ATOM 2658 N N . PRO B 1 98 ? 41.130 13.128 15.638 1.00 76.69 98 PRO B N 1
ATOM 2659 C CA . PRO B 1 98 ? 42.490 12.935 16.152 1.00 74.57 98 PRO B CA 1
ATOM 2660 C C . PRO B 1 98 ? 42.562 13.151 17.652 1.00 73.00 98 PRO B C 1
ATOM 2661 O O . PRO B 1 98 ? 43.239 12.411 18.350 1.00 71.25 98 PRO B O 1
ATOM 2665 N N . LEU B 1 99 ? 41.850 14.173 18.128 1.00 72.98 99 LEU B N 1
ATOM 2666 C CA . LEU B 1 99 ? 41.816 14.532 19.553 1.00 72.70 99 LEU B CA 1
ATOM 2667 C C . LEU B 1 99 ? 41.539 13.265 20.344 1.00 73.59 99 LEU B C 1
ATOM 2668 O O . LEU B 1 99 ? 42.291 12.937 21.280 1.00 73.21 99 LEU B O 1
ATOM 2673 N N . SER B 1 100 ? 40.526 12.515 19.897 1.00 74.72 100 SER B N 1
ATOM 2674 C CA . SER B 1 100 ? 40.141 11.258 20.542 1.00 75.04 100 SER B CA 1
ATOM 2675 C C . SER B 1 100 ? 41.199 10.152 20.350 1.00 74.91 100 SER B C 1
ATOM 2676 O O . SER B 1 100 ? 41.505 9.430 21.299 1.00 76.44 100 SER B O 1
ATOM 2679 N N . ILE B 1 101 ? 41.767 10.029 19.143 1.00 73.35 101 ILE B N 1
ATOM 2680 C CA . ILE B 1 101 ? 42.789 9.008 18.880 1.00 71.23 101 ILE B CA 1
ATOM 2681 C C . ILE B 1 101 ? 44.022 9.221 19.733 1.00 70.74 101 ILE B C 1
ATOM 2682 O O . ILE B 1 101 ? 44.619 8.268 20.208 1.00 69.97 101 ILE B O 1
ATOM 2687 N N . LEU B 1 102 ? 44.430 10.471 19.883 1.00 71.31 102 LEU B N 1
ATOM 2688 C CA . LEU B 1 102 ? 45.604 10.781 20.689 1.00 71.79 102 LEU B CA 1
ATOM 2689 C C . LEU B 1 102 ? 45.351 10.499 22.171 1.00 72.07 102 LEU B C 1
ATOM 2690 O O . LEU B 1 102 ? 46.213 9.929 22.845 1.00 71.48 102 LEU B O 1
ATOM 2695 N N . PHE B 1 103 ? 44.163 10.875 22.661 1.00 72.21 103 PHE B N 1
ATOM 2696 C CA . PHE B 1 103 ? 43.788 10.647 24.061 1.00 71.19 103 PHE B CA 1
ATOM 2697 C C . PHE B 1 103 ? 43.552 9.189 24.379 1.00 70.22 103 PHE B C 1
ATOM 2698 O O . PHE B 1 103 ? 43.789 8.749 25.488 1.00 70.51 103 PHE B O 1
ATOM 2706 N N . ILE B 1 104 ? 42.990 8.462 23.429 1.00 69.96 104 ILE B N 1
ATOM 2707 C CA . ILE B 1 104 ? 42.758 7.040 23.624 1.00 69.94 104 ILE B CA 1
ATOM 2708 C C . ILE B 1 104 ? 44.115 6.327 23.612 1.00 70.94 104 ILE B C 1
ATOM 2709 O O . ILE B 1 104 ? 44.417 5.559 24.518 1.00 70.76 104 ILE B O 1
ATOM 2714 N N . THR B 1 105 ? 44.969 6.684 22.657 1.00 72.85 105 THR B N 1
ATOM 2715 C CA . THR B 1 105 ? 46.305 6.086 22.539 1.00 74.48 105 THR B CA 1
ATOM 2716 C C . THR B 1 105 ? 47.052 6.289 23.828 1.00 75.30 105 THR B C 1
ATOM 2717 O O . THR B 1 105 ? 47.740 5.389 24.313 1.00 74.88 105 THR B O 1
ATOM 2721 N N . GLY B 1 106 ? 46.918 7.500 24.364 1.00 77.07 106 GLY B N 1
ATOM 2722 C CA . GLY B 1 106 ? 47.579 7.848 25.606 1.00 78.84 106 GLY B CA 1
ATOM 2723 C C . GLY B 1 106 ? 47.197 6.929 26.746 1.00 79.30 106 GLY B C 1
ATOM 2724 O O . GLY B 1 106 ? 48.054 6.265 27.334 1.00 80.19 106 GLY B O 1
ATOM 2725 N N . VAL B 1 107 ? 45.901 6.863 27.028 1.00 78.80 107 VAL B N 1
ATOM 2726 C CA . VAL B 1 107 ? 45.403 6.029 28.095 1.00 78.43 107 VAL B CA 1
ATOM 2727 C C . VAL B 1 107 ? 45.869 4.600 27.910 1.00 79.28 107 VAL B C 1
ATOM 2728 O O . VAL B 1 107 ? 46.287 3.961 28.866 1.00 78.98 107 VAL B O 1
ATOM 2732 N N . VAL B 1 108 ? 45.871 4.132 26.667 1.00 81.45 108 VAL B N 1
ATOM 2733 C CA . VAL B 1 108 ? 46.306 2.772 26.363 1.00 84.98 108 VAL B CA 1
ATOM 2734 C C . VAL B 1 108 ? 47.750 2.590 26.775 1.00 87.69 108 VAL B C 1
ATOM 2735 O O . VAL B 1 108 ? 48.077 1.699 27.560 1.00 88.84 108 VAL B O 1
ATOM 2739 N N . PHE B 1 109 ? 48.606 3.450 26.238 1.00 90.90 109 PHE B N 1
ATOM 2740 C CA . PHE B 1 109 ? 50.031 3.417 26.525 1.00 94.07 109 PHE B CA 1
ATOM 2741 C C . PHE B 1 109 ? 50.277 3.440 28.024 1.00 95.77 109 PHE B C 1
ATOM 2742 O O . PHE B 1 109 ? 51.020 2.613 28.540 1.00 97.05 109 PHE B O 1
ATOM 2750 N N . SER B 1 110 ? 49.621 4.361 28.720 1.00 97.16 110 SER B N 1
ATOM 2751 C CA . SER B 1 110 ? 49.780 4.495 30.167 1.00 98.39 110 SER B CA 1
ATOM 2752 C C . SER B 1 110 ? 49.470 3.212 30.916 1.00 98.32 110 SER B C 1
ATOM 2753 O O . SER B 1 110 ? 50.172 2.840 31.856 1.00 98.07 110 SER B O 1
ATOM 2756 N N . LEU B 1 111 ? 48.407 2.542 30.503 1.00 98.89 111 LEU B N 1
ATOM 2757 C CA . LEU B 1 111 ? 48.034 1.307 31.148 1.00 100.41 111 LEU B CA 1
ATOM 2758 C C . LEU B 1 111 ? 49.168 0.326 31.060 1.00 100.85 111 LEU B C 1
ATOM 2759 O O . LEU B 1 111 ? 49.453 -0.354 32.029 1.00 101.62 111 LEU B O 1
ATOM 2764 N N . ILE B 1 112 ? 49.859 0.319 29.926 1.00 101.94 112 ILE B N 1
ATOM 2765 C CA . ILE B 1 112 ? 51.002 -0.571 29.708 1.00 103.65 112 ILE B CA 1
ATOM 2766 C C . ILE B 1 112 ? 52.259 -0.188 30.509 1.00 105.34 112 ILE B C 1
ATOM 2767 O O . ILE B 1 112 ? 52.844 -1.019 31.207 1.00 105.97 112 ILE B O 1
ATOM 2772 N N . THR B 1 113 ? 52.673 1.069 30.407 1.00 106.75 113 THR B N 1
ATOM 2773 C CA . THR B 1 113 ? 53.864 1.522 31.104 1.00 107.77 113 THR B CA 1
ATOM 2774 C C . THR B 1 113 ? 53.733 1.599 32.620 1.00 110.06 113 THR B C 1
ATOM 2775 O O . THR B 1 113 ? 54.452 0.891 33.319 1.00 111.07 113 THR B O 1
ATOM 2779 N N . ASP B 1 114 ? 52.827 2.430 33.132 1.00 112.39 114 ASP B N 1
ATOM 2780 C CA . ASP B 1 114 ? 52.644 2.558 34.585 1.00 114.78 114 ASP B CA 1
ATOM 2781 C C . ASP B 1 114 ? 51.868 1.368 35.149 1.00 115.67 114 ASP B C 1
ATOM 2782 O O . ASP B 1 114 ? 50.650 1.283 34.976 1.00 116.89 114 ASP B O 1
ATOM 2787 N N . LYS B 1 115 ? 52.563 0.458 35.830 1.00 115.33 115 LYS B N 1
ATOM 2788 C CA . LYS B 1 115 ? 51.906 -0.715 36.392 1.00 115.13 115 LYS B CA 1
ATOM 2789 C C . LYS B 1 115 ? 51.120 -0.424 37.660 1.00 115.07 115 LYS B C 1
ATOM 2790 O O . LYS B 1 115 ? 50.348 -1.258 38.141 1.00 115.26 115 LYS B O 1
ATOM 2796 N N . ASP B 1 116 ? 51.279 0.794 38.163 1.00 114.72 116 ASP B N 1
ATOM 2797 C CA . ASP B 1 116 ? 50.563 1.245 39.350 1.00 114.73 116 ASP B CA 1
ATOM 2798 C C . ASP B 1 116 ? 49.280 1.936 38.825 1.00 114.07 116 ASP B C 1
ATOM 2799 O O . ASP B 1 116 ? 49.360 2.819 37.962 1.00 114.62 116 ASP B O 1
ATOM 2804 N N . PRO B 1 117 ? 48.084 1.525 39.311 1.00 112.84 117 PRO B N 1
ATOM 2805 C CA . PRO B 1 117 ? 46.798 2.109 38.881 1.00 110.77 117 PRO B CA 1
ATOM 2806 C C . PRO B 1 117 ? 46.561 3.546 39.307 1.00 109.32 117 PRO B C 1
ATOM 2807 O O . PRO B 1 117 ? 46.148 4.369 38.510 1.00 108.76 117 PRO B O 1
ATOM 2811 N N . SER B 1 118 ? 46.804 3.840 40.577 1.00 108.64 118 SER B N 1
ATOM 2812 C CA . SER B 1 118 ? 46.624 5.195 41.091 1.00 108.12 118 SER B CA 1
ATOM 2813 C C . SER B 1 118 ? 47.637 6.160 40.475 1.00 107.32 118 SER B C 1
ATOM 2814 O O . SER B 1 118 ? 47.490 7.373 40.561 1.00 108.37 118 SER B O 1
ATOM 2817 N N . GLN B 1 119 ? 48.675 5.609 39.860 1.00 105.32 119 GLN B N 1
ATOM 2818 C CA . GLN B 1 119 ? 49.689 6.423 39.207 1.00 103.66 119 GLN B CA 1
ATOM 2819 C C . GLN B 1 119 ? 49.328 6.625 37.728 1.00 101.45 119 GLN B C 1
ATOM 2820 O O . GLN B 1 119 ? 49.735 7.602 37.101 1.00 101.08 119 GLN B O 1
ATOM 2826 N N . VAL B 1 120 ? 48.566 5.687 37.175 1.00 98.80 120 VAL B N 1
ATOM 2827 C CA . VAL B 1 120 ? 48.123 5.785 35.787 1.00 95.78 120 VAL B CA 1
ATOM 2828 C C . VAL B 1 120 ? 47.287 7.060 35.704 1.00 94.22 120 VAL B C 1
ATOM 2829 O O . VAL B 1 120 ? 47.373 7.820 34.737 1.00 93.32 120 VAL B O 1
ATOM 2833 N N . PHE B 1 121 ? 46.536 7.318 36.772 1.00 92.90 121 PHE B N 1
ATOM 2834 C CA . PHE B 1 121 ? 45.679 8.496 36.861 1.00 92.70 121 PHE B CA 1
ATOM 2835 C C . PHE B 1 121 ? 46.460 9.773 36.692 1.00 93.17 121 PHE B C 1
ATOM 2836 O O . PHE B 1 121 ? 46.126 10.618 35.863 1.00 92.47 121 PHE B O 1
ATOM 2844 N N . LYS B 1 122 ? 47.479 9.926 37.527 1.00 94.85 122 LYS B N 1
ATOM 2845 C CA . LYS B 1 122 ? 48.323 11.113 37.489 1.00 96.69 122 LYS B CA 1
ATOM 2846 C C . LYS B 1 122 ? 48.891 11.419 36.102 1.00 95.88 122 LYS B C 1
ATOM 2847 O O . LYS B 1 122 ? 48.786 12.550 35.634 1.00 96.20 122 LYS B O 1
ATOM 2853 N N . THR B 1 123 ? 49.459 10.419 35.431 1.00 94.44 123 THR B N 1
ATOM 2854 C CA . THR B 1 123 ? 50.031 10.657 34.110 1.00 92.61 123 THR B CA 1
ATOM 2855 C C . THR B 1 123 ? 48.949 11.014 33.090 1.00 91.78 123 THR B C 1
ATOM 2856 O O . THR B 1 123 ? 49.172 11.875 32.233 1.00 93.27 123 THR B O 1
ATOM 2860 N N . VAL B 1 124 ? 47.772 10.399 33.203 1.00 88.94 124 VAL B N 1
ATOM 2861 C CA . VAL B 1 124 ? 46.699 10.719 32.277 1.00 86.07 124 VAL B CA 1
ATOM 2862 C C . VAL B 1 124 ? 46.172 12.113 32.586 1.00 84.34 124 VAL B C 1
ATOM 2863 O O . VAL B 1 124 ? 45.930 12.899 31.678 1.00 82.88 124 VAL B O 1
ATOM 2867 N N . ALA B 1 125 ? 46.082 12.442 33.868 1.00 83.32 125 ALA B N 1
ATOM 2868 C CA . ALA B 1 125 ? 45.607 13.758 34.278 1.00 83.68 125 ALA B CA 1
ATOM 2869 C C . ALA B 1 125 ? 46.505 14.854 33.704 1.00 83.71 125 ALA B C 1
ATOM 2870 O O . ALA B 1 125 ? 46.033 15.895 33.242 1.00 82.38 125 ALA B O 1
ATOM 2872 N N . ALA B 1 126 ? 47.807 14.608 33.741 1.00 84.15 126 ALA B N 1
ATOM 2873 C CA . ALA B 1 126 ? 48.782 15.556 33.223 1.00 84.27 126 ALA B CA 1
ATOM 2874 C C . ALA B 1 126 ? 48.620 15.616 31.722 1.00 84.50 126 ALA B C 1
ATOM 2875 O O . ALA B 1 126 ? 48.437 16.696 31.150 1.00 85.91 126 ALA B O 1
ATOM 2877 N N . PHE B 1 127 ? 48.652 14.441 31.096 1.00 83.11 127 PHE B N 1
ATOM 2878 C CA . PHE B 1 127 ? 48.495 14.318 29.649 1.00 81.60 127 PHE B CA 1
ATOM 2879 C C . PHE B 1 127 ? 47.207 14.972 29.208 1.00 81.32 127 PHE B C 1
ATOM 2880 O O . PHE B 1 127 ? 47.148 15.573 28.144 1.00 79.63 127 PHE B O 1
ATOM 2888 N N . SER B 1 128 ? 46.198 14.866 30.066 1.00 82.39 128 SER B N 1
ATOM 2889 C CA . SER B 1 128 ? 44.873 15.433 29.829 1.00 83.97 128 SER B CA 1
ATOM 2890 C C . SER B 1 128 ? 44.844 16.962 29.830 1.00 84.12 128 SER B C 1
ATOM 2891 O O . SER B 1 128 ? 44.205 17.576 28.958 1.00 85.11 128 SER B O 1
ATOM 2894 N N . ILE B 1 129 ? 45.482 17.582 30.824 1.00 82.97 129 ILE B N 1
ATOM 2895 C CA . ILE B 1 129 ? 45.512 19.041 30.863 1.00 81.58 129 ILE B CA 1
ATOM 2896 C C . ILE B 1 129 ? 46.370 19.498 29.691 1.00 80.08 129 ILE B C 1
ATOM 2897 O O . ILE B 1 129 ? 46.046 20.454 29.000 1.00 79.11 129 ILE B O 1
ATOM 2902 N N . ALA B 1 130 ? 47.419 18.737 29.420 1.00 79.30 130 ALA B N 1
ATOM 2903 C CA . ALA B 1 130 ? 48.316 19.035 28.315 1.00 79.77 130 ALA B CA 1
ATOM 2904 C C . ALA B 1 130 ? 47.566 19.060 26.975 1.00 79.84 130 ALA B C 1
ATOM 2905 O O . ALA B 1 130 ? 47.659 20.012 26.202 1.00 79.98 130 ALA B O 1
ATOM 2907 N N . LEU B 1 131 ? 46.792 18.012 26.724 1.00 79.82 131 LEU B N 1
ATOM 2908 C CA . LEU B 1 131 ? 46.039 17.888 25.489 1.00 78.11 131 LEU B CA 1
ATOM 2909 C C . LEU B 1 131 ? 45.116 19.061 25.250 1.00 76.08 131 LEU B C 1
ATOM 2910 O O . LEU B 1 131 ? 45.272 19.738 24.252 1.00 75.48 131 LEU B O 1
ATOM 2915 N N . ILE B 1 132 ? 44.191 19.330 26.166 1.00 74.79 132 ILE B N 1
ATOM 2916 C CA . ILE B 1 132 ? 43.258 20.447 25.983 1.00 75.29 132 ILE B CA 1
ATOM 2917 C C . ILE B 1 132 ? 43.888 21.833 25.873 1.00 76.99 132 ILE B C 1
ATOM 2918 O O . ILE B 1 132 ? 43.718 22.526 24.863 1.00 78.11 132 ILE B O 1
ATOM 2923 N N . TYR B 1 133 ? 44.564 22.237 26.950 1.00 77.78 133 TYR B N 1
ATOM 2924 C CA . TYR B 1 133 ? 45.228 23.542 27.090 1.00 76.95 133 TYR B CA 1
ATOM 2925 C C . TYR B 1 133 ? 46.365 23.855 26.139 1.00 75.23 133 TYR B C 1
ATOM 2926 O O . TYR B 1 133 ? 46.396 24.928 25.554 1.00 75.60 133 TYR B O 1
ATOM 2935 N N . VAL B 1 134 ? 47.331 22.956 26.037 1.00 72.81 134 VAL B N 1
ATOM 2936 C CA . VAL B 1 134 ? 48.445 23.189 25.139 1.00 70.34 134 VAL B CA 1
ATOM 2937 C C . VAL B 1 134 ? 48.117 22.828 23.680 1.00 69.19 134 VAL B C 1
ATOM 2938 O O . VAL B 1 134 ? 47.880 23.729 22.876 1.00 68.74 134 VAL B O 1
ATOM 2942 N N . THR B 1 135 ? 48.006 21.535 23.367 1.00 67.56 135 THR B N 1
ATOM 2943 C CA . THR B 1 135 ? 47.718 21.066 21.994 1.00 64.85 135 THR B CA 1
ATOM 2944 C C . THR B 1 135 ? 46.396 21.465 21.302 1.00 64.91 135 THR B C 1
ATOM 2945 O O . THR B 1 135 ? 46.418 21.932 20.167 1.00 64.44 135 THR B O 1
ATOM 2949 N N . PHE B 1 136 ? 45.257 21.246 21.961 1.00 65.49 136 PHE B N 1
ATOM 2950 C CA . PHE B 1 136 ? 43.934 21.579 21.408 1.00 64.80 136 PHE B CA 1
ATOM 2951 C C . PHE B 1 136 ? 43.715 23.085 21.279 1.00 64.63 136 PHE B C 1
ATOM 2952 O O . PHE B 1 136 ? 43.102 23.565 20.319 1.00 62.87 136 PHE B O 1
ATOM 2960 N N . PHE B 1 137 ? 44.232 23.819 22.249 1.00 64.96 137 PHE B N 1
ATOM 2961 C CA . PHE B 1 137 ? 44.105 25.257 22.240 1.00 67.75 137 PHE B CA 1
ATOM 2962 C C . PHE B 1 137 ? 45.042 25.951 21.247 1.00 68.51 137 PHE B C 1
ATOM 2963 O O . PHE B 1 137 ? 44.595 26.723 20.387 1.00 67.85 137 PHE B O 1
ATOM 2971 N N . LEU B 1 138 ? 46.330 25.643 21.326 1.00 69.56 138 LEU B N 1
ATOM 2972 C CA . LEU B 1 138 ? 47.291 26.253 20.418 1.00 71.88 138 LEU B CA 1
ATOM 2973 C C . LEU B 1 138 ? 46.946 25.963 18.978 1.00 72.87 138 LEU B C 1
ATOM 2974 O O . LEU B 1 138 ? 47.171 26.782 18.091 1.00 73.80 138 LEU B O 1
ATOM 2979 N N . SER B 1 139 ? 46.430 24.771 18.745 1.00 74.22 139 SER B N 1
ATOM 2980 C CA . SER B 1 139 ? 46.068 24.395 17.408 1.00 76.31 139 SER B CA 1
ATOM 2981 C C . SER B 1 139 ? 44.994 25.304 16.838 1.00 78.81 139 SER B C 1
ATOM 2982 O O . SER B 1 139 ? 44.731 25.268 15.643 1.00 79.72 139 SER B O 1
ATOM 2985 N N . PHE B 1 140 ? 44.425 26.182 17.658 1.00 80.94 140 PHE B N 1
ATOM 2986 C CA . PHE B 1 140 ? 43.386 27.049 17.139 1.00 83.60 140 PHE B CA 1
ATOM 2987 C C . PHE B 1 140 ? 43.766 28.070 16.088 1.00 83.92 140 PHE B C 1
ATOM 2988 O O . PHE B 1 140 ? 42.899 28.691 15.489 1.00 85.04 140 PHE B O 1
ATOM 2996 N N . PHE B 1 141 ? 45.056 28.206 15.816 1.00 84.03 141 PHE B N 1
ATOM 2997 C CA . PHE B 1 141 ? 45.483 29.123 14.774 1.00 84.55 141 PHE B CA 1
ATOM 2998 C C . PHE B 1 141 ? 45.055 28.478 13.462 1.00 84.87 141 PHE B C 1
ATOM 2999 O O . PHE B 1 141 ? 44.595 29.157 12.544 1.00 83.75 141 PHE B O 1
ATOM 3007 N N . LEU B 1 142 ? 45.126 27.146 13.441 1.00 86.96 142 LEU B N 1
ATOM 3008 C CA . LEU B 1 142 ? 44.758 26.329 12.283 1.00 89.69 142 LEU B CA 1
ATOM 3009 C C . LEU B 1 142 ? 43.404 26.702 11.707 1.00 92.62 142 LEU B C 1
ATOM 3010 O O . LEU B 1 142 ? 43.310 27.005 10.519 1.00 94.09 142 LEU B O 1
ATOM 3015 N N . PRO B 1 143 ? 42.324 26.630 12.512 1.00 94.86 143 PRO B N 1
ATOM 3016 C CA . PRO B 1 143 ? 41.058 27.020 11.894 1.00 96.57 143 PRO B CA 1
ATOM 3017 C C . PRO B 1 143 ? 41.079 28.530 11.576 1.00 98.52 143 PRO B C 1
ATOM 3018 O O . PRO B 1 143 ? 40.749 28.933 10.448 1.00 99.51 143 PRO B O 1
ATOM 3022 N N . ILE B 1 144 ? 41.572 29.339 12.513 1.00 99.09 144 ILE B N 1
ATOM 3023 C CA . ILE B 1 144 ? 41.636 30.769 12.292 1.00 100.88 144 ILE B CA 1
ATOM 3024 C C . ILE B 1 144 ? 42.321 31.103 10.971 1.00 102.76 144 ILE B C 1
ATOM 3025 O O . ILE B 1 144 ? 41.854 31.961 10.220 1.00 103.67 144 ILE B O 1
ATOM 3030 N N . TYR B 1 145 ? 43.404 30.403 10.671 1.00 104.88 145 TYR B N 1
ATOM 3031 C CA . TYR B 1 145 ? 44.132 30.647 9.439 1.00 107.56 145 TYR B CA 1
ATOM 3032 C C . TYR B 1 145 ? 43.241 30.443 8.216 1.00 108.93 145 TYR B C 1
ATOM 3033 O O . TYR B 1 145 ? 42.928 31.405 7.523 1.00 109.20 145 TYR B O 1
ATOM 3042 N N . ARG B 1 146 ? 42.794 29.212 7.983 1.00 110.50 146 ARG B N 1
ATOM 3043 C CA . ARG B 1 146 ? 41.972 28.912 6.816 1.00 112.70 146 ARG B CA 1
ATOM 3044 C C . ARG B 1 146 ? 40.625 29.607 6.784 1.00 111.65 146 ARG B C 1
ATOM 3045 O O . ARG B 1 146 ? 40.205 30.121 5.749 1.00 111.17 146 ARG B O 1
ATOM 3053 N N . ASP B 1 147 ? 39.960 29.645 7.921 1.00 111.00 147 ASP B N 1
ATOM 3054 C CA . ASP B 1 147 ? 38.642 30.254 7.977 1.00 111.66 147 ASP B CA 1
ATOM 3055 C C . ASP B 1 147 ? 38.602 31.771 8.126 1.00 110.75 147 ASP B C 1
ATOM 3056 O O . ASP B 1 147 ? 37.530 32.369 7.992 1.00 110.05 147 ASP B O 1
ATOM 3061 N N . PHE B 1 148 ? 39.747 32.396 8.395 1.00 109.74 148 PHE B N 1
ATOM 3062 C CA . PHE B 1 148 ? 39.777 33.850 8.571 1.00 108.95 148 PHE B CA 1
ATOM 3063 C C . PHE B 1 148 ? 40.950 34.618 7.968 1.00 108.45 148 PHE B C 1
ATOM 3064 O O . PHE B 1 148 ? 41.067 35.816 8.151 1.00 108.33 148 PHE B O 1
ATOM 3072 N N . GLY B 1 149 ? 41.798 33.934 7.216 1.00 108.82 149 GLY B N 1
ATOM 3073 C CA . GLY B 1 149 ? 42.924 34.593 6.571 1.00 109.48 149 GLY B CA 1
ATOM 3074 C C . GLY B 1 149 ? 44.150 34.823 7.429 1.00 109.60 149 GLY B C 1
ATOM 3075 O O . GLY B 1 149 ? 44.072 35.518 8.442 1.00 110.14 149 GLY B O 1
ATOM 3076 N N . ALA B 1 150 ? 45.287 34.288 6.979 1.00 109.31 150 ALA B N 1
ATOM 3077 C CA . ALA B 1 150 ? 46.582 34.396 7.666 1.00 109.50 150 ALA B CA 1
ATOM 3078 C C . ALA B 1 150 ? 46.820 35.774 8.273 1.00 109.85 150 ALA B C 1
ATOM 3079 O O . ALA B 1 150 ? 47.563 35.926 9.249 1.00 109.79 150 ALA B O 1
ATOM 3081 N N . ALA B 1 151 ? 46.188 36.772 7.668 1.00 110.38 151 ALA B N 1
ATOM 3082 C CA . ALA B 1 151 ? 46.267 38.152 8.116 1.00 110.91 151 ALA B CA 1
ATOM 3083 C C . ALA B 1 151 ? 45.831 38.195 9.575 1.00 111.09 151 ALA B C 1
ATOM 3084 O O . ALA B 1 151 ? 46.626 38.484 10.472 1.00 110.97 151 ALA B O 1
ATOM 3086 N N . ASN B 1 152 ? 44.569 37.847 9.799 1.00 110.82 152 ASN B N 1
ATOM 3087 C CA . ASN B 1 152 ? 43.990 37.821 11.130 1.00 110.28 152 ASN B CA 1
ATOM 3088 C C . ASN B 1 152 ? 44.735 36.850 12.020 1.00 109.60 152 ASN B C 1
ATOM 3089 O O . ASN B 1 152 ? 44.904 37.088 13.201 1.00 109.47 152 ASN B O 1
ATOM 3094 N N . ALA B 1 153 ? 45.182 35.750 11.440 1.00 109.36 153 ALA B N 1
ATOM 3095 C CA . ALA B 1 153 ? 45.912 34.740 12.188 1.00 109.86 153 ALA B CA 1
ATOM 3096 C C . ALA B 1 153 ? 47.094 35.385 12.869 1.00 109.95 153 ALA B C 1
ATOM 3097 O O . ALA B 1 153 ? 47.307 35.213 14.064 1.00 109.91 153 ALA B O 1
ATOM 3099 N N . LEU B 1 154 ? 47.835 36.167 12.095 1.00 110.60 154 LEU B N 1
ATOM 3100 C CA . LEU B 1 154 ? 49.007 36.865 12.603 1.00 111.41 154 LEU B CA 1
ATOM 3101 C C . LEU B 1 154 ? 48.617 37.959 13.604 1.00 111.83 154 LEU B C 1
ATOM 3102 O O . LEU B 1 154 ? 49.380 38.270 14.524 1.00 111.83 154 LEU B O 1
ATOM 3107 N N . LEU B 1 155 ? 47.427 38.528 13.425 1.00 111.83 155 LEU B N 1
ATOM 3108 C CA . LEU B 1 155 ? 46.928 39.573 14.319 1.00 110.93 155 LEU B CA 1
ATOM 3109 C C . LEU B 1 155 ? 46.665 39.033 15.722 1.00 110.35 155 LEU B C 1
ATOM 3110 O O . LEU B 1 155 ? 46.965 39.692 16.708 1.00 110.02 155 LEU B O 1
ATOM 3115 N N . VAL B 1 156 ? 46.109 37.831 15.801 1.00 110.35 156 VAL B N 1
ATOM 3116 C CA . VAL B 1 156 ? 45.810 37.219 17.084 1.00 109.85 156 VAL B CA 1
ATOM 3117 C C . VAL B 1 156 ? 47.097 37.048 17.871 1.00 109.44 156 VAL B C 1
ATOM 3118 O O . VAL B 1 156 ? 47.235 37.617 18.946 1.00 110.24 156 VAL B O 1
ATOM 3122 N N . LEU B 1 157 ? 48.069 36.345 17.301 1.00 108.74 157 LEU B N 1
ATOM 3123 C CA . LEU B 1 157 ? 49.331 36.111 17.991 1.00 109.47 157 LEU B CA 1
ATOM 3124 C C . LEU B 1 157 ? 50.037 37.374 18.471 1.00 110.50 157 LEU B C 1
ATOM 3125 O O . LEU B 1 157 ? 50.541 37.420 19.597 1.00 110.93 157 LEU B O 1
ATOM 3130 N N . THR B 1 158 ? 50.082 38.391 17.618 1.00 111.43 158 THR B N 1
ATOM 3131 C CA . THR B 1 158 ? 50.749 39.645 17.961 1.00 111.53 158 THR B CA 1
ATOM 3132 C C . THR B 1 158 ? 50.010 40.489 19.010 1.00 112.00 158 THR B C 1
ATOM 3133 O O . THR B 1 158 ? 50.643 41.077 19.884 1.00 112.10 158 THR B O 1
ATOM 3137 N N . SER B 1 159 ? 48.679 40.517 18.945 1.00 112.51 159 SER B N 1
ATOM 3138 C CA . SER B 1 159 ? 47.873 41.285 19.892 1.00 112.91 159 SER B CA 1
ATOM 3139 C C . SER B 1 159 ? 48.241 40.933 21.316 1.00 113.43 159 SER B C 1
ATOM 3140 O O . SER B 1 159 ? 48.112 41.762 22.210 1.00 113.84 159 SER B O 1
ATOM 3143 N N . THR B 1 160 ? 48.667 39.688 21.525 1.00 114.45 160 THR B N 1
ATOM 3144 C CA . THR B 1 160 ? 49.079 39.243 22.842 1.00 116.18 160 THR B CA 1
ATOM 3145 C C . THR B 1 160 ? 50.469 39.810 23.154 1.00 118.81 160 THR B C 1
ATOM 3146 O O . THR B 1 160 ? 50.680 40.330 24.263 1.00 120.49 160 THR B O 1
ATOM 3150 N N . TRP B 1 161 ? 51.401 39.732 22.188 1.00 119.88 161 TRP B N 1
ATOM 3151 C CA . TRP B 1 161 ? 52.758 40.284 22.375 1.00 120.39 161 TRP B CA 1
ATOM 3152 C C . TRP B 1 161 ? 52.560 41.737 22.827 1.00 120.46 161 TRP B C 1
ATOM 3153 O O . TRP B 1 161 ? 53.179 42.194 23.787 1.00 120.05 161 TRP B O 1
ATOM 3164 N N . VAL B 1 162 ? 51.615 42.409 22.165 1.00 121.01 162 VAL B N 1
ATOM 3165 C CA . VAL B 1 162 ? 51.254 43.804 22.422 1.00 121.35 162 VAL B CA 1
ATOM 3166 C C . VAL B 1 162 ? 50.497 43.998 23.728 1.00 122.20 162 VAL B C 1
ATOM 3167 O O . VAL B 1 162 ? 50.671 45.009 24.396 1.00 122.55 162 VAL B O 1
ATOM 3171 N N . PHE B 1 163 ? 49.650 43.047 24.094 1.00 123.73 163 PHE B N 1
ATOM 3172 C CA . PHE B 1 163 ? 48.923 43.186 25.342 1.00 125.39 163 PHE B CA 1
ATOM 3173 C C . PHE B 1 163 ? 49.889 43.197 26.508 1.00 126.81 163 PHE B C 1
ATOM 3174 O O . PHE B 1 163 ? 49.824 44.081 27.344 1.00 126.84 163 PHE B O 1
ATOM 3182 N N . ASP B 1 164 ? 50.783 42.214 26.555 1.00 129.01 164 ASP B N 1
ATOM 3183 C CA . ASP B 1 164 ? 51.765 42.119 27.635 1.00 132.12 164 ASP B CA 1
ATOM 3184 C C . ASP B 1 164 ? 52.649 43.360 27.760 1.00 133.20 164 ASP B C 1
ATOM 3185 O O . ASP B 1 164 ? 53.045 43.728 28.865 1.00 133.38 164 ASP B O 1
ATOM 3190 N N . SER B 1 165 ? 52.944 44.010 26.632 1.00 134.84 165 SER B N 1
ATOM 3191 C CA . SER B 1 165 ? 53.760 45.237 26.621 1.00 135.51 165 SER B CA 1
ATOM 3192 C C . SER B 1 165 ? 53.005 46.454 27.164 1.00 136.13 165 SER B C 1
ATOM 3193 O O . SER B 1 165 ? 53.479 47.124 28.075 1.00 135.75 165 SER B O 1
ATOM 3196 N N . PHE B 1 166 ? 51.832 46.734 26.602 1.00 137.32 166 PHE B N 1
ATOM 3197 C CA . PHE B 1 166 ? 51.011 47.860 27.050 1.00 138.83 166 PHE B CA 1
ATOM 3198 C C . PHE B 1 166 ? 50.560 47.734 28.502 1.00 140.92 166 PHE B C 1
ATOM 3199 O O . PHE B 1 166 ? 50.367 48.740 29.184 1.00 141.37 166 PHE B O 1
ATOM 3207 N N . ALA B 1 167 ? 50.371 46.500 28.960 1.00 143.20 167 ALA B N 1
ATOM 3208 C CA . ALA B 1 167 ? 49.954 46.239 30.334 1.00 144.94 167 ALA B CA 1
ATOM 3209 C C . ALA B 1 167 ? 51.129 46.430 31.285 1.00 145.94 167 ALA B C 1
ATOM 3210 O O . ALA B 1 167 ? 50.942 46.681 32.471 1.00 146.19 167 ALA B O 1
ATOM 3212 N N . TYR B 1 168 ? 52.338 46.311 30.750 1.00 147.33 168 TYR B N 1
ATOM 3213 C CA . TYR B 1 168 ? 53.541 46.467 31.547 1.00 149.10 168 TYR B CA 1
ATOM 3214 C C . TYR B 1 168 ? 53.757 47.918 31.926 1.00 148.90 168 TYR B C 1
ATOM 3215 O O . TYR B 1 168 ? 53.914 48.230 33.101 1.00 149.14 168 TYR B O 1
ATOM 3224 N N . PHE B 1 169 ? 53.797 48.798 30.932 1.00 148.86 169 PHE B N 1
ATOM 3225 C CA . PHE B 1 169 ? 53.992 50.212 31.205 1.00 149.59 169 PHE B CA 1
ATOM 3226 C C . PHE B 1 169 ? 52.857 50.713 32.074 1.00 149.43 169 PHE B C 1
ATOM 3227 O O . PHE B 1 169 ? 53.090 51.151 33.200 1.00 149.68 169 PHE B O 1
ATOM 3235 N N . THR B 1 170 ? 51.630 50.605 31.563 1.00 149.28 170 THR B N 1
ATOM 3236 C CA . THR B 1 170 ? 50.451 51.059 32.295 1.00 149.76 170 THR B CA 1
ATOM 3237 C C . THR B 1 170 ? 50.399 50.391 33.653 1.00 150.69 170 THR B C 1
ATOM 3238 O O . THR B 1 170 ? 49.835 50.946 34.595 1.00 150.88 170 THR B O 1
ATOM 3242 N N . GLY B 1 171 ? 51.013 49.211 33.746 1.00 151.77 171 GLY B N 1
ATOM 3243 C CA . GLY B 1 171 ? 51.048 48.467 34.997 1.00 153.34 171 GLY B CA 1
ATOM 3244 C C . GLY B 1 171 ? 51.967 49.085 36.038 1.00 153.96 171 GLY B C 1
ATOM 3245 O O . GLY B 1 171 ? 51.565 49.282 37.191 1.00 154.56 171 GLY B O 1
ATOM 3246 N N . LEU B 1 172 ? 53.204 49.385 35.636 1.00 154.06 172 LEU B N 1
ATOM 3247 C CA . LEU B 1 172 ? 54.185 50.002 36.529 1.00 153.45 172 LEU B CA 1
ATOM 3248 C C . LEU B 1 172 ? 53.667 51.345 37.019 1.00 152.86 172 LEU B C 1
ATOM 3249 O O . LEU B 1 172 ? 53.713 51.637 38.206 1.00 152.93 172 LEU B O 1
ATOM 3254 N N . LYS B 1 173 ? 53.130 52.129 36.091 1.00 152.30 173 LYS B N 1
ATOM 3255 C CA . LYS B 1 173 ? 52.612 53.457 36.385 1.00 151.68 173 LYS B CA 1
ATOM 3256 C C . LYS B 1 173 ? 51.178 53.655 36.852 1.00 151.06 173 LYS B C 1
ATOM 3257 O O . LYS B 1 173 ? 50.871 54.705 37.383 1.00 150.33 173 LYS B O 1
ATOM 3263 N N . PHE B 1 174 ? 50.271 52.695 36.651 1.00 151.30 174 PHE B N 1
ATOM 3264 C CA . PHE B 1 174 ? 48.901 53.005 37.094 1.00 152.03 174 PHE B CA 1
ATOM 3265 C C . PHE B 1 174 ? 48.426 52.307 38.371 1.00 152.52 174 PHE B C 1
ATOM 3266 O O . PHE B 1 174 ? 47.264 52.410 38.731 1.00 152.99 174 PHE B O 1
ATOM 3274 N N . GLY B 1 175 ? 49.326 51.622 39.072 1.00 152.34 175 GLY B N 1
ATOM 3275 C CA . GLY B 1 175 ? 48.998 51.117 40.410 1.00 151.39 175 GLY B CA 1
ATOM 3276 C C . GLY B 1 175 ? 48.072 49.925 40.655 1.00 150.92 175 GLY B C 1
ATOM 3277 O O . GLY B 1 175 ? 48.048 48.954 39.905 1.00 150.81 175 GLY B O 1
ATOM 3278 N N . ARG B 1 176 ? 47.293 50.014 41.742 1.00 150.58 176 ARG B N 1
ATOM 3279 C CA . ARG B 1 176 ? 46.501 48.862 42.152 1.00 150.36 176 ARG B CA 1
ATOM 3280 C C . ARG B 1 176 ? 44.996 48.956 42.346 1.00 149.51 176 ARG B C 1
ATOM 3281 O O . ARG B 1 176 ? 44.367 50.000 42.515 1.00 148.84 176 ARG B O 1
ATOM 3289 N N . THR B 1 177 ? 44.530 47.724 42.317 1.00 148.89 177 THR B N 1
ATOM 3290 C CA . THR B 1 177 ? 43.242 47.086 42.432 1.00 148.46 177 THR B CA 1
ATOM 3291 C C . THR B 1 177 ? 43.632 45.739 41.826 1.00 148.43 177 THR B C 1
ATOM 3292 O O . THR B 1 177 ? 43.069 45.312 40.815 1.00 148.24 177 THR B O 1
ATOM 3296 N N . ARG B 1 178 ? 44.604 45.061 42.452 1.00 148.00 178 ARG B N 1
ATOM 3297 C CA . ARG B 1 178 ? 45.135 43.788 41.947 1.00 147.18 178 ARG B CA 1
ATOM 3298 C C . ARG B 1 178 ? 44.164 42.602 41.903 1.00 145.97 178 ARG B C 1
ATOM 3299 O O . ARG B 1 178 ? 43.428 42.338 42.855 1.00 146.01 178 ARG B O 1
ATOM 3307 N N . ILE B 1 179 ? 44.186 41.899 40.775 1.00 144.21 179 ILE B N 1
ATOM 3308 C CA . ILE B 1 179 ? 43.351 40.731 40.532 1.00 141.91 179 ILE B CA 1
ATOM 3309 C C . ILE B 1 179 ? 44.141 39.452 40.818 1.00 141.06 179 ILE B C 1
ATOM 3310 O O . ILE B 1 179 ? 43.595 38.468 41.316 1.00 141.20 179 ILE B O 1
ATOM 3315 N N . SER B 1 180 ? 45.434 39.492 40.524 1.00 140.19 180 SER B N 1
ATOM 3316 C CA . SER B 1 180 ? 46.337 38.355 40.717 1.00 139.42 180 SER B CA 1
ATOM 3317 C C . SER B 1 180 ? 46.585 37.967 42.184 1.00 138.76 180 SER B C 1
ATOM 3318 O O . SER B 1 180 ? 46.953 38.808 43.006 1.00 139.65 180 SER B O 1
ATOM 3321 N N . PRO B 1 181 ? 46.390 36.682 42.521 1.00 137.43 181 PRO B N 1
ATOM 3322 C CA . PRO B 1 181 ? 46.580 36.133 43.871 1.00 136.38 181 PRO B CA 1
ATOM 3323 C C . PRO B 1 181 ? 48.042 35.995 44.324 1.00 135.67 181 PRO B C 1
ATOM 3324 O O . PRO B 1 181 ? 48.955 36.545 43.701 1.00 134.85 181 PRO B O 1
ATOM 3328 N N . ARG B 1 182 ? 48.237 35.261 45.421 1.00 135.13 182 ARG B N 1
ATOM 3329 C CA . ARG B 1 182 ? 49.557 35.000 46.001 1.00 134.50 182 ARG B CA 1
ATOM 3330 C C . ARG B 1 182 ? 50.561 34.424 44.993 1.00 134.55 182 ARG B C 1
ATOM 3331 O O . ARG B 1 182 ? 51.526 35.088 44.611 1.00 135.04 182 ARG B O 1
ATOM 3339 N N . TYR B 1 183 ? 50.333 33.159 44.628 1.00 134.34 183 TYR B N 1
ATOM 3340 C CA . TYR B 1 183 ? 51.159 32.361 43.707 1.00 133.78 183 TYR B CA 1
ATOM 3341 C C . TYR B 1 183 ? 51.502 32.906 42.324 1.00 134.05 183 TYR B C 1
ATOM 3342 O O . TYR B 1 183 ? 52.548 32.589 41.771 1.00 132.86 183 TYR B O 1
ATOM 3351 N N . SER B 1 184 ? 50.569 33.641 41.736 1.00 134.86 184 SER B N 1
ATOM 3352 C CA . SER B 1 184 ? 50.757 34.250 40.424 1.00 135.27 184 SER B CA 1
ATOM 3353 C C . SER B 1 184 ? 51.669 35.444 40.601 1.00 135.80 184 SER B C 1
ATOM 3354 O O . SER B 1 184 ? 51.948 35.844 41.725 1.00 136.02 184 SER B O 1
ATOM 3357 N N . PRO B 1 185 ? 52.142 36.039 39.497 1.00 136.52 185 PRO B N 1
ATOM 3358 C CA . PRO B 1 185 ? 53.019 37.201 39.676 1.00 136.58 185 PRO B CA 1
ATOM 3359 C C . PRO B 1 185 ? 52.202 38.369 40.240 1.00 136.73 185 PRO B C 1
ATOM 3360 O O . PRO B 1 185 ? 51.748 38.322 41.385 1.00 136.47 185 PRO B O 1
ATOM 3364 N N . ARG B 1 186 ? 51.984 39.397 39.433 1.00 137.14 186 ARG B N 1
ATOM 3365 C CA . ARG B 1 186 ? 51.210 40.546 39.872 1.00 137.98 186 ARG B CA 1
ATOM 3366 C C . ARG B 1 186 ? 50.469 41.127 38.678 1.00 137.84 186 ARG B C 1
ATOM 3367 O O . ARG B 1 186 ? 51.089 41.516 37.691 1.00 138.61 186 ARG B O 1
ATOM 3375 N N . LYS B 1 187 ? 49.143 41.149 38.750 1.00 137.38 187 LYS B N 1
ATOM 3376 C CA . LYS B 1 187 ? 48.324 41.702 37.671 1.00 136.92 187 LYS B CA 1
ATOM 3377 C C . LYS B 1 187 ? 47.141 42.480 38.247 1.00 135.73 187 LYS B C 1
ATOM 3378 O O . LYS B 1 187 ? 46.460 42.019 39.159 1.00 134.98 187 LYS B O 1
ATOM 3384 N N . SER B 1 188 ? 46.955 43.692 37.725 1.00 135.09 188 SER B N 1
ATOM 3385 C CA . SER B 1 188 ? 45.920 44.639 38.153 1.00 134.46 188 SER B CA 1
ATOM 3386 C C . SER B 1 188 ? 44.811 44.906 37.138 1.00 134.54 188 SER B C 1
ATOM 3387 O O . SER B 1 188 ? 45.047 44.834 35.933 1.00 135.37 188 SER B O 1
ATOM 3390 N N . LEU B 1 189 ? 43.630 45.290 37.630 1.00 133.91 189 LEU B N 1
ATOM 3391 C CA . LEU B 1 189 ? 42.483 45.597 36.768 1.00 133.66 189 LEU B CA 1
ATOM 3392 C C . LEU B 1 189 ? 42.854 46.738 35.834 1.00 133.09 189 LEU B C 1
ATOM 3393 O O . LEU B 1 189 ? 42.514 46.740 34.645 1.00 133.73 189 LEU B O 1
ATOM 3398 N N . GLU B 1 190 ? 43.558 47.705 36.393 1.00 132.04 190 GLU B N 1
ATOM 3399 C CA . GLU B 1 190 ? 44.005 48.861 35.650 1.00 130.77 190 GLU B CA 1
ATOM 3400 C C . GLU B 1 190 ? 45.011 48.390 34.602 1.00 129.39 190 GLU B C 1
ATOM 3401 O O . GLU B 1 190 ? 44.895 48.741 33.425 1.00 129.10 190 GLU B O 1
ATOM 3407 N N . GLY B 1 191 ? 45.927 47.515 35.022 1.00 127.90 191 GLY B N 1
ATOM 3408 C CA . GLY B 1 191 ? 46.951 46.986 34.129 1.00 125.44 191 GLY B CA 1
ATOM 3409 C C . GLY B 1 191 ? 46.423 46.265 32.902 1.00 123.69 191 GLY B C 1
ATOM 3410 O O . GLY B 1 191 ? 47.001 46.370 31.825 1.00 123.08 191 GLY B O 1
ATOM 3411 N N . VAL B 1 192 ? 45.336 45.519 33.075 1.00 122.08 192 VAL B N 1
ATOM 3412 C CA . VAL B 1 192 ? 44.713 44.777 31.986 1.00 120.83 192 VAL B CA 1
ATOM 3413 C C . VAL B 1 192 ? 44.004 45.743 31.039 1.00 119.87 192 VAL B C 1
ATOM 3414 O O . VAL B 1 192 ? 44.070 45.591 29.814 1.00 120.56 192 VAL B O 1
ATOM 3418 N N . ILE B 1 193 ? 43.356 46.752 31.612 1.00 117.95 193 ILE B N 1
ATOM 3419 C CA . ILE B 1 193 ? 42.640 47.745 30.828 1.00 116.48 193 ILE B CA 1
ATOM 3420 C C . ILE B 1 193 ? 43.562 48.452 29.838 1.00 116.77 193 ILE B C 1
ATOM 3421 O O . ILE B 1 193 ? 43.186 48.649 28.674 1.00 117.55 193 ILE B O 1
ATOM 3426 N N . GLY B 1 194 ? 44.765 48.817 30.294 1.00 116.28 194 GLY B N 1
ATOM 3427 C CA . GLY B 1 194 ? 45.726 49.482 29.424 1.00 114.69 194 GLY B CA 1
ATOM 3428 C C . GLY B 1 194 ? 46.068 48.628 28.216 1.00 113.40 194 GLY B C 1
ATOM 3429 O O . GLY B 1 194 ? 46.072 49.115 27.079 1.00 113.56 194 GLY B O 1
ATOM 3430 N N . GLY B 1 195 ? 46.320 47.343 28.470 1.00 111.83 195 GLY B N 1
ATOM 3431 C CA . GLY B 1 195 ? 46.641 46.409 27.410 1.00 109.39 195 GLY B CA 1
ATOM 3432 C C . GLY B 1 195 ? 45.476 46.228 26.461 1.00 107.96 195 GLY B C 1
ATOM 3433 O O . GLY B 1 195 ? 45.678 45.890 25.301 1.00 108.20 195 GLY B O 1
ATOM 3434 N N . PHE B 1 196 ? 44.263 46.424 26.973 1.00 106.36 196 PHE B N 1
ATOM 3435 C CA . PHE B 1 196 ? 43.041 46.324 26.188 1.00 105.54 196 PHE B CA 1
ATOM 3436 C C . PHE B 1 196 ? 43.015 47.485 25.216 1.00 105.72 196 PHE B C 1
ATOM 3437 O O . PHE B 1 196 ? 42.758 47.315 24.028 1.00 104.66 196 PHE B O 1
ATOM 3445 N N . LEU B 1 197 ? 43.287 48.670 25.749 1.00 106.90 197 LEU B N 1
ATOM 3446 C CA . LEU B 1 197 ? 43.324 49.897 24.969 1.00 108.08 197 LEU B CA 1
ATOM 3447 C C . LEU B 1 197 ? 44.423 49.781 23.929 1.00 109.69 197 LEU B C 1
ATOM 3448 O O . LEU B 1 197 ? 44.175 49.967 22.737 1.00 110.02 197 LEU B O 1
ATOM 3453 N N . GLY B 1 198 ? 45.626 49.427 24.385 1.00 111.07 198 GLY B N 1
ATOM 3454 C CA . GLY B 1 198 ? 46.754 49.258 23.485 1.00 112.85 198 GLY B CA 1
ATOM 3455 C C . GLY B 1 198 ? 46.404 48.374 22.293 1.00 114.45 198 GLY B C 1
ATOM 3456 O O . GLY B 1 198 ? 46.837 48.650 21.177 1.00 114.95 198 GLY B O 1
ATOM 3457 N N . VAL B 1 199 ? 45.601 47.333 22.524 1.00 115.90 199 VAL B N 1
ATOM 3458 C CA . VAL B 1 199 ? 45.175 46.416 21.465 1.00 117.10 199 VAL B CA 1
ATOM 3459 C C . VAL B 1 199 ? 44.190 47.114 20.527 1.00 117.33 199 VAL B C 1
ATOM 3460 O O . VAL B 1 199 ? 44.297 46.991 19.300 1.00 117.28 199 VAL B O 1
ATOM 3464 N N . VAL B 1 200 ? 43.240 47.841 21.116 1.00 117.78 200 VAL B N 1
ATOM 3465 C CA . VAL B 1 200 ? 42.233 48.578 20.358 1.00 118.77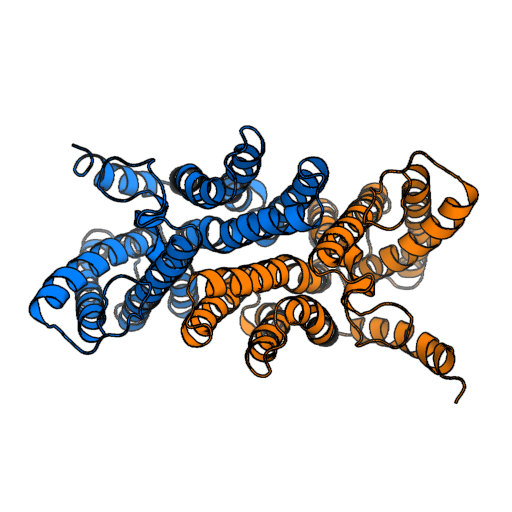 200 VAL B CA 1
ATOM 3466 C C . VAL B 1 200 ? 42.960 49.475 19.373 1.00 119.08 200 VAL B C 1
ATOM 3467 O O . VAL B 1 200 ? 42.770 49.391 18.165 1.00 119.68 200 VAL B O 1
ATOM 3471 N N . ILE B 1 201 ? 43.838 50.298 19.921 1.00 119.47 201 ILE B N 1
ATOM 3472 C CA . ILE B 1 201 ? 44.630 51.235 19.153 1.00 120.49 201 ILE B CA 1
ATOM 3473 C C . ILE B 1 201 ? 45.543 50.539 18.142 1.00 120.94 201 ILE B C 1
ATOM 3474 O O . ILE B 1 201 ? 45.600 50.942 16.976 1.00 121.29 201 ILE B O 1
ATOM 3479 N N . TYR B 1 202 ? 46.205 49.467 18.576 1.00 121.40 202 TYR B N 1
ATOM 3480 C CA . TYR B 1 202 ? 47.112 48.695 17.717 1.00 121.59 202 TYR B CA 1
ATOM 3481 C C . TYR B 1 202 ? 46.437 48.260 16.412 1.00 122.98 202 TYR B C 1
ATOM 3482 O O . TYR B 1 202 ? 47.103 48.064 15.388 1.00 122.19 202 TYR B O 1
ATOM 3491 N N . THR B 1 203 ? 45.082 48.144 16.404 1.00 125.09 203 THR B N 1
ATOM 3492 C CA . THR B 1 203 ? 44.441 47.624 15.189 1.00 127.48 203 THR B CA 1
ATOM 3493 C C . THR B 1 203 ? 43.963 48.598 14.056 1.00 128.50 203 THR B C 1
ATOM 3494 O O . THR B 1 203 ? 43.686 48.097 12.954 1.00 129.47 203 THR B O 1
ATOM 3498 N N . PHE B 1 204 ? 43.860 49.938 14.235 1.00 128.96 204 PHE B N 1
ATOM 3499 C CA . PHE B 1 204 ? 43.566 50.744 13.030 1.00 129.35 204 PHE B CA 1
ATOM 3500 C C . PHE B 1 204 ? 44.788 50.493 12.199 1.00 128.69 204 PHE B C 1
ATOM 3501 O O . PHE B 1 204 ? 44.772 50.125 11.033 1.00 128.60 204 PHE B O 1
ATOM 3509 N N . LEU B 1 205 ? 45.880 50.735 12.927 1.00 127.58 205 LEU B N 1
ATOM 3510 C CA . LEU B 1 205 ? 47.230 50.587 12.442 1.00 126.92 205 LEU B CA 1
ATOM 3511 C C . LEU B 1 205 ? 47.332 49.265 11.729 1.00 125.98 205 LEU B C 1
ATOM 3512 O O . LEU B 1 205 ? 47.699 49.232 10.547 1.00 126.54 205 LEU B O 1
ATOM 3517 N N . TYR B 1 206 ? 47.018 48.176 12.410 1.00 124.71 206 TYR B N 1
ATOM 3518 C CA . TYR B 1 206 ? 47.073 46.903 11.727 1.00 124.31 206 TYR B CA 1
ATOM 3519 C C . TYR B 1 206 ? 46.026 46.890 10.605 1.00 125.60 206 TYR B C 1
ATOM 3520 O O . TYR B 1 206 ? 46.362 46.593 9.462 1.00 126.21 206 TYR B O 1
ATOM 3529 N N . ARG B 1 207 ? 44.794 47.291 10.926 1.00 127.32 207 ARG B N 1
ATOM 3530 C CA . ARG B 1 207 ? 43.664 47.341 9.973 1.00 129.55 207 ARG B CA 1
ATOM 3531 C C . ARG B 1 207 ? 43.988 48.008 8.638 1.00 131.06 207 ARG B C 1
ATOM 3532 O O . ARG B 1 207 ? 44.204 47.320 7.634 1.00 131.47 207 ARG B O 1
ATOM 3540 N N . LEU B 1 208 ? 44.021 49.339 8.615 1.00 132.16 208 LEU B N 1
ATOM 3541 C CA . LEU B 1 208 ? 44.299 50.009 7.370 1.00 132.81 208 LEU B CA 1
ATOM 3542 C C . LEU B 1 208 ? 45.719 49.936 6.871 1.00 133.07 208 LEU B C 1
ATOM 3543 O O . LEU B 1 208 ? 45.949 50.152 5.700 1.00 133.56 208 LEU B O 1
ATOM 3548 N N . VAL B 1 209 ? 46.669 49.580 7.725 1.00 133.79 209 VAL B N 1
ATOM 3549 C CA . VAL B 1 209 ? 48.033 49.416 7.230 1.00 135.46 209 VAL B CA 1
ATOM 3550 C C . VAL B 1 209 ? 48.104 48.069 6.509 1.00 137.32 209 VAL B C 1
ATOM 3551 O O . VAL B 1 209 ? 49.034 47.802 5.770 1.00 137.50 209 VAL B O 1
ATOM 3555 N N . VAL B 1 210 ? 47.117 47.213 6.746 1.00 139.78 210 VAL B N 1
ATOM 3556 C CA . VAL B 1 210 ? 47.045 45.920 6.061 1.00 142.39 210 VAL B CA 1
ATOM 3557 C C . VAL B 1 210 ? 46.016 46.008 4.931 1.00 144.14 210 VAL B C 1
ATOM 3558 O O . VAL B 1 210 ? 46.137 45.305 3.936 1.00 144.42 210 VAL B O 1
ATOM 3562 N N . ASN B 1 211 ? 45.023 46.884 5.086 1.00 145.87 211 ASN B N 1
ATOM 3563 C CA . ASN B 1 211 ? 43.984 47.073 4.069 1.00 147.40 211 ASN B CA 1
ATOM 3564 C C . ASN B 1 211 ? 44.216 48.192 3.047 1.00 148.56 211 ASN B C 1
ATOM 3565 O O . ASN B 1 211 ? 43.797 48.056 1.893 1.00 149.16 211 ASN B O 1
ATOM 3570 N N . ASP B 1 212 ? 44.832 49.300 3.461 1.00 149.10 212 ASP B N 1
ATOM 3571 C CA . ASP B 1 212 ? 45.145 50.369 2.512 1.00 149.44 212 ASP B CA 1
ATOM 3572 C C . ASP B 1 212 ? 46.344 49.839 1.725 1.00 149.79 212 ASP B C 1
ATOM 3573 O O . ASP B 1 212 ? 46.418 49.994 0.501 1.00 150.11 212 ASP B O 1
ATOM 3578 N N . LEU B 1 213 ? 47.216 49.125 2.441 1.00 149.80 213 LEU B N 1
ATOM 3579 C CA . LEU B 1 213 ? 48.424 48.519 1.888 1.00 150.02 213 LEU B CA 1
ATOM 3580 C C . LEU B 1 213 ? 48.067 47.470 0.855 1.00 151.39 213 LEU B C 1
ATOM 3581 O O . LEU B 1 213 ? 48.361 47.627 -0.319 1.00 152.69 213 LEU B O 1
ATOM 3586 N N . LEU B 1 214 ? 47.424 46.401 1.306 1.00 152.28 214 LEU B N 1
ATOM 3587 C CA . LEU B 1 214 ? 47.044 45.310 0.425 1.00 153.62 214 LEU B CA 1
ATOM 3588 C C . LEU B 1 214 ? 45.617 44.907 0.740 1.00 154.30 214 LEU B C 1
ATOM 3589 O O . LEU B 1 214 ? 45.193 44.980 1.884 1.00 154.12 214 LEU B O 1
ATOM 3594 N N . SER B 1 215 ? 44.857 44.521 -0.276 1.00 155.58 215 SER B N 1
ATOM 3595 C CA . SER B 1 215 ? 43.478 44.125 -0.032 1.00 157.07 215 SER B CA 1
ATOM 3596 C C . SER B 1 215 ? 43.391 42.714 0.591 1.00 158.19 215 SER B C 1
ATOM 3597 O O . SER B 1 215 ? 42.903 41.769 -0.054 1.00 159.57 215 SER B O 1
ATOM 3600 N N . VAL B 1 216 ? 43.923 42.579 1.813 1.00 157.92 216 VAL B N 1
ATOM 3601 C CA . VAL B 1 216 ? 43.899 41.325 2.571 1.00 156.88 216 VAL B CA 1
ATOM 3602 C C . VAL B 1 216 ? 42.914 41.573 3.698 1.00 156.87 216 VAL B C 1
ATOM 3603 O O . VAL B 1 216 ? 43.270 42.216 4.687 1.00 156.56 216 VAL B O 1
ATOM 3607 N N . ASN B 1 217 ? 41.690 41.069 3.546 1.00 157.06 217 ASN B N 1
ATOM 3608 C CA . ASN B 1 217 ? 40.646 41.277 4.539 1.00 157.48 217 ASN B CA 1
ATOM 3609 C C . ASN B 1 217 ? 41.089 40.967 5.959 1.00 157.71 217 ASN B C 1
ATOM 3610 O O . ASN B 1 217 ? 41.819 40.005 6.208 1.00 157.84 217 ASN B O 1
ATOM 3615 N N . VAL B 1 218 ? 40.736 41.873 6.862 1.00 157.76 218 VAL B N 1
ATOM 3616 C CA . VAL B 1 218 ? 41.042 41.729 8.277 1.00 157.78 218 VAL B CA 1
ATOM 3617 C C . VAL B 1 218 ? 39.737 41.973 9.007 1.00 158.80 218 VAL B C 1
ATOM 3618 O O . VAL B 1 218 ? 38.690 42.155 8.381 1.00 158.24 218 VAL B O 1
ATOM 3622 N N . ILE B 1 219 ? 39.796 41.970 10.328 1.00 160.55 219 ILE B N 1
ATOM 3623 C CA . ILE B 1 219 ? 38.605 42.192 11.125 1.00 162.73 219 ILE B CA 1
ATOM 3624 C C . ILE B 1 219 ? 38.020 43.567 10.814 1.00 164.82 219 ILE B C 1
ATOM 3625 O O . ILE B 1 219 ? 38.739 44.488 10.422 1.00 164.06 219 ILE B O 1
ATOM 3630 N N . CYS B 1 220 ? 36.701 43.675 10.941 1.00 167.90 220 CYS B N 1
ATOM 3631 C CA . CYS B 1 220 ? 35.989 44.927 10.697 1.00 171.65 220 CYS B CA 1
ATOM 3632 C C . CYS B 1 220 ? 36.237 45.925 11.821 1.00 168.55 220 CYS B C 1
ATOM 3633 O O . CYS B 1 220 ? 36.598 45.546 12.932 1.00 168.73 220 CYS B O 1
ATOM 3636 N N . PHE B 1 221 ? 36.021 47.206 11.537 1.00 165.59 221 PHE B N 1
ATOM 3637 C CA . PHE B 1 221 ? 36.207 48.242 12.550 1.00 161.92 221 PHE B CA 1
ATOM 3638 C C . PHE B 1 221 ? 35.252 48.037 13.731 1.00 158.74 221 PHE B C 1
ATOM 3639 O O . PHE B 1 221 ? 35.486 48.569 14.810 1.00 158.11 221 PHE B O 1
ATOM 3647 N N . ARG B 1 222 ? 34.211 47.220 13.530 1.00 154.96 222 ARG B N 1
ATOM 3648 C CA . ARG B 1 222 ? 33.223 46.949 14.570 1.00 151.08 222 ARG B CA 1
ATOM 3649 C C . ARG B 1 222 ? 33.416 45.708 15.431 1.00 147.55 222 ARG B C 1
ATOM 3650 O O . ARG B 1 222 ? 32.728 45.533 16.431 1.00 146.98 222 ARG B O 1
ATOM 3658 N N . THR B 1 223 ? 34.352 44.851 15.061 1.00 143.88 223 THR B N 1
ATOM 3659 C CA . THR B 1 223 ? 34.600 43.663 15.870 1.00 140.56 223 THR B CA 1
ATOM 3660 C C . THR B 1 223 ? 35.854 43.913 16.712 1.00 137.43 223 THR B C 1
ATOM 3661 O O . THR B 1 223 ? 36.419 42.998 17.312 1.00 136.98 223 THR B O 1
ATOM 3665 N N . PHE B 1 224 ? 36.256 45.176 16.771 1.00 134.23 224 PHE B N 1
ATOM 3666 C CA . PHE B 1 224 ? 37.438 45.591 17.520 1.00 131.85 224 PHE B CA 1
ATOM 3667 C C . PHE B 1 224 ? 37.349 45.335 19.035 1.00 129.35 224 PHE B C 1
ATOM 3668 O O . PHE B 1 224 ? 38.156 44.581 19.583 1.00 129.13 224 PHE B O 1
ATOM 3676 N N . LEU B 1 225 ? 36.367 45.946 19.701 1.00 126.38 225 LEU B N 1
ATOM 3677 C CA . LEU B 1 225 ? 36.210 45.789 21.148 1.00 123.10 225 LEU B CA 1
ATOM 3678 C C . LEU B 1 225 ? 36.295 44.356 21.652 1.00 119.78 225 LEU B C 1
ATOM 3679 O O . LEU B 1 225 ? 37.141 44.045 22.492 1.00 119.62 225 LEU B O 1
ATOM 3684 N N . PRO B 1 226 ? 35.432 43.463 21.142 1.00 116.43 226 PRO B N 1
ATOM 3685 C CA . PRO B 1 226 ? 35.471 42.074 21.600 1.00 114.02 226 PRO B CA 1
ATOM 3686 C C . PRO B 1 226 ? 36.859 41.458 21.520 1.00 111.38 226 PRO B C 1
ATOM 3687 O O . PRO B 1 226 ? 37.398 40.997 22.532 1.00 111.24 226 PRO B O 1
ATOM 3691 N N . PHE B 1 227 ? 37.454 41.510 20.332 1.00 108.31 227 PHE B N 1
ATOM 3692 C CA . PHE B 1 227 ? 38.785 40.950 20.116 1.00 105.43 227 PHE B CA 1
ATOM 3693 C C . PHE B 1 227 ? 39.763 41.426 21.180 1.00 104.37 227 PHE B C 1
ATOM 3694 O O . PHE B 1 227 ? 40.533 40.644 21.726 1.00 103.67 227 PHE B O 1
ATOM 3702 N N . ALA B 1 228 ? 39.712 42.713 21.488 1.00 103.73 228 ALA B N 1
ATOM 3703 C CA . ALA B 1 228 ? 40.590 43.273 22.494 1.00 102.94 228 ALA B CA 1
ATOM 3704 C C . ALA B 1 228 ? 40.248 42.654 23.843 1.00 102.12 228 ALA B C 1
ATOM 3705 O O . ALA B 1 228 ? 41.094 42.024 24.479 1.00 101.27 228 ALA B O 1
ATOM 3707 N N . ALA B 1 229 ? 38.979 42.779 24.222 1.00 101.70 229 ALA B N 1
ATOM 3708 C CA . ALA B 1 229 ? 38.464 42.273 25.490 1.00 101.74 229 ALA B CA 1
ATOM 3709 C C . ALA B 1 229 ? 38.851 40.839 25.773 1.00 101.57 229 ALA B C 1
ATOM 3710 O O . ALA B 1 229 ? 39.130 40.497 26.921 1.00 101.96 229 ALA B O 1
ATOM 3712 N N . THR B 1 230 ? 38.854 40.001 24.738 1.00 100.91 230 THR B N 1
ATOM 3713 C CA . THR B 1 230 ? 39.227 38.605 24.917 1.00 100.33 230 THR B CA 1
ATOM 3714 C C . THR B 1 230 ? 40.750 38.466 24.972 1.00 99.12 230 THR B C 1
ATOM 3715 O O . THR B 1 230 ? 41.280 37.751 25.814 1.00 98.78 230 THR B O 1
ATOM 3719 N N . VAL B 1 231 ? 41.454 39.176 24.094 1.00 97.97 231 VAL B N 1
ATOM 3720 C CA . VAL B 1 231 ? 42.918 39.140 24.092 1.00 97.19 231 VAL B CA 1
ATOM 3721 C C . VAL B 1 231 ? 43.400 39.602 25.458 1.00 96.36 231 VAL B C 1
ATOM 3722 O O . VAL B 1 231 ? 44.428 39.152 25.961 1.00 96.79 231 VAL B O 1
ATOM 3726 N N . ALA B 1 232 ? 42.618 40.487 26.059 1.00 94.99 232 ALA B N 1
ATOM 3727 C CA . ALA B 1 232 ? 42.915 41.046 27.370 1.00 94.15 232 ALA B CA 1
ATOM 3728 C C . ALA B 1 232 ? 42.544 40.098 28.516 1.00 93.43 232 ALA B C 1
ATOM 3729 O O . ALA B 1 232 ? 43.393 39.690 29.313 1.00 92.75 232 ALA B O 1
ATOM 3731 N N . ILE B 1 233 ? 41.258 39.769 28.582 1.00 92.50 233 ILE B N 1
ATOM 3732 C CA . ILE B 1 233 ? 40.695 38.899 29.604 1.00 90.29 233 ILE B CA 1
ATOM 3733 C C . ILE B 1 233 ? 41.169 37.450 29.538 1.00 89.92 233 ILE B C 1
ATOM 3734 O O . ILE B 1 233 ? 41.317 36.808 30.572 1.00 90.10 233 ILE B O 1
ATOM 3739 N N . MET B 1 234 ? 41.399 36.928 28.339 1.00 89.36 234 MET B N 1
ATOM 3740 C CA . MET B 1 234 ? 41.870 35.556 28.225 1.00 89.53 234 MET B CA 1
ATOM 3741 C C . MET B 1 234 ? 43.337 35.431 28.581 1.00 89.51 234 MET B C 1
ATOM 3742 O O . MET B 1 234 ? 43.708 34.516 29.300 1.00 90.00 234 MET B O 1
ATOM 3747 N N . ASP B 1 235 ? 44.164 36.361 28.108 1.00 90.11 235 ASP B N 1
ATOM 3748 C CA . ASP B 1 235 ? 45.594 36.323 28.419 1.00 91.47 235 ASP B CA 1
ATOM 3749 C C . ASP B 1 235 ? 45.770 36.431 29.920 1.00 91.79 235 ASP B C 1
ATOM 3750 O O . ASP B 1 235 ? 46.730 35.901 30.492 1.00 93.02 235 ASP B O 1
ATOM 3755 N N . THR B 1 236 ? 44.847 37.145 30.544 1.00 91.00 236 THR B N 1
ATOM 3756 C CA . THR B 1 236 ? 44.873 37.324 31.979 1.00 91.22 236 THR B CA 1
ATOM 3757 C C . THR B 1 236 ? 44.648 35.982 32.698 1.00 90.35 236 THR B C 1
ATOM 3758 O O . THR B 1 236 ? 45.411 35.611 33.599 1.00 90.17 236 THR B O 1
ATOM 3762 N N . PHE B 1 237 ? 43.646 35.229 32.249 1.00 89.41 237 PHE B N 1
ATOM 3763 C CA . PHE B 1 237 ? 43.331 33.938 32.849 1.00 87.95 237 PHE B CA 1
ATOM 3764 C C . PHE B 1 237 ? 44.339 32.855 32.516 1.00 88.29 237 PHE B C 1
ATOM 3765 O O . PHE B 1 237 ? 44.647 32.018 33.351 1.00 88.76 237 PHE B O 1
ATOM 3773 N N . GLY B 1 238 ? 44.888 32.907 31.310 1.00 88.97 238 GLY B N 1
ATOM 3774 C CA . GLY B 1 238 ? 45.872 31.925 30.892 1.00 91.03 238 GLY B CA 1
ATOM 3775 C C . GLY B 1 238 ? 47.169 31.985 31.679 1.00 93.14 238 GLY B C 1
ATOM 3776 O O . GLY B 1 238 ? 47.789 30.951 31.929 1.00 94.07 238 GLY B O 1
ATOM 3777 N N . ASP B 1 239 ? 47.592 33.189 32.056 1.00 94.48 239 ASP B N 1
ATOM 3778 C CA . ASP B 1 239 ? 48.821 33.357 32.824 1.00 94.87 239 ASP B CA 1
ATOM 3779 C C . ASP B 1 239 ? 48.572 32.941 34.270 1.00 93.58 239 ASP B C 1
ATOM 3780 O O . ASP B 1 239 ? 49.402 32.265 34.879 1.00 93.18 239 ASP B O 1
ATOM 3785 N N . ILE B 1 240 ? 47.411 33.306 34.803 1.00 91.75 240 ILE B N 1
ATOM 3786 C CA . ILE B 1 240 ? 47.080 32.937 36.171 1.00 90.53 240 ILE B CA 1
ATOM 3787 C C . ILE B 1 240 ? 46.972 31.419 36.277 1.00 91.44 240 ILE B C 1
ATOM 3788 O O . ILE B 1 240 ? 47.499 30.827 37.214 1.00 91.21 240 ILE B O 1
ATOM 3793 N N . PHE B 1 241 ? 46.315 30.788 35.300 1.00 92.61 241 PHE B N 1
ATOM 3794 C CA . PHE B 1 241 ? 46.165 29.327 35.289 1.00 93.18 241 PHE B CA 1
ATOM 3795 C C . PHE B 1 241 ? 47.550 28.714 35.329 1.00 94.33 241 PHE B C 1
ATOM 3796 O O . PHE B 1 241 ? 47.797 27.824 36.138 1.00 94.33 241 PHE B O 1
ATOM 3804 N N . GLU B 1 242 ? 48.460 29.218 34.488 1.00 95.82 242 GLU B N 1
ATOM 3805 C CA . GLU B 1 242 ? 49.827 28.701 34.462 1.00 97.05 242 GLU B CA 1
ATOM 3806 C C . GLU B 1 242 ? 50.535 28.858 35.793 1.00 98.26 242 GLU B C 1
ATOM 3807 O O . GLU B 1 242 ? 51.215 27.940 36.218 1.00 98.47 242 GLU B O 1
ATOM 3813 N N . CYS B 1 243 ? 50.399 30.009 36.448 1.00 99.71 243 CYS B N 1
ATOM 3814 C CA . CYS B 1 243 ? 51.055 30.177 37.746 1.00 102.51 243 CYS B CA 1
ATOM 3815 C C . CYS B 1 243 ? 50.522 29.175 38.778 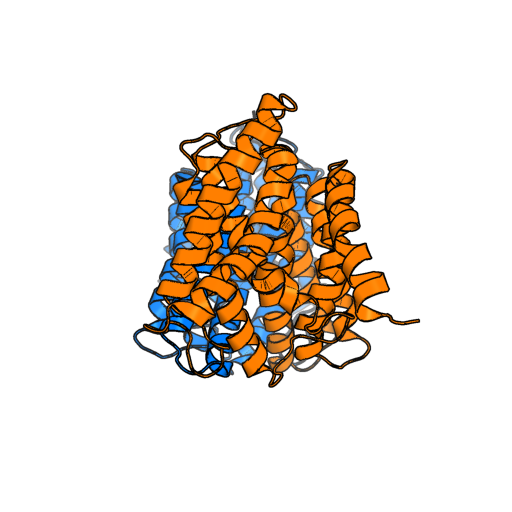1.00 102.52 243 CYS B C 1
ATOM 3816 O O . CYS B 1 243 ? 51.270 28.687 39.627 1.00 102.74 243 CYS B O 1
ATOM 3819 N N . ALA B 1 244 ? 49.235 28.853 38.688 1.00 102.61 244 ALA B N 1
ATOM 3820 C CA . ALA B 1 244 ? 48.632 27.866 39.581 1.00 102.38 244 ALA B CA 1
ATOM 3821 C C . ALA B 1 244 ? 49.192 26.502 39.180 1.00 101.80 244 ALA B C 1
ATOM 3822 O O . ALA B 1 244 ? 49.505 25.666 40.016 1.00 102.54 244 ALA B O 1
ATOM 3824 N N . LEU B 1 245 ? 49.353 26.326 37.876 1.00 101.12 245 LEU B N 1
ATOM 3825 C CA . LEU B 1 245 ? 49.876 25.108 37.283 1.00 100.85 245 LEU B CA 1
ATOM 3826 C C . LEU B 1 245 ? 51.349 24.963 37.626 1.00 101.83 245 LEU B C 1
ATOM 3827 O O . LEU B 1 245 ? 51.824 23.879 37.919 1.00 100.76 245 LEU B O 1
ATOM 3832 N N . LYS B 1 246 ? 52.067 26.076 37.590 1.00 105.00 246 LYS B N 1
ATOM 3833 C CA . LYS B 1 246 ? 53.495 26.089 37.915 1.00 108.24 246 LYS B CA 1
ATOM 3834 C C . LYS B 1 246 ? 53.661 25.792 39.400 1.00 109.94 246 LYS B C 1
ATOM 3835 O O . LYS B 1 246 ? 54.325 24.829 39.777 1.00 110.36 246 LYS B O 1
ATOM 3841 N N . ARG B 1 247 ? 53.025 26.616 40.232 1.00 111.33 247 ARG B N 1
ATOM 3842 C CA . ARG B 1 247 ? 53.090 26.479 41.685 1.00 112.24 247 ARG B CA 1
ATOM 3843 C C . ARG B 1 247 ? 52.812 25.066 42.182 1.00 112.54 247 ARG B C 1
ATOM 3844 O O . ARG B 1 247 ? 53.412 24.632 43.171 1.00 112.63 247 ARG B O 1
ATOM 3852 N N . HIS B 1 248 ? 51.935 24.340 41.490 1.00 112.76 248 HIS B N 1
ATOM 3853 C CA . HIS B 1 248 ? 51.643 22.969 41.887 1.00 112.84 248 HIS B CA 1
ATOM 3854 C C . HIS B 1 248 ? 52.892 22.114 41.783 1.00 113.51 248 HIS B C 1
ATOM 3855 O O . HIS B 1 248 ? 53.198 21.357 42.685 1.00 113.86 248 HIS B O 1
ATOM 3862 N N . TYR B 1 249 ? 53.590 22.221 40.660 1.00 114.19 249 TYR B N 1
ATOM 3863 C CA . TYR B 1 249 ? 54.820 21.469 40.438 1.00 115.27 249 TYR B CA 1
ATOM 3864 C C . TYR B 1 249 ? 56.026 22.050 41.179 1.00 116.10 249 TYR B C 1
ATOM 3865 O O . TYR B 1 249 ? 57.120 21.490 41.146 1.00 115.06 249 TYR B O 1
ATOM 3874 N N . GLY B 1 250 ? 55.808 23.192 41.822 1.00 117.80 250 GLY B N 1
ATOM 3875 C CA . GLY B 1 250 ? 56.843 23.839 42.605 1.00 120.44 250 GLY B CA 1
ATOM 3876 C C . GLY B 1 250 ? 57.800 24.821 41.955 1.00 122.69 250 GLY B C 1
ATOM 3877 O O . GLY B 1 250 ? 58.556 25.481 42.665 1.00 123.21 250 GLY B O 1
ATOM 3878 N N . VAL B 1 251 ? 57.774 24.957 40.633 1.00 125.07 251 VAL B N 1
ATOM 3879 C CA . VAL B 1 251 ? 58.702 25.870 39.965 1.00 127.70 251 VAL B CA 1
ATOM 3880 C C . VAL B 1 251 ? 58.154 27.280 39.710 1.00 129.42 251 VAL B C 1
ATOM 3881 O O . VAL B 1 251 ? 56.947 27.496 39.630 1.00 129.23 251 VAL B O 1
ATOM 3885 N N . LYS B 1 252 ? 59.064 28.247 39.627 1.00 131.62 252 LYS B N 1
ATOM 3886 C CA . LYS B 1 252 ? 58.698 29.632 39.340 1.00 133.30 252 LYS B CA 1
ATOM 3887 C C . LYS B 1 252 ? 58.608 29.729 37.806 1.00 133.81 252 LYS B C 1
ATOM 3888 O O . LYS B 1 252 ? 57.806 30.491 37.269 1.00 133.56 252 LYS B O 1
ATOM 3894 N N . ASP B 1 253 ? 59.410 28.913 37.119 1.00 134.55 253 ASP B N 1
ATOM 3895 C CA . ASP B 1 253 ? 59.439 28.854 35.655 1.00 135.70 253 ASP B CA 1
ATOM 3896 C C . ASP B 1 253 ? 58.933 27.503 35.148 1.00 136.48 253 ASP B C 1
ATOM 3897 O O . ASP B 1 253 ? 59.173 26.466 35.761 1.00 136.66 253 ASP B O 1
ATOM 3902 N N . SER B 1 254 ? 58.266 27.520 34.001 1.00 137.54 254 SER B N 1
ATOM 3903 C CA . SER B 1 254 ? 57.703 26.309 33.413 1.00 138.85 254 SER B CA 1
ATOM 3904 C C . SER B 1 254 ? 58.709 25.224 33.004 1.00 140.11 254 SER B C 1
ATOM 3905 O O . SER B 1 254 ? 58.492 24.043 33.272 1.00 140.30 254 SER B O 1
ATOM 3908 N N . GLY B 1 255 ? 59.787 25.615 32.341 1.00 141.50 255 GLY B N 1
ATOM 3909 C CA . GLY B 1 255 ? 60.782 24.646 31.913 1.00 144.08 255 GLY B CA 1
ATOM 3910 C C . GLY B 1 255 ? 61.915 25.384 31.242 1.00 146.69 255 GLY B C 1
ATOM 3911 O O . GLY B 1 255 ? 61.760 26.558 30.904 1.00 147.34 255 GLY B O 1
ATOM 3912 N N . LYS B 1 256 ? 63.054 24.726 31.044 1.00 148.70 256 LYS B N 1
ATOM 3913 C CA . LYS B 1 256 ? 64.183 25.405 30.411 1.00 150.93 256 LYS B CA 1
ATOM 3914 C C . LYS B 1 256 ? 64.578 24.852 29.042 1.00 152.63 256 LYS B C 1
ATOM 3915 O O . LYS B 1 256 ? 65.494 24.038 28.920 1.00 152.54 256 LYS B O 1
ATOM 3921 N N . THR B 1 257 ? 63.847 25.287 28.019 1.00 154.96 257 THR B N 1
ATOM 3922 C CA . THR B 1 257 ? 64.103 24.900 26.630 1.00 156.78 257 THR B CA 1
ATOM 3923 C C . THR B 1 257 ? 64.613 26.146 25.907 1.00 158.18 257 THR B C 1
ATOM 3924 O O . THR B 1 257 ? 65.422 26.055 24.981 1.00 157.66 257 THR B O 1
ATOM 3928 N N . LEU B 1 258 ? 64.159 27.303 26.392 1.00 160.03 258 LEU B N 1
ATOM 3929 C CA . LEU B 1 258 ? 64.469 28.611 25.815 1.00 161.45 258 LEU B CA 1
ATOM 3930 C C . LEU B 1 258 ? 65.567 29.508 26.405 1.00 161.82 258 LEU B C 1
ATOM 3931 O O . LEU B 1 258 ? 65.868 29.457 27.607 1.00 161.81 258 LEU B O 1
ATOM 3936 N N . PRO B 1 259 ? 66.161 30.364 25.539 1.00 161.77 259 PRO B N 1
ATOM 3937 C CA . PRO B 1 259 ? 67.226 31.333 25.817 1.00 161.60 259 PRO B CA 1
ATOM 3938 C C . PRO B 1 259 ? 66.727 32.488 26.685 1.00 161.49 259 PRO B C 1
ATOM 3939 O O . PRO B 1 259 ? 67.133 32.625 27.848 1.00 161.26 259 PRO B O 1
ATOM 3943 N N . GLY B 1 260 ? 65.860 33.320 26.105 1.00 161.13 260 GLY B N 1
ATOM 3944 C CA . GLY B 1 260 ? 65.302 34.454 26.828 1.00 160.63 260 GLY B CA 1
ATOM 3945 C C . GLY B 1 260 ? 64.688 33.965 28.125 1.00 160.00 260 GLY B C 1
ATOM 3946 O O . GLY B 1 260 ? 64.086 32.881 28.150 1.00 160.35 260 GLY B O 1
ATOM 3947 N N . HIS B 1 261 ? 64.846 34.740 29.201 1.00 158.66 261 HIS B N 1
ATOM 3948 C CA . HIS B 1 261 ? 64.322 34.340 30.506 1.00 156.79 261 HIS B CA 1
ATOM 3949 C C . HIS B 1 261 ? 62.843 33.937 30.468 1.00 154.52 261 HIS B C 1
ATOM 3950 O O . HIS B 1 261 ? 61.967 34.721 30.095 1.00 155.09 261 HIS B O 1
ATOM 3957 N N . GLY B 1 262 ? 62.588 32.690 30.852 1.00 151.28 262 GLY B N 1
ATOM 3958 C CA . GLY B 1 262 ? 61.244 32.149 30.835 1.00 146.87 262 GLY B CA 1
ATOM 3959 C C . GLY B 1 262 ? 61.177 31.072 29.768 1.00 143.65 262 GLY B C 1
ATOM 3960 O O . GLY B 1 262 ? 61.631 31.274 28.641 1.00 143.58 262 GLY B O 1
ATOM 3961 N N . GLY B 1 263 ? 60.635 29.916 30.133 1.00 140.41 263 GLY B N 1
ATOM 3962 C CA . GLY B 1 263 ? 60.527 28.811 29.198 1.00 135.66 263 GLY B CA 1
ATOM 3963 C C . GLY B 1 263 ? 59.428 28.949 28.162 1.00 132.26 263 GLY B C 1
ATOM 3964 O O . GLY 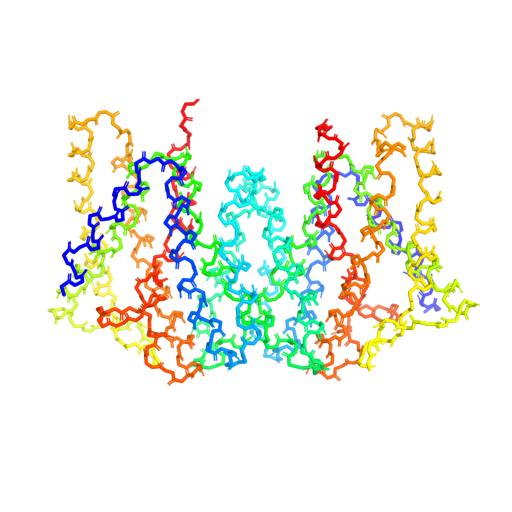B 1 263 ? 58.659 29.907 28.178 1.00 132.71 263 GLY B O 1
ATOM 3965 N N . MET B 1 264 ? 59.322 27.948 27.295 1.00 128.40 264 MET B N 1
ATOM 3966 C CA . MET B 1 264 ? 58.336 27.943 26.221 1.00 124.08 264 MET B CA 1
ATOM 3967 C C . MET B 1 264 ? 56.884 28.064 26.643 1.00 121.85 264 MET B C 1
ATOM 3968 O O . MET B 1 264 ? 56.172 28.909 26.111 1.00 121.54 264 MET B O 1
ATOM 3973 N N . LEU B 1 265 ? 56.429 27.219 27.563 1.00 119.74 265 LEU B N 1
ATOM 3974 C CA . LEU B 1 265 ? 55.044 27.308 28.008 1.00 118.77 265 LEU B CA 1
ATOM 3975 C C . LEU B 1 265 ? 54.790 28.700 28.558 1.00 118.54 265 LEU B C 1
ATOM 3976 O O . LEU B 1 265 ? 53.737 29.285 28.324 1.00 118.60 265 LEU B O 1
ATOM 3981 N N . ASP B 1 266 ? 55.777 29.238 29.264 1.00 118.34 266 ASP B N 1
ATOM 3982 C CA . ASP B 1 266 ? 55.665 30.576 29.835 1.00 118.49 266 ASP B CA 1
ATOM 3983 C C . ASP B 1 266 ? 55.408 31.650 28.775 1.00 117.55 266 ASP B C 1
ATOM 3984 O O . ASP B 1 266 ? 54.624 32.574 28.996 1.00 117.43 266 ASP B O 1
ATOM 3989 N N . ARG B 1 267 ? 56.048 31.514 27.620 1.00 116.47 267 ARG B N 1
ATOM 3990 C CA . ARG B 1 267 ? 55.876 32.482 26.546 1.00 115.19 267 ARG B CA 1
ATOM 3991 C C . ARG B 1 267 ? 54.451 32.524 26.009 1.00 112.21 267 ARG B C 1
ATOM 3992 O O . ARG B 1 267 ? 53.824 33.587 25.981 1.00 112.38 267 ARG B O 1
ATOM 4000 N N . ILE B 1 268 ? 53.918 31.350 25.677 1.00 108.60 268 ILE B N 1
ATOM 4001 C CA . ILE B 1 268 ? 52.585 31.236 25.084 1.00 104.89 268 ILE B CA 1
ATOM 4002 C C . ILE B 1 268 ? 51.349 31.043 25.977 1.00 101.94 268 ILE B C 1
ATOM 4003 O O . ILE B 1 268 ? 50.222 31.088 25.482 1.00 100.92 268 ILE B O 1
ATOM 4008 N N . ASP B 1 269 ? 51.550 30.887 27.282 1.00 98.91 269 ASP B N 1
ATOM 4009 C CA . ASP B 1 269 ? 50.440 30.666 28.211 1.00 96.31 269 ASP B CA 1
ATOM 4010 C C . ASP B 1 269 ? 49.147 31.452 28.022 1.00 93.10 269 ASP B C 1
ATOM 4011 O O . ASP B 1 269 ? 48.085 30.860 27.891 1.00 93.74 269 ASP B O 1
ATOM 4016 N N . GLY B 1 270 ? 49.228 32.778 28.062 1.00 89.27 270 GLY B N 1
ATOM 4017 C CA . GLY B 1 270 ? 48.044 33.591 27.904 1.00 85.00 270 GLY B CA 1
ATOM 4018 C C . GLY B 1 270 ? 47.472 33.449 26.511 1.00 82.81 270 GLY B C 1
ATOM 4019 O O . GLY B 1 270 ? 46.260 33.513 26.315 1.00 82.12 270 GLY B O 1
ATOM 4020 N N . LEU B 1 271 ? 48.353 33.248 25.537 1.00 80.64 271 LEU B N 1
ATOM 4021 C CA . LEU B 1 271 ? 47.946 33.110 24.146 1.00 79.41 271 LEU B CA 1
ATOM 4022 C C . LEU B 1 271 ? 46.959 31.960 24.028 1.00 79.55 271 LEU B C 1
ATOM 4023 O O . LEU B 1 271 ? 45.892 32.085 23.415 1.00 79.21 271 LEU B O 1
ATOM 4028 N N . LEU B 1 272 ? 47.326 30.848 24.654 1.00 79.39 272 LEU B N 1
ATOM 4029 C CA . LEU B 1 272 ? 46.529 29.641 24.644 1.00 78.33 272 LEU B CA 1
ATOM 4030 C C . LEU B 1 272 ? 45.054 29.884 24.895 1.00 78.96 272 LEU B C 1
ATOM 4031 O O . LEU B 1 272 ? 44.250 29.400 24.128 1.00 80.64 272 LEU B O 1
ATOM 4036 N N . PHE B 1 273 ? 44.682 30.641 25.931 1.00 79.37 273 PHE B N 1
ATOM 4037 C CA . PHE B 1 273 ? 43.258 30.915 26.178 1.00 80.46 273 PHE B CA 1
ATOM 4038 C C . PHE B 1 273 ? 42.699 31.852 25.133 1.00 81.12 273 PHE B C 1
ATOM 4039 O O . PHE B 1 273 ? 41.578 31.686 24.669 1.00 82.18 273 PHE B O 1
ATOM 4047 N N . VAL B 1 274 ? 43.488 32.854 24.778 1.00 82.14 274 VAL B N 1
ATOM 4048 C CA . VAL B 1 274 ? 43.050 33.852 23.821 1.00 82.51 274 VAL B CA 1
ATOM 4049 C C . VAL B 1 274 ? 42.567 33.285 22.491 1.00 82.47 274 VAL B C 1
ATOM 4050 O O . VAL B 1 274 ? 41.392 33.427 22.154 1.00 82.83 274 VAL B O 1
ATOM 4054 N N . ALA B 1 275 ? 43.448 32.587 21.776 1.00 82.21 275 ALA B N 1
ATOM 4055 C CA . ALA B 1 275 ? 43.118 32.029 20.458 1.00 82.52 275 ALA B CA 1
ATOM 4056 C C . ALA B 1 275 ? 41.734 31.384 20.312 1.00 82.93 275 ALA B C 1
ATOM 4057 O O . ALA B 1 275 ? 40.939 31.810 19.481 1.00 83.43 275 ALA B O 1
ATOM 4059 N N . PRO B 1 276 ? 41.419 30.368 21.128 1.00 83.25 276 PRO B N 1
ATOM 4060 C CA . PRO B 1 276 ? 40.119 29.696 21.062 1.00 83.20 276 PRO B CA 1
ATOM 4061 C C . PRO B 1 276 ? 38.977 30.685 21.182 1.00 82.59 276 PRO B C 1
ATOM 4062 O O . PRO B 1 276 ? 38.130 30.796 20.296 1.00 81.69 276 PRO B O 1
ATOM 4066 N N . VAL B 1 277 ? 38.975 31.393 22.300 1.00 82.26 277 VAL B N 1
ATOM 4067 C CA . VAL B 1 277 ? 37.960 32.372 22.572 1.00 83.37 277 VAL B CA 1
ATOM 4068 C C . VAL B 1 277 ? 37.884 33.388 21.442 1.00 85.18 277 VAL B C 1
ATOM 4069 O O . VAL B 1 277 ? 36.780 33.708 20.981 1.00 86.05 277 VAL B O 1
ATOM 4073 N N . SER B 1 278 ? 39.037 33.851 20.955 1.00 85.86 278 SER B N 1
ATOM 4074 C CA . SER B 1 278 ? 39.028 34.828 19.873 1.00 86.36 278 SER B CA 1
ATOM 4075 C C . SER B 1 278 ? 38.475 34.254 18.557 1.00 87.58 278 SER B C 1
ATOM 4076 O O . SER B 1 278 ? 37.812 34.958 17.802 1.00 87.74 278 SER B O 1
ATOM 4079 N N . TYR B 1 279 ? 38.688 32.964 18.315 1.00 89.22 279 TYR B N 1
ATOM 4080 C CA . TYR B 1 279 ? 38.161 32.319 17.101 1.00 90.55 279 TYR B CA 1
ATOM 4081 C C . TYR B 1 279 ? 36.644 32.314 17.203 1.00 90.79 279 TYR B C 1
ATOM 4082 O O . TYR B 1 279 ? 35.940 32.523 16.215 1.00 90.26 279 TYR B O 1
ATOM 4091 N N . ILE B 1 280 ? 36.160 32.006 18.401 1.00 91.52 280 ILE B N 1
ATOM 4092 C CA . ILE B 1 280 ? 34.732 31.972 18.678 1.00 92.54 280 ILE B CA 1
ATOM 4093 C C . ILE B 1 280 ? 34.158 33.333 18.311 1.00 93.50 280 ILE B C 1
ATOM 4094 O O . ILE B 1 280 ? 33.150 33.428 17.616 1.00 94.57 280 ILE B O 1
ATOM 4099 N N . VAL B 1 281 ? 34.842 34.386 18.735 1.00 93.52 281 VAL B N 1
ATOM 4100 C CA . VAL B 1 281 ? 34.394 35.733 18.444 1.00 94.35 281 VAL B CA 1
ATOM 4101 C C . VAL B 1 281 ? 34.375 35.996 16.940 1.00 94.22 281 VAL B C 1
ATOM 4102 O O . VAL B 1 281 ? 33.347 36.395 16.406 1.00 93.93 281 VAL B O 1
ATOM 4106 N N . PHE B 1 282 ? 35.485 35.726 16.256 1.00 94.99 282 PHE B N 1
ATOM 4107 C CA . PHE B 1 282 ? 35.563 35.940 14.806 1.00 95.99 282 PHE B CA 1
ATOM 4108 C C . PHE B 1 282 ? 34.435 35.201 14.122 1.00 96.95 282 PHE B C 1
ATOM 4109 O O . PHE B 1 282 ? 33.651 35.788 13.389 1.00 96.42 282 PHE B O 1
ATOM 4117 N N . LYS B 1 283 ? 34.373 33.897 14.375 1.00 99.03 283 LYS B N 1
ATOM 4118 C CA . LYS B 1 283 ? 33.352 33.024 13.809 1.00 101.30 283 LYS B CA 1
ATOM 4119 C C . LYS B 1 283 ? 31.968 33.675 13.942 1.00 103.51 283 LYS B C 1
ATOM 4120 O O . LYS B 1 283 ? 31.104 33.518 13.071 1.00 104.76 283 LYS B O 1
ATOM 4126 N N . ILE B 1 284 ? 31.787 34.444 15.013 1.00 105.39 284 ILE B N 1
ATOM 4127 C CA . ILE B 1 284 ? 30.527 35.134 15.291 1.00 106.94 284 ILE B CA 1
ATOM 4128 C C . ILE B 1 284 ? 30.365 36.460 14.551 1.00 108.44 284 ILE B C 1
ATOM 4129 O O . ILE B 1 284 ? 29.269 36.823 14.143 1.00 107.68 284 ILE B O 1
ATOM 4134 N N . LEU B 1 285 ? 31.471 37.163 14.351 1.00 110.85 285 LEU B N 1
ATOM 4135 C CA . LEU B 1 285 ? 31.418 38.467 13.709 1.00 113.46 285 LEU B CA 1
ATOM 4136 C C . LEU B 1 285 ? 32.025 38.696 12.315 1.00 116.10 285 LEU B C 1
ATOM 4137 O O . LEU B 1 285 ? 31.869 39.770 11.757 1.00 116.47 285 LEU B O 1
ATOM 4142 N N . GLU B 1 286 ? 32.718 37.714 11.754 1.00 119.18 286 GLU B N 1
ATOM 4143 C CA . GLU B 1 286 ? 33.311 37.877 10.420 1.00 122.64 286 GLU B CA 1
ATOM 4144 C C . GLU B 1 286 ? 32.828 36.858 9.403 1.00 124.43 286 GLU B C 1
ATOM 4145 O O . GLU B 1 286 ? 33.364 36.767 8.292 1.00 124.79 286 GLU B O 1
ATOM 4151 N N . GLY B 1 287 ? 31.804 36.109 9.796 1.00 126.60 287 GLY B N 1
ATOM 4152 C CA . GLY B 1 287 ? 31.225 35.096 8.935 1.00 130.61 287 GLY B CA 1
ATOM 4153 C C . GLY B 1 287 ? 32.203 34.163 8.246 1.00 133.71 287 GLY B C 1
ATOM 4154 O O . GLY B 1 287 ? 33.022 33.497 8.899 1.00 134.77 287 GLY B O 1
ATOM 4155 N N . VAL B 1 288 ? 32.124 34.128 6.918 1.00 135.83 288 VAL B N 1
ATOM 4156 C CA . VAL B 1 288 ? 32.992 33.270 6.130 1.00 137.79 288 VAL B CA 1
ATOM 4157 C C . VAL B 1 288 ? 33.838 34.128 5.190 1.00 138.19 288 VAL B C 1
ATOM 4158 O O . VAL B 1 288 ? 33.362 35.076 4.585 1.00 138.67 288 VAL B O 1
ATOM 4162 N N . VAL B 1 289 ? 35.135 33.934 5.269 1.00 138.24 289 VAL B N 1
ATOM 4163 C CA . VAL B 1 289 ? 36.082 34.642 4.430 1.00 138.14 289 VAL B CA 1
ATOM 4164 C C . VAL B 1 289 ? 36.980 33.435 4.204 1.00 137.77 289 VAL B C 1
ATOM 4165 O O . VAL B 1 289 ? 37.297 32.723 5.159 1.00 138.30 289 VAL B O 1
ATOM 4169 N N . ARG B 1 290 ? 37.336 33.132 2.962 1.00 137.21 290 ARG B N 1
ATOM 4170 C CA . ARG B 1 290 ? 38.085 31.897 2.787 1.00 137.56 290 ARG B CA 1
ATOM 4171 C C . ARG B 1 290 ? 39.154 31.683 1.713 1.00 138.58 290 ARG B C 1
ATOM 4172 O O . ARG B 1 290 ? 40.305 31.391 2.120 1.00 138.90 290 ARG B O 1
#

Organism: Thermotoga maritima (strain ATCC 43589 / DSM 3109 / JCM 10099 / NBRC 100826 / MSB8) (NCBI:txid243274)